Protein AF-A0A6P1MC23-F1 (afdb_monomer_lite)

Structure (mmCIF, N/CA/C/O backbone):
data_AF-A0A6P1MC23-F1
#
_entry.id   AF-A0A6P1MC23-F1
#
loop_
_atom_site.group_PDB
_atom_site.id
_atom_site.type_symbol
_atom_site.label_atom_id
_atom_site.label_alt_id
_atom_site.label_comp_id
_atom_site.label_asym_id
_atom_site.label_entity_id
_atom_site.label_seq_id
_atom_site.pdbx_PDB_ins_code
_atom_site.Cartn_x
_atom_site.Cartn_y
_atom_site.Cartn_z
_atom_site.occupancy
_atom_site.B_iso_or_equiv
_atom_site.auth_seq_id
_atom_site.auth_comp_id
_atom_site.auth_asym_id
_atom_site.auth_atom_id
_atom_site.pdbx_PDB_model_num
ATOM 1 N N . MET A 1 1 ? -20.882 -22.253 4.146 1.00 73.94 1 MET A N 1
ATOM 2 C CA . MET A 1 1 ? -20.196 -21.708 5.339 1.00 73.94 1 MET A CA 1
ATOM 3 C C . MET A 1 1 ? -20.277 -22.700 6.491 1.00 73.94 1 MET A C 1
ATOM 5 O O . MET A 1 1 ? -21.353 -23.257 6.686 1.00 73.94 1 MET A O 1
ATOM 9 N N . PRO A 1 2 ? -19.183 -22.924 7.242 1.00 84.31 2 PRO A N 1
ATOM 10 C CA . PRO A 1 2 ? -19.193 -23.759 8.442 1.00 84.31 2 PRO A CA 1
ATOM 11 C C . PRO A 1 2 ? -20.101 -23.185 9.538 1.00 84.31 2 PRO A C 1
ATOM 13 O O . PRO A 1 2 ? -20.195 -21.967 9.692 1.00 84.31 2 PRO A O 1
ATOM 16 N N . LEU A 1 3 ? -20.709 -24.059 10.347 1.00 84.31 3 LEU A N 1
ATOM 17 C CA . LEU A 1 3 ? -21.576 -23.664 11.467 1.00 84.31 3 LEU A CA 1
ATOM 18 C C . LEU A 1 3 ? -20.856 -22.754 12.474 1.00 84.31 3 LEU A C 1
ATOM 20 O O . LEU A 1 3 ? -21.444 -21.798 12.969 1.00 84.31 3 LEU A O 1
ATOM 24 N N . LEU A 1 4 ? -19.571 -23.021 12.730 1.00 82.50 4 LEU A N 1
ATOM 25 C CA . LEU A 1 4 ? -18.747 -22.220 13.634 1.00 82.50 4 LEU A CA 1
ATOM 26 C C . LEU A 1 4 ? -18.651 -20.755 13.182 1.00 82.50 4 LEU A C 1
ATOM 28 O O . LEU A 1 4 ? -18.769 -19.860 14.009 1.00 82.50 4 LEU A O 1
ATOM 32 N N . SER A 1 5 ? -18.499 -20.495 11.880 1.00 80.94 5 SER A N 1
ATOM 33 C CA . SER A 1 5 ? -18.452 -19.125 11.356 1.00 80.94 5 SER A CA 1
ATOM 34 C C . SER A 1 5 ? -19.785 -18.404 11.557 1.00 80.94 5 SER A C 1
ATOM 36 O O . SER A 1 5 ? -19.796 -17.244 11.950 1.00 80.94 5 SER A O 1
ATOM 38 N N . ILE A 1 6 ? -20.910 -19.099 11.349 1.00 88.38 6 ILE A N 1
ATOM 39 C CA . ILE A 1 6 ? -22.254 -18.538 11.564 1.00 88.38 6 ILE A CA 1
ATOM 40 C C . ILE A 1 6 ? -22.476 -18.225 13.051 1.00 88.38 6 ILE A C 1
ATOM 42 O O . ILE A 1 6 ? -23.011 -17.171 13.377 1.00 88.38 6 ILE A O 1
ATOM 46 N N . LEU A 1 7 ? -22.024 -19.103 13.951 1.00 88.12 7 LEU A N 1
ATOM 47 C CA . LEU A 1 7 ? -22.066 -18.877 15.399 1.00 88.12 7 LEU A CA 1
ATOM 48 C C . LEU A 1 7 ? -21.225 -17.670 15.827 1.00 88.12 7 LEU A C 1
ATOM 50 O O . LEU A 1 7 ? -21.676 -16.888 16.655 1.00 88.12 7 LEU A O 1
ATOM 54 N N . LEU A 1 8 ? -20.029 -17.499 15.258 1.00 83.06 8 LEU A N 1
ATOM 55 C CA . LEU A 1 8 ? -19.171 -16.346 15.546 1.00 83.06 8 LEU A CA 1
ATOM 56 C C . LEU A 1 8 ? -19.780 -15.034 15.035 1.00 83.06 8 LEU A C 1
ATOM 58 O O . LEU A 1 8 ? -19.737 -14.040 15.754 1.00 83.06 8 LEU A O 1
ATOM 62 N N . ILE A 1 9 ? -20.398 -15.038 13.846 1.00 85.94 9 ILE A N 1
ATOM 63 C CA . ILE A 1 9 ? -21.172 -13.893 13.333 1.00 85.94 9 ILE A CA 1
ATOM 64 C C . ILE A 1 9 ? -22.329 -13.571 14.279 1.00 85.94 9 ILE A C 1
ATOM 66 O O . ILE A 1 9 ? -22.497 -12.421 14.668 1.00 85.94 9 ILE A O 1
ATOM 70 N N . ALA A 1 10 ? -23.112 -14.582 14.665 1.00 91.06 10 ALA A N 1
ATOM 71 C CA . ALA A 1 10 ? -24.250 -14.413 15.564 1.00 91.06 10 ALA A CA 1
ATOM 72 C C . ALA A 1 10 ? -23.828 -13.863 16.931 1.00 91.06 10 ALA A C 1
ATOM 74 O O . ALA A 1 10 ? -24.497 -12.986 17.463 1.00 91.06 10 ALA A O 1
ATOM 75 N N . LEU A 1 11 ? -22.703 -14.337 17.473 1.00 88.69 11 LEU A N 1
ATOM 76 C CA . LEU A 1 11 ? -22.150 -13.827 18.722 1.00 88.69 11 LEU A CA 1
ATOM 77 C C . LEU A 1 11 ? -21.695 -12.371 18.579 1.00 88.69 11 LEU A C 1
ATOM 79 O O . LEU A 1 11 ? -22.046 -11.563 19.427 1.00 88.69 11 LEU A O 1
ATOM 83 N N . GLY A 1 12 ? -20.954 -12.040 17.515 1.00 83.75 12 GLY A N 1
ATOM 84 C CA . GLY A 1 12 ? -20.459 -10.684 17.259 1.00 83.75 12 GLY A CA 1
ATOM 85 C C . GLY A 1 12 ? -21.584 -9.664 17.075 1.00 83.75 12 GLY A C 1
ATOM 86 O O . GLY A 1 12 ? -21.580 -8.637 17.744 1.00 83.75 12 GLY A O 1
ATOM 87 N N . LEU A 1 13 ? -22.583 -9.986 16.247 1.00 85.88 13 LEU A N 1
ATOM 88 C CA . LEU A 1 13 ? -23.761 -9.137 16.010 1.00 85.88 13 LEU A CA 1
ATOM 89 C C . LEU A 1 13 ? -24.662 -8.983 17.240 1.00 85.88 13 LEU A C 1
ATOM 91 O O . LEU A 1 13 ? -25.428 -8.033 17.334 1.00 85.88 13 LEU A O 1
ATOM 95 N N . ALA A 1 14 ? -24.640 -9.935 18.172 1.00 91.50 14 ALA A N 1
ATOM 96 C CA . ALA A 1 14 ? -25.453 -9.851 19.379 1.00 91.50 14 ALA A CA 1
ATOM 97 C C . ALA A 1 14 ? -24.855 -8.917 20.446 1.00 91.50 14 ALA A C 1
ATOM 99 O O . ALA A 1 14 ? -25.533 -8.637 21.434 1.00 91.50 14 ALA A O 1
ATOM 100 N N . MET A 1 15 ? -23.609 -8.454 20.286 1.00 87.56 15 MET A N 1
ATOM 101 C CA . MET A 1 15 ? -22.883 -7.715 21.327 1.00 87.56 15 MET A CA 1
ATOM 102 C C . MET A 1 15 ? -23.497 -6.346 21.636 1.00 87.56 15 MET A C 1
ATOM 104 O O . MET A 1 15 ? -23.635 -6.020 22.815 1.00 87.56 15 MET A O 1
ATOM 108 N N . ASP A 1 16 ? -23.937 -5.596 20.624 1.00 81.44 16 ASP A N 1
ATOM 109 C CA . ASP A 1 16 ? -24.552 -4.272 20.816 1.00 81.44 16 ASP A CA 1
ATOM 110 C C . ASP A 1 16 ? -25.925 -4.407 21.483 1.00 81.44 16 ASP A C 1
ATOM 112 O O . ASP A 1 16 ? -26.224 -3.771 22.495 1.00 81.44 16 ASP A O 1
ATOM 116 N N . ALA A 1 17 ? -26.739 -5.349 21.000 1.00 88.81 17 ALA A N 1
ATOM 117 C CA . ALA A 1 17 ? -28.017 -5.683 21.622 1.00 88.81 17 ALA A CA 1
ATOM 118 C C . ALA A 1 17 ? -27.851 -6.204 23.063 1.00 88.81 17 ALA A C 1
ATOM 120 O O . ALA A 1 17 ? -28.711 -5.970 23.919 1.00 88.81 17 ALA A O 1
ATOM 121 N N . PHE A 1 18 ? -26.757 -6.911 23.360 1.00 90.62 18 PHE A N 1
ATOM 122 C CA . PHE A 1 18 ? -26.424 -7.368 24.708 1.00 90.62 18 PHE A CA 1
ATOM 123 C C . PHE A 1 18 ? -26.032 -6.205 25.624 1.00 90.62 18 PHE A C 1
ATOM 125 O O . PHE A 1 18 ? -26.553 -6.118 26.738 1.00 90.62 18 PHE A O 1
ATOM 132 N N . ALA A 1 19 ? -25.176 -5.296 25.155 1.00 83.69 19 ALA A N 1
ATOM 133 C CA . ALA A 1 19 ? -24.764 -4.105 25.890 1.00 83.69 19 ALA A CA 1
ATOM 134 C C . ALA A 1 19 ? -25.963 -3.210 26.249 1.00 83.69 19 ALA A C 1
ATOM 136 O O . ALA A 1 19 ? -26.198 -2.938 27.432 1.00 83.69 19 ALA A O 1
ATOM 137 N N . VAL A 1 20 ? -26.820 -2.910 25.267 1.00 85.56 20 VAL A N 1
ATOM 138 C CA . VAL A 1 20 ? -28.056 -2.137 25.474 1.00 85.56 20 VAL A CA 1
ATOM 139 C C . VAL A 1 20 ? -29.046 -2.862 26.400 1.00 85.56 20 VAL A C 1
ATOM 141 O O . VAL A 1 20 ? -29.797 -2.244 27.163 1.00 85.56 20 VAL A O 1
ATOM 144 N N . SER A 1 21 ? -29.056 -4.197 26.394 1.00 90.50 21 SER A N 1
ATOM 145 C CA . SER A 1 21 ? -29.883 -4.979 27.323 1.00 90.50 21 SER A CA 1
ATOM 146 C C . SER A 1 21 ? -29.385 -4.896 28.767 1.00 90.50 21 SER A C 1
ATOM 148 O O . SER A 1 21 ? -30.200 -4.864 29.691 1.00 90.50 21 SER A O 1
ATOM 150 N N . ILE A 1 22 ? -28.067 -4.830 28.982 1.00 87.94 22 ILE A N 1
ATOM 151 C CA . ILE A 1 22 ? -27.471 -4.626 30.309 1.00 87.94 22 ILE A CA 1
ATOM 152 C C . ILE A 1 22 ? -27.836 -3.245 30.847 1.00 87.94 22 ILE A C 1
ATOM 154 O O . ILE A 1 22 ? -28.326 -3.152 31.974 1.00 87.94 22 ILE A O 1
ATOM 158 N N . THR A 1 23 ? -27.654 -2.186 30.055 1.00 82.81 23 THR A N 1
ATOM 159 C CA . THR A 1 23 ? -28.017 -0.820 30.465 1.00 82.81 23 THR A CA 1
ATOM 160 C C . THR A 1 23 ? -29.511 -0.713 30.755 1.00 82.81 23 THR A C 1
ATOM 162 O O . THR A 1 23 ? -29.893 -0.234 31.824 1.00 82.81 23 THR A O 1
ATOM 165 N N . SER A 1 24 ? -30.357 -1.310 29.911 1.00 86.00 24 SER A N 1
ATOM 166 C CA . SER A 1 24 ? -31.797 -1.437 30.175 1.00 86.00 24 SER A CA 1
ATOM 167 C C . SER A 1 24 ? -32.087 -2.138 31.511 1.00 86.00 24 SER A C 1
ATOM 169 O O . SER A 1 24 ? -32.952 -1.709 32.274 1.00 86.00 24 SER A O 1
ATOM 171 N N . GLY A 1 25 ? -31.345 -3.202 31.834 1.00 87.19 25 GLY A N 1
ATOM 172 C CA . GLY A 1 25 ? -31.450 -3.934 33.098 1.00 87.19 25 GLY A CA 1
ATOM 173 C C . GLY A 1 25 ? -31.086 -3.113 34.341 1.00 87.19 25 GLY A C 1
ATOM 174 O O . GLY A 1 25 ? -31.696 -3.318 35.391 1.00 87.19 25 GLY A O 1
ATOM 175 N N . ILE A 1 26 ? -30.144 -2.170 34.222 1.00 84.81 26 ILE A N 1
ATOM 176 C CA . ILE A 1 26 ? -29.752 -1.238 35.297 1.00 84.81 26 ILE A CA 1
ATOM 177 C C . ILE A 1 26 ? -30.870 -0.214 35.558 1.00 84.81 26 ILE A C 1
ATOM 179 O O . ILE A 1 26 ? -31.155 0.123 36.708 1.00 84.81 26 ILE A O 1
ATOM 183 N N . THR A 1 27 ? -31.542 0.260 34.506 1.00 81.75 27 THR A N 1
ATOM 184 C CA . THR A 1 27 ? -32.584 1.296 34.606 1.00 81.75 27 THR A CA 1
ATOM 185 C C . THR A 1 27 ? -33.920 0.757 35.142 1.00 81.75 27 THR A C 1
ATOM 187 O O . THR A 1 27 ? -34.690 1.489 35.773 1.00 81.75 27 THR A O 1
ATOM 190 N N . ILE A 1 28 ? -34.222 -0.532 34.934 1.00 84.56 28 ILE A N 1
ATOM 191 C CA . ILE A 1 28 ? -35.500 -1.140 35.337 1.00 84.56 28 ILE A CA 1
ATOM 192 C C . ILE A 1 28 ? -35.536 -1.407 36.854 1.00 84.56 28 ILE A C 1
ATOM 194 O O . ILE A 1 28 ? -35.069 -2.432 37.349 1.00 84.56 28 ILE A O 1
ATOM 198 N N . LYS A 1 29 ? -36.217 -0.527 37.601 1.00 78.19 29 LYS A N 1
ATOM 199 C CA . LYS A 1 29 ? -36.358 -0.625 39.072 1.00 78.19 29 LYS A CA 1
ATOM 200 C C . LYS A 1 29 ? -37.029 -1.920 39.566 1.00 78.19 29 LYS A C 1
ATOM 202 O O . LYS A 1 29 ? -36.652 -2.445 40.606 1.00 78.19 29 LYS A O 1
ATOM 207 N N . ASN A 1 30 ? -38.020 -2.447 38.834 1.00 83.00 30 ASN A N 1
ATOM 208 C CA . ASN A 1 30 ? -38.803 -3.637 39.212 1.00 83.00 30 ASN A CA 1
ATOM 209 C C . ASN A 1 30 ? -38.753 -4.719 38.124 1.00 83.00 30 ASN A C 1
ATOM 211 O O . ASN A 1 30 ? -39.737 -4.982 37.420 1.00 83.00 30 ASN A O 1
ATOM 215 N N . LEU A 1 31 ? -37.590 -5.352 37.970 1.00 85.88 31 LEU A N 1
ATOM 216 C CA . LEU A 1 31 ? -37.383 -6.357 36.932 1.00 85.88 31 LEU A CA 1
ATOM 217 C C . LEU A 1 31 ? -38.216 -7.629 37.180 1.00 85.88 31 LEU A C 1
ATOM 219 O O . LEU A 1 31 ? -38.124 -8.263 38.232 1.00 85.88 31 LEU A O 1
ATOM 223 N N . LYS A 1 32 ? -38.994 -8.019 36.164 1.00 90.25 32 LYS A N 1
ATOM 224 C CA . LYS A 1 32 ? -39.777 -9.259 36.076 1.00 90.25 32 LYS A CA 1
ATOM 225 C C . LYS A 1 32 ? -39.371 -9.998 34.801 1.00 90.25 32 LYS A C 1
ATOM 227 O O . LYS A 1 32 ? -38.969 -9.351 33.837 1.00 90.25 32 LYS A O 1
ATOM 232 N N . ALA A 1 33 ? -39.578 -11.314 34.750 1.00 90.00 33 ALA A N 1
ATOM 233 C CA . ALA A 1 33 ? -39.235 -12.130 33.577 1.00 90.00 33 ALA A CA 1
ATOM 234 C C . ALA A 1 33 ? -39.866 -11.633 32.270 1.00 90.00 33 ALA A C 1
ATOM 236 O O . ALA A 1 33 ? -39.224 -11.659 31.229 1.00 90.00 33 ALA A O 1
ATOM 237 N N . ARG A 1 34 ? -41.083 -11.077 32.332 1.00 90.06 34 ARG A N 1
ATOM 238 C CA . ARG A 1 34 ? -41.751 -10.470 31.171 1.00 90.06 34 ARG A CA 1
ATOM 239 C C . ARG A 1 34 ? -40.982 -9.295 30.551 1.00 90.06 34 ARG A C 1
ATOM 241 O O . ARG A 1 34 ? -41.104 -9.076 29.357 1.00 90.06 34 ARG A O 1
ATOM 248 N N . HIS A 1 35 ? -40.223 -8.536 31.346 1.00 90.81 35 HIS A N 1
ATOM 249 C CA . HIS A 1 35 ? -39.453 -7.390 30.857 1.00 90.81 35 HIS A CA 1
ATOM 250 C C . HIS A 1 35 ? -38.215 -7.877 30.096 1.00 90.81 35 HIS A C 1
ATOM 252 O O . HIS A 1 35 ? -37.986 -7.447 28.973 1.00 90.81 35 HIS A O 1
ATOM 258 N N . ALA A 1 36 ? -37.484 -8.844 30.660 1.00 92.12 36 ALA A N 1
ATOM 259 C CA . ALA A 1 36 ? -36.371 -9.495 29.971 1.00 92.12 36 ALA A CA 1
ATOM 260 C C . ALA A 1 36 ? -36.836 -10.232 28.703 1.00 92.12 36 ALA A C 1
ATOM 262 O O . ALA A 1 36 ? -36.173 -10.158 27.675 1.00 92.12 36 ALA A O 1
ATOM 263 N N . LEU A 1 37 ? -38.006 -10.883 28.751 1.00 95.12 37 LEU A N 1
ATOM 264 C CA . LEU A 1 37 ? -38.613 -11.533 27.589 1.00 95.12 37 LEU A CA 1
ATOM 265 C C . LEU A 1 37 ? -38.969 -10.523 26.494 1.00 95.12 37 LEU A C 1
ATOM 267 O O . LEU A 1 37 ? -38.700 -10.790 25.332 1.00 95.12 37 LEU A O 1
ATOM 271 N N . LEU A 1 38 ? -39.548 -9.374 26.855 1.00 93.75 38 LEU A N 1
ATOM 272 C CA . LEU A 1 38 ? -39.903 -8.318 25.905 1.00 93.75 38 LEU A CA 1
ATOM 273 C C . LEU A 1 38 ? -38.659 -7.747 25.212 1.00 93.75 38 LEU A C 1
ATOM 275 O O . LEU A 1 38 ? -38.639 -7.659 23.989 1.00 93.75 38 LEU A O 1
ATOM 279 N N . VAL A 1 39 ? -37.625 -7.401 25.985 1.00 93.38 39 VAL A N 1
ATOM 280 C CA . VAL A 1 39 ? -36.361 -6.861 25.462 1.00 93.38 39 VAL A CA 1
ATOM 281 C C . VAL A 1 39 ? -35.646 -7.895 24.589 1.00 93.38 39 VAL A C 1
ATOM 283 O O . VAL A 1 39 ? -35.302 -7.602 23.448 1.00 93.38 39 VAL A O 1
ATOM 286 N N . GLY A 1 40 ? -35.496 -9.127 25.085 1.00 95.81 40 GLY A N 1
ATOM 287 C CA . GLY A 1 40 ? -34.880 -10.218 24.332 1.00 95.81 40 GLY A CA 1
ATOM 288 C C . GLY A 1 40 ? -35.637 -10.546 23.047 1.00 95.81 40 GLY A C 1
ATOM 289 O O . GLY A 1 40 ? -35.016 -10.724 22.003 1.00 95.81 40 GLY A O 1
ATOM 290 N N . ALA A 1 41 ? -36.973 -10.586 23.088 1.00 96.31 41 ALA A N 1
ATOM 291 C CA . ALA A 1 41 ? -37.794 -10.832 21.905 1.00 96.31 41 ALA A CA 1
ATOM 292 C C . ALA A 1 41 ? -37.672 -9.701 20.884 1.00 96.31 41 ALA A C 1
ATOM 294 O O . ALA A 1 41 ? -37.525 -9.993 19.702 1.00 96.31 41 ALA A O 1
ATOM 295 N N . ALA A 1 42 ? -37.694 -8.438 21.322 1.00 94.62 42 ALA A N 1
ATOM 296 C CA . ALA A 1 42 ? -37.530 -7.293 20.433 1.00 94.62 42 ALA A CA 1
ATOM 297 C C . ALA A 1 42 ? -36.177 -7.347 19.709 1.00 94.62 42 ALA A C 1
ATOM 299 O O . ALA A 1 42 ? -36.155 -7.392 18.480 1.00 94.62 42 ALA A O 1
ATOM 300 N N . PHE A 1 43 ? -35.066 -7.442 20.446 1.00 95.62 43 PHE A N 1
ATOM 301 C CA . PHE A 1 43 ? -33.741 -7.516 19.829 1.00 95.62 43 PHE A CA 1
ATOM 302 C C . PHE A 1 43 ? -33.561 -8.773 18.974 1.00 95.62 43 PHE A C 1
ATOM 304 O O . PHE A 1 43 ? -33.084 -8.674 17.851 1.00 95.62 43 PHE A O 1
ATOM 311 N N . GLY A 1 44 ? -34.007 -9.944 19.437 1.00 97.00 44 GLY A N 1
ATOM 312 C CA . GLY A 1 44 ? -33.925 -11.182 18.657 1.00 97.00 44 GLY A CA 1
ATOM 313 C C . GLY A 1 44 ? -34.700 -11.121 17.334 1.00 97.00 44 GLY A C 1
ATOM 314 O O . GLY A 1 44 ? -34.198 -11.573 16.307 1.00 97.00 44 GLY A O 1
ATOM 315 N N . LEU A 1 45 ? -35.901 -10.529 17.327 1.00 96.88 45 LEU A N 1
ATOM 316 C CA . LEU A 1 45 ? -36.705 -10.353 16.110 1.00 96.88 45 LEU A CA 1
ATOM 317 C C . LEU A 1 45 ? -36.061 -9.376 15.126 1.00 96.88 45 LEU A C 1
ATOM 319 O O . LEU A 1 45 ? -35.997 -9.682 13.936 1.00 96.88 45 LEU A O 1
ATOM 323 N N . PHE A 1 46 ? -35.571 -8.227 15.598 1.00 94.44 46 PHE A N 1
ATOM 324 C CA . PHE A 1 46 ? -34.914 -7.249 14.729 1.00 94.44 46 PHE A CA 1
ATOM 325 C C . PHE A 1 46 ? -33.572 -7.770 14.190 1.00 94.44 46 PHE A C 1
ATOM 327 O O . PHE A 1 46 ? -33.349 -7.696 12.979 1.00 94.44 46 PHE A O 1
ATOM 334 N N . GLN A 1 47 ? -32.749 -8.425 15.020 1.00 95.88 47 GLN A N 1
ATOM 335 C CA . GLN A 1 47 ? -31.483 -9.025 14.574 1.00 95.88 47 GLN A CA 1
ATOM 336 C C . GLN A 1 47 ? -31.691 -10.211 13.623 1.00 95.88 47 GLN A C 1
ATOM 338 O O . GLN A 1 47 ? -30.812 -10.500 12.821 1.00 95.88 47 GLN A O 1
ATOM 343 N N . ALA A 1 48 ? -32.838 -10.898 13.669 1.00 96.44 48 ALA A N 1
ATOM 344 C CA . ALA A 1 48 ? -33.213 -11.908 12.675 1.00 96.44 48 ALA A CA 1
ATOM 345 C C . ALA A 1 48 ? -33.763 -11.278 11.381 1.00 96.44 48 ALA A C 1
ATOM 347 O O . ALA A 1 48 ? -33.443 -11.717 10.274 1.00 96.44 48 ALA A O 1
ATOM 348 N N . GLY A 1 49 ? -34.594 -10.242 11.512 1.00 95.56 49 GLY A N 1
ATOM 349 C CA . GLY A 1 49 ? -35.253 -9.576 10.390 1.00 95.56 49 GLY A CA 1
ATOM 350 C C . GLY A 1 49 ? -34.291 -8.790 9.501 1.00 95.56 49 GLY A C 1
ATOM 351 O O . GLY A 1 49 ? -34.396 -8.855 8.277 1.00 95.56 49 GLY A O 1
ATOM 352 N N . MET A 1 50 ? -33.320 -8.090 10.087 1.00 94.00 50 MET A N 1
ATOM 353 C CA . MET A 1 50 ? -32.389 -7.243 9.336 1.00 94.00 50 MET A CA 1
ATOM 354 C C . MET A 1 50 ? -31.487 -8.025 8.363 1.00 94.00 50 MET A C 1
ATOM 356 O O . MET A 1 50 ? -31.442 -7.645 7.190 1.00 94.00 50 MET A O 1
ATOM 360 N N . PRO A 1 51 ? -30.847 -9.154 8.740 1.00 92.38 51 PRO A N 1
ATOM 361 C CA . PRO A 1 51 ? -30.124 -9.993 7.790 1.00 92.38 51 PRO A CA 1
ATOM 362 C C . PRO A 1 51 ? -31.014 -10.549 6.680 1.00 92.38 51 PRO A C 1
ATOM 364 O O . PRO A 1 51 ? -30.562 -10.676 5.547 1.00 92.38 51 PRO A O 1
ATOM 367 N N . LEU A 1 52 ? -32.280 -10.868 6.973 1.00 94.62 52 LEU A N 1
ATOM 368 C CA . LEU A 1 52 ? -33.223 -11.344 5.960 1.00 94.62 52 LEU A CA 1
ATOM 369 C C . LEU A 1 52 ? -33.527 -10.253 4.921 1.00 94.62 52 LEU A C 1
ATOM 371 O O . LEU A 1 52 ? -33.507 -10.529 3.721 1.00 94.62 52 LEU A O 1
ATOM 375 N N . LEU A 1 53 ? -33.760 -9.015 5.373 1.00 90.94 53 LEU A N 1
ATOM 376 C CA . LEU A 1 53 ? -33.958 -7.853 4.500 1.00 90.94 53 LEU A CA 1
ATOM 377 C C . LEU A 1 53 ? -32.706 -7.553 3.671 1.00 90.94 53 LEU A C 1
ATOM 379 O O . LEU A 1 53 ? -32.795 -7.401 2.452 1.00 90.94 53 LEU A O 1
ATOM 383 N N . GLY A 1 54 ? -31.537 -7.527 4.315 1.00 88.94 54 GLY A N 1
ATOM 384 C CA . GLY A 1 54 ? -30.257 -7.320 3.643 1.00 88.94 54 GLY A CA 1
ATOM 385 C C . GLY A 1 54 ? -29.981 -8.397 2.598 1.00 88.94 54 GLY A C 1
ATOM 386 O O . GLY A 1 54 ? -29.572 -8.090 1.482 1.00 88.94 54 GLY A O 1
ATOM 387 N N . TRP A 1 55 ? -30.286 -9.657 2.911 1.00 90.25 55 TRP A N 1
ATOM 388 C CA . TRP A 1 55 ? -30.131 -10.769 1.977 1.00 90.25 55 TRP A CA 1
ATOM 389 C C . TRP A 1 55 ? -31.066 -10.651 0.769 1.00 90.25 55 TRP A C 1
ATOM 391 O O . TRP A 1 55 ? -30.638 -10.866 -0.363 1.00 90.25 55 TRP A O 1
ATOM 401 N N . ALA A 1 56 ? -32.325 -10.256 0.980 1.00 89.38 56 ALA A N 1
ATOM 402 C CA . ALA A 1 56 ? -33.281 -10.056 -0.108 1.00 89.38 56 ALA A CA 1
ATOM 403 C C . ALA A 1 56 ? -32.829 -8.947 -1.078 1.00 89.38 56 ALA A C 1
ATOM 405 O O . ALA A 1 56 ? -32.870 -9.141 -2.294 1.00 89.38 56 ALA A O 1
ATOM 406 N N . ILE A 1 57 ? -32.340 -7.820 -0.547 1.00 83.75 57 ILE A N 1
ATOM 407 C CA . ILE A 1 57 ? -31.800 -6.709 -1.348 1.00 83.75 57 ILE A CA 1
ATOM 408 C C . ILE A 1 57 ? -30.495 -7.119 -2.042 1.00 83.75 57 ILE A C 1
ATOM 410 O O . ILE A 1 57 ? -30.316 -6.861 -3.232 1.00 83.75 57 ILE A O 1
ATOM 414 N N . GLY A 1 58 ? -29.605 -7.817 -1.333 1.00 79.81 58 GLY A N 1
ATOM 415 C CA . GLY A 1 58 ? -28.351 -8.321 -1.890 1.00 79.81 58 GLY A CA 1
ATOM 416 C C . GLY A 1 58 ? -28.566 -9.292 -3.053 1.00 79.81 58 GLY A C 1
ATOM 417 O O . GLY A 1 58 ? -27.781 -9.299 -3.997 1.00 79.81 58 GLY A O 1
ATOM 418 N N . ARG A 1 59 ? -29.651 -10.077 -3.031 1.00 82.44 59 ARG A N 1
ATOM 419 C CA . ARG A 1 59 ? -30.003 -10.992 -4.124 1.00 82.44 59 ARG A CA 1
ATOM 420 C C . ARG A 1 59 ? -30.482 -10.248 -5.367 1.00 82.44 59 ARG A C 1
ATOM 422 O O . ARG A 1 59 ? -30.209 -10.694 -6.474 1.00 82.44 59 ARG A O 1
ATOM 429 N N . TRP A 1 60 ? -31.164 -9.118 -5.190 1.00 78.06 60 TRP A N 1
ATOM 430 C CA . TRP A 1 60 ? -31.558 -8.243 -6.295 1.00 78.06 60 TRP A CA 1
ATOM 4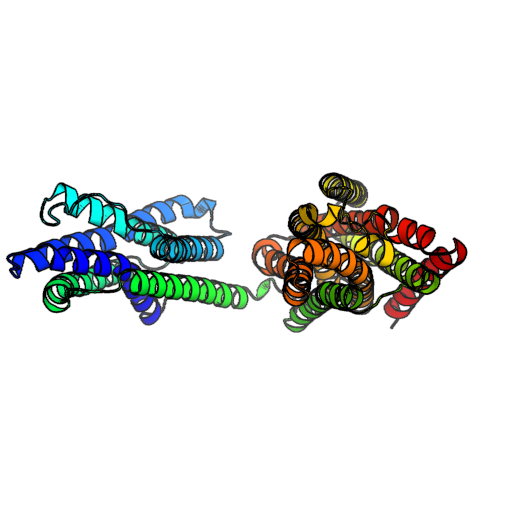31 C C . TRP A 1 60 ? -30.350 -7.536 -6.932 1.00 78.06 60 TRP A C 1
ATOM 433 O O . TRP A 1 60 ? -30.286 -7.405 -8.149 1.00 78.06 60 TRP A O 1
ATOM 443 N N . ALA A 1 61 ? -29.350 -7.157 -6.132 1.00 67.88 61 ALA A N 1
ATOM 444 C CA . ALA A 1 61 ? -28.120 -6.512 -6.606 1.00 67.88 61 ALA A CA 1
ATOM 445 C C . ALA A 1 61 ? -27.067 -7.489 -7.182 1.00 67.88 61 ALA A C 1
ATOM 447 O O . ALA A 1 61 ? -25.983 -7.068 -7.590 1.00 67.88 61 ALA A O 1
ATOM 448 N N . TYR A 1 62 ? -27.367 -8.790 -7.205 1.00 64.19 62 TYR A N 1
ATOM 449 C CA . TYR A 1 62 ? -26.418 -9.859 -7.515 1.00 64.19 62 TYR A CA 1
ATOM 450 C C . TYR A 1 62 ? -25.822 -9.766 -8.927 1.00 64.19 62 TYR A C 1
ATOM 452 O O . TYR A 1 62 ? -24.605 -9.858 -9.084 1.00 64.19 62 TYR A O 1
ATOM 460 N N . ASP A 1 63 ? -26.651 -9.517 -9.944 1.00 60.97 63 ASP A N 1
ATOM 461 C CA . ASP A 1 63 ? -26.190 -9.458 -11.339 1.00 60.97 63 ASP A CA 1
ATOM 462 C C . ASP A 1 63 ? -25.280 -8.246 -11.603 1.00 60.97 63 ASP A C 1
ATOM 464 O O . ASP A 1 63 ? -24.445 -8.276 -12.504 1.00 60.97 63 ASP A O 1
ATOM 468 N N . LEU A 1 64 ? -25.385 -7.201 -10.773 1.00 56.09 64 LEU A N 1
ATOM 469 C CA . LEU A 1 64 ? -24.611 -5.966 -10.897 1.00 56.09 64 LEU A CA 1
ATOM 470 C C . LEU A 1 64 ? -23.239 -6.040 -10.198 1.00 56.09 64 LEU A C 1
ATOM 472 O O . LEU A 1 64 ? -22.339 -5.274 -10.532 1.00 56.09 64 LEU A O 1
ATOM 476 N N . LEU A 1 65 ? -23.083 -6.939 -9.218 1.00 56.44 65 LEU A N 1
ATOM 477 C CA . LEU A 1 65 ? -21.940 -6.979 -8.290 1.00 56.44 65 LEU A CA 1
ATOM 478 C C . LEU A 1 65 ? -21.243 -8.345 -8.233 1.00 56.44 65 LEU A C 1
ATOM 480 O O . LEU A 1 65 ? -20.357 -8.539 -7.401 1.00 56.44 65 LEU A O 1
ATOM 484 N N . SER A 1 66 ? -21.621 -9.285 -9.107 1.00 55.03 66 SER A N 1
ATOM 485 C CA . SER A 1 66 ? -21.128 -10.675 -9.142 1.00 55.03 66 SER A CA 1
ATOM 486 C C . SER A 1 66 ? -19.605 -10.801 -9.214 1.00 55.03 66 SER A C 1
ATOM 488 O O . SER A 1 66 ? -19.044 -11.826 -8.830 1.00 55.03 66 SER A O 1
ATOM 490 N N . THR A 1 67 ? -18.929 -9.744 -9.655 1.00 54.47 67 THR A N 1
ATOM 491 C CA . THR A 1 67 ? -17.485 -9.670 -9.659 1.00 54.47 67 THR A CA 1
ATOM 492 C C . THR A 1 67 ? -16.885 -9.251 -8.326 1.00 54.47 67 THR A C 1
ATOM 494 O O . THR A 1 67 ? -15.754 -9.622 -8.125 1.00 54.47 67 THR A O 1
ATOM 497 N N . VAL A 1 68 ? -17.524 -8.548 -7.384 1.00 55.56 68 VAL A N 1
ATOM 498 C CA . VAL A 1 68 ? -16.862 -7.936 -6.191 1.00 55.56 68 VAL A CA 1
ATOM 499 C C . VAL A 1 68 ? -17.331 -8.534 -4.848 1.00 55.56 68 VAL A C 1
ATOM 501 O O . VAL A 1 68 ? -17.121 -7.962 -3.780 1.00 55.56 68 VAL A O 1
ATOM 504 N N . ASP A 1 69 ? -17.935 -9.719 -4.893 1.00 60.75 69 ASP A N 1
ATOM 505 C CA . ASP A 1 69 ? -18.657 -10.384 -3.797 1.00 60.75 69 ASP A CA 1
ATOM 506 C C . ASP A 1 69 ? -17.905 -10.473 -2.449 1.00 60.75 69 ASP A C 1
ATOM 508 O O . ASP A 1 69 ? -18.448 -10.073 -1.417 1.00 60.75 69 ASP A O 1
ATOM 512 N N . TYR A 1 70 ? -16.656 -10.944 -2.421 1.00 69.75 70 TYR A N 1
ATOM 513 C CA . TYR A 1 70 ? -15.907 -11.111 -1.163 1.00 69.75 70 TYR A CA 1
ATOM 514 C C . TYR A 1 70 ? -15.287 -9.812 -0.629 1.00 69.75 70 TYR A C 1
ATOM 516 O O . TYR A 1 70 ? -15.128 -9.652 0.582 1.00 69.75 70 TYR A O 1
ATOM 524 N N . TRP A 1 71 ? -14.986 -8.858 -1.509 1.00 66.06 71 TRP A N 1
ATOM 525 C CA . TRP A 1 71 ? -14.466 -7.541 -1.133 1.00 66.06 71 TRP A CA 1
ATOM 526 C C . TRP A 1 71 ? -15.534 -6.642 -0.533 1.00 66.06 71 TRP A C 1
ATOM 528 O O . TRP A 1 71 ? -15.260 -5.937 0.435 1.00 66.06 71 TRP A O 1
ATOM 538 N N . ILE A 1 72 ? -16.756 -6.698 -1.065 1.00 68.75 72 ILE A N 1
ATOM 539 C CA . ILE A 1 72 ? -17.894 -5.985 -0.482 1.00 68.75 72 ILE A CA 1
ATOM 540 C C . ILE A 1 72 ? -18.199 -6.554 0.905 1.00 68.75 72 ILE A C 1
ATOM 542 O O . ILE A 1 72 ? -18.358 -5.787 1.851 1.00 68.75 72 ILE A O 1
ATOM 546 N N . ALA A 1 73 ? -18.199 -7.883 1.056 1.00 67.56 73 ALA A N 1
ATOM 547 C CA . ALA A 1 73 ? -18.381 -8.521 2.358 1.00 67.56 73 ALA A CA 1
ATOM 548 C C . ALA A 1 73 ? -17.287 -8.116 3.366 1.00 67.56 73 ALA A C 1
ATOM 550 O O . ALA A 1 73 ? -17.603 -7.757 4.500 1.00 67.56 73 ALA A O 1
ATOM 551 N N . PHE A 1 74 ? -16.011 -8.113 2.954 1.00 78.31 74 PHE A N 1
ATOM 552 C CA . PHE A 1 74 ? -14.906 -7.625 3.786 1.00 78.31 74 PHE A CA 1
ATOM 553 C C . PHE A 1 74 ? -15.071 -6.147 4.156 1.00 78.31 74 PHE A C 1
ATOM 555 O O . PHE A 1 74 ? -14.965 -5.802 5.329 1.00 78.31 74 PHE A O 1
ATOM 562 N N . GLY A 1 75 ? -15.365 -5.285 3.179 1.00 74.00 75 GLY A N 1
ATOM 563 C CA . GLY A 1 75 ? -15.545 -3.850 3.387 1.00 74.00 75 GLY A CA 1
ATOM 564 C C . GLY A 1 75 ? -16.699 -3.534 4.338 1.00 74.00 75 GLY A C 1
ATOM 565 O O . GLY A 1 75 ? -16.545 -2.692 5.217 1.00 74.00 75 GLY A O 1
ATOM 566 N N . LEU A 1 76 ? -17.820 -4.251 4.226 1.00 67.19 76 LEU A N 1
ATOM 567 C CA . LEU A 1 76 ? -18.952 -4.127 5.147 1.00 67.19 76 LEU A CA 1
ATOM 568 C C . LEU A 1 76 ? -18.586 -4.591 6.562 1.00 67.19 76 LEU A C 1
ATOM 570 O O . LEU A 1 76 ? -18.870 -3.878 7.518 1.00 67.19 76 LEU A O 1
ATOM 574 N N . LEU A 1 77 ? -17.916 -5.739 6.709 1.00 71.00 77 LEU A N 1
ATOM 575 C CA . LEU A 1 77 ? -17.454 -6.244 8.010 1.00 71.00 77 LEU A CA 1
ATOM 576 C C . LEU A 1 77 ? -16.439 -5.303 8.673 1.00 71.00 77 LEU A C 1
ATOM 578 O O . LEU A 1 77 ? -16.506 -5.079 9.881 1.00 71.00 77 LEU A O 1
ATOM 582 N N . LEU A 1 78 ? -15.528 -4.731 7.884 1.00 80.06 78 LEU A N 1
ATOM 583 C CA . LEU A 1 78 ? -14.554 -3.743 8.337 1.00 80.06 78 LEU A CA 1
ATOM 584 C C . LEU A 1 78 ? -15.238 -2.436 8.752 1.00 80.06 78 LEU A C 1
ATOM 586 O O . LEU A 1 78 ? -14.914 -1.892 9.804 1.00 80.06 78 LEU A O 1
ATOM 590 N N . PHE A 1 79 ? -16.191 -1.948 7.953 1.00 76.50 79 PHE A N 1
ATOM 591 C CA . PHE A 1 79 ? -16.957 -0.739 8.247 1.00 76.50 79 PHE A CA 1
ATOM 592 C C . PHE A 1 79 ? -17.767 -0.891 9.535 1.00 76.50 79 PHE A C 1
ATOM 594 O O . PHE A 1 79 ? -17.660 -0.055 10.425 1.00 76.50 79 PHE A O 1
ATOM 601 N N . VAL A 1 80 ? -18.526 -1.981 9.659 1.00 72.12 80 VAL A N 1
ATOM 602 C CA . VAL A 1 80 ? -19.342 -2.270 10.843 1.00 72.12 80 VAL A CA 1
ATOM 603 C C . VAL A 1 80 ? -18.457 -2.452 12.076 1.00 72.12 80 VAL A C 1
ATOM 605 O O . VAL A 1 80 ? -18.652 -1.762 13.073 1.00 72.12 80 VAL A O 1
ATOM 608 N N . GLY A 1 81 ? -17.438 -3.316 12.008 1.00 76.38 81 GLY A N 1
ATOM 609 C CA . GLY A 1 81 ? -16.556 -3.558 13.150 1.00 76.38 81 GLY A CA 1
ATOM 610 C C . GLY A 1 81 ? -15.745 -2.321 13.553 1.00 76.38 81 GLY A C 1
ATOM 611 O O . GLY A 1 81 ? -15.529 -2.080 14.739 1.00 76.38 81 GLY A O 1
ATOM 612 N N . GLY A 1 82 ? -15.344 -1.498 12.581 1.00 79.81 82 GLY A N 1
ATOM 613 C CA . GLY A 1 82 ? -14.699 -0.209 12.822 1.00 79.81 82 GLY A CA 1
ATOM 614 C C . GLY A 1 82 ? -15.641 0.807 13.467 1.00 79.81 82 GLY A C 1
ATOM 615 O O . GLY A 1 82 ? -15.246 1.471 14.422 1.00 79.81 82 GLY A O 1
ATOM 616 N N . HIS A 1 83 ? -16.891 0.894 13.000 1.00 76.69 83 HIS A N 1
ATOM 617 C CA . HIS A 1 83 ? -17.914 1.757 13.590 1.00 76.69 83 HIS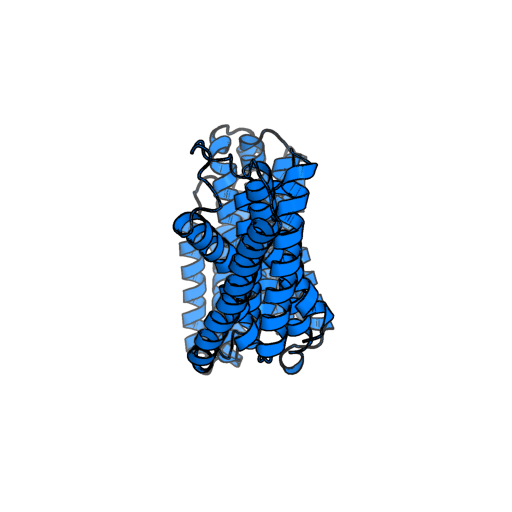 A CA 1
ATOM 618 C C . HIS A 1 83 ? -18.157 1.410 15.065 1.00 76.69 83 HIS A C 1
ATOM 620 O O . HIS A 1 83 ? -18.142 2.315 15.895 1.00 76.69 83 HIS A O 1
ATOM 626 N N . MET A 1 84 ? -18.271 0.120 15.408 1.00 75.75 84 MET A N 1
ATOM 627 C CA . MET A 1 84 ? -18.413 -0.336 16.802 1.00 75.75 84 MET A CA 1
ATOM 628 C C . MET A 1 84 ? -17.240 0.121 17.682 1.00 75.75 84 MET A C 1
ATOM 630 O O . MET A 1 84 ? -17.433 0.606 18.792 1.00 75.75 84 MET A O 1
ATOM 634 N N . ILE A 1 85 ? -16.003 0.022 17.179 1.00 81.19 85 ILE A N 1
ATOM 635 C CA . ILE A 1 85 ? -14.814 0.468 17.924 1.00 81.19 85 ILE A CA 1
ATOM 636 C C . ILE A 1 85 ? -14.808 1.993 18.094 1.00 81.19 85 ILE A C 1
ATOM 638 O O . ILE A 1 85 ? -14.458 2.486 19.164 1.00 81.19 85 ILE A O 1
ATOM 642 N N . ILE A 1 86 ? -15.177 2.750 17.057 1.00 80.44 86 ILE A N 1
ATOM 643 C CA . ILE A 1 86 ? -15.231 4.218 17.111 1.00 80.44 86 ILE A CA 1
ATOM 644 C C . ILE A 1 86 ? -16.294 4.678 18.111 1.00 80.44 86 ILE A C 1
ATOM 646 O O . ILE A 1 86 ? -16.026 5.582 18.900 1.00 80.44 86 ILE A O 1
ATOM 650 N N . GLN A 1 87 ? -17.468 4.048 18.100 1.00 75.38 87 GLN A N 1
ATOM 651 C CA . GLN A 1 87 ? -18.569 4.350 19.011 1.00 75.38 87 GLN A CA 1
ATOM 652 C C . GLN A 1 87 ? -18.172 4.101 20.471 1.00 75.38 87 GLN A C 1
ATOM 654 O O . GLN A 1 87 ? -18.336 4.990 21.304 1.00 75.38 87 GLN A O 1
ATOM 659 N N . ALA A 1 88 ? -17.494 2.984 20.746 1.00 77.31 88 ALA A N 1
ATOM 660 C CA . ALA A 1 88 ? -16.970 2.668 22.072 1.00 77.31 88 ALA A CA 1
ATOM 661 C C . ALA A 1 88 ? -15.955 3.696 22.609 1.00 77.31 88 ALA A C 1
ATOM 663 O O . ALA A 1 88 ? -15.700 3.756 23.812 1.00 77.31 88 ALA A O 1
ATOM 664 N N . LEU A 1 89 ? -15.330 4.488 21.733 1.00 79.81 89 LEU A N 1
ATOM 665 C CA . LEU A 1 89 ? -14.358 5.518 22.103 1.00 79.81 89 LEU A CA 1
ATOM 666 C C . LEU A 1 89 ? -14.988 6.907 22.279 1.00 79.81 89 LEU A C 1
ATOM 668 O O . LEU A 1 89 ? -14.317 7.800 22.803 1.00 79.81 89 LEU A O 1
ATOM 672 N N . GLN A 1 90 ? -16.245 7.109 21.872 1.00 76.81 90 GLN A N 1
ATOM 673 C CA . GLN A 1 90 ? -16.930 8.391 22.039 1.00 76.81 90 GLN A CA 1
ATOM 674 C C . GLN A 1 90 ? -17.380 8.602 23.502 1.00 76.81 90 GLN A C 1
ATOM 676 O O . GLN A 1 90 ? -17.654 7.637 24.227 1.00 76.81 90 GLN A O 1
ATOM 681 N N . PRO A 1 91 ? -17.374 9.855 23.997 1.00 65.19 91 PRO A N 1
ATOM 682 C CA . PRO A 1 91 ? -17.948 10.201 25.295 1.00 65.19 91 PRO A CA 1
ATOM 683 C C . PRO A 1 91 ? -19.477 10.066 25.260 1.00 65.19 91 PRO A C 1
ATOM 685 O O . PRO A 1 91 ? -20.092 10.327 24.232 1.00 65.19 91 PRO A O 1
ATOM 688 N N . ASP A 1 92 ? -20.070 9.639 26.375 1.00 62.69 92 ASP A N 1
ATOM 689 C CA . ASP A 1 92 ? -21.508 9.353 26.458 1.00 62.69 92 ASP A CA 1
ATOM 690 C C . ASP A 1 92 ? -22.321 10.666 26.417 1.00 62.69 92 ASP A C 1
ATOM 692 O O . ASP A 1 92 ? -21.931 11.648 27.053 1.00 62.69 92 ASP A O 1
ATOM 696 N N . ASP A 1 93 ? -23.445 10.687 25.690 1.00 51.38 93 ASP A N 1
ATOM 697 C CA . ASP A 1 93 ? -24.357 11.841 25.636 1.00 51.38 93 ASP A CA 1
ATOM 698 C C . ASP A 1 93 ? -25.122 12.033 26.966 1.00 51.38 93 ASP A C 1
ATOM 700 O O . ASP A 1 93 ? -25.598 11.076 27.578 1.00 51.38 93 ASP A O 1
ATOM 704 N N . GLU A 1 94 ? -25.293 13.293 27.392 1.00 39.41 94 GLU A N 1
ATOM 705 C CA . GLU A 1 94 ? -25.918 13.712 28.667 1.00 39.41 94 GLU A CA 1
ATOM 706 C C . GLU A 1 94 ? -27.463 13.604 28.715 1.00 39.41 94 GLU A C 1
ATOM 708 O O . GLU A 1 94 ? -28.110 14.165 29.607 1.00 39.41 94 GLU A O 1
ATOM 713 N N . ASP A 1 95 ? -28.098 12.894 27.781 1.00 45.69 95 ASP A N 1
ATOM 714 C CA . ASP A 1 95 ? -29.556 12.757 27.772 1.00 45.69 95 ASP A CA 1
ATOM 715 C C . ASP A 1 95 ? -30.020 11.791 28.881 1.00 45.69 95 ASP A C 1
ATOM 717 O O . ASP A 1 95 ? -29.660 10.614 28.924 1.00 45.69 95 ASP A O 1
ATOM 721 N N . GLY A 1 96 ? -30.848 12.301 29.802 1.00 49.00 96 GLY A N 1
ATOM 722 C CA . GLY A 1 96 ? -31.328 11.562 30.972 1.00 49.00 96 GLY A CA 1
ATOM 723 C C . GLY A 1 96 ? -32.024 10.226 30.643 1.00 49.00 96 GLY A C 1
ATOM 724 O O . GLY A 1 96 ? -32.555 10.039 29.545 1.00 49.00 96 GLY A O 1
ATOM 725 N N . PRO A 1 97 ? -32.078 9.284 31.605 1.00 52.03 97 PRO A N 1
ATOM 726 C CA . PRO A 1 97 ? -32.482 7.903 31.352 1.00 52.03 97 PRO A CA 1
ATOM 727 C C . PRO A 1 97 ? -33.940 7.813 30.879 1.00 52.03 97 PRO A C 1
ATOM 729 O O . PRO A 1 97 ? -34.880 7.983 31.660 1.00 52.03 97 PRO A O 1
ATOM 732 N N . LYS A 1 98 ? -34.134 7.518 29.588 1.00 64.31 98 LYS A N 1
ATOM 733 C CA . LYS A 1 98 ? -35.440 7.173 29.008 1.00 64.31 98 LYS A CA 1
ATOM 734 C C . LYS A 1 98 ? -35.822 5.760 29.451 1.00 64.31 98 LYS A C 1
ATOM 736 O O . LYS A 1 98 ? -34.969 4.881 29.516 1.00 64.31 98 LYS A O 1
ATOM 741 N N . ASP A 1 99 ? -37.100 5.531 29.759 1.00 77.19 99 ASP A N 1
ATOM 742 C CA . ASP A 1 99 ? -37.584 4.200 30.146 1.00 77.19 99 ASP A CA 1
ATOM 743 C C . ASP A 1 99 ? -37.406 3.215 28.969 1.00 77.19 99 ASP A C 1
ATOM 745 O O . ASP A 1 99 ? -38.054 3.395 27.928 1.00 77.19 99 ASP A O 1
ATOM 749 N N . PRO A 1 100 ? -36.555 2.178 29.105 1.00 75.44 100 PRO A N 1
ATOM 750 C CA . PRO A 1 100 ? -36.282 1.224 28.031 1.00 75.44 100 PRO A CA 1
ATOM 751 C C . PRO A 1 100 ? -37.488 0.329 27.710 1.00 75.44 100 PRO A C 1
ATOM 753 O O . PRO A 1 100 ? -37.516 -0.308 26.662 1.00 75.44 100 PRO A O 1
ATOM 756 N N . LEU A 1 101 ? -38.501 0.269 28.586 1.00 82.00 101 LEU A N 1
ATOM 757 C CA . LEU A 1 101 ? -39.721 -0.517 28.366 1.00 82.00 101 LEU A CA 1
ATOM 758 C C . LEU A 1 101 ? -40.789 0.238 27.568 1.00 82.00 101 LEU A C 1
ATOM 760 O O . LEU A 1 101 ? -41.784 -0.362 27.154 1.00 82.00 101 LEU A O 1
ATOM 764 N N . HIS A 1 102 ? -40.604 1.539 27.339 1.00 87.06 102 HIS A N 1
ATOM 765 C CA . HIS A 1 102 ? -41.490 2.308 26.481 1.00 87.06 102 HIS A CA 1
ATOM 766 C C . HIS A 1 102 ? -41.324 1.839 25.029 1.00 87.06 102 HIS A C 1
ATOM 768 O O . HIS A 1 102 ? -40.227 1.887 24.476 1.00 87.06 102 HIS A O 1
ATOM 774 N N . LEU A 1 103 ? -42.412 1.370 24.408 1.00 84.50 103 LEU A N 1
ATOM 775 C CA . LEU A 1 103 ? -42.368 0.668 23.120 1.00 84.50 103 LEU A CA 1
ATOM 776 C C . LEU A 1 103 ? -41.636 1.454 22.009 1.00 84.50 103 LEU A C 1
ATOM 778 O O . LEU A 1 103 ? -40.777 0.860 21.367 1.00 84.50 103 LEU A O 1
ATOM 782 N N . PRO A 1 104 ? -41.874 2.765 21.801 1.00 81.88 104 PRO A N 1
ATOM 783 C CA . PRO A 1 104 ? -41.069 3.568 20.879 1.00 81.88 104 PRO A CA 1
ATOM 784 C C . PRO A 1 104 ? -39.565 3.545 21.174 1.00 81.88 104 PRO A C 1
ATOM 786 O O . PRO A 1 104 ? -38.771 3.420 20.248 1.00 81.88 104 PRO A O 1
ATOM 789 N N . THR A 1 105 ? -39.165 3.625 22.447 1.00 80.31 105 THR A N 1
ATOM 790 C CA . THR A 1 105 ? -37.755 3.578 22.865 1.00 80.31 105 THR A CA 1
ATOM 791 C C . THR A 1 105 ? -37.150 2.218 22.537 1.00 80.31 105 THR A C 1
ATOM 793 O O . THR A 1 105 ? -36.116 2.152 21.881 1.00 80.31 105 THR A O 1
ATOM 796 N N . LEU A 1 106 ? -37.833 1.134 22.917 1.00 86.19 106 LEU A N 1
ATOM 797 C CA . LEU A 1 106 ? -37.394 -0.234 22.651 1.00 86.19 106 LEU A CA 1
ATOM 798 C C . LEU A 1 106 ? -37.270 -0.522 21.151 1.00 86.19 106 LEU A C 1
ATOM 800 O O . LEU A 1 106 ? -36.290 -1.120 20.724 1.00 86.19 106 LEU A O 1
ATOM 804 N N . LEU A 1 107 ? -38.240 -0.076 20.347 1.00 83.31 107 LEU A N 1
ATOM 805 C CA . LEU A 1 107 ? -38.194 -0.223 18.891 1.00 83.31 107 LEU A CA 1
ATOM 806 C C . LEU A 1 107 ? -37.069 0.607 18.271 1.00 83.31 107 LEU A C 1
ATOM 808 O O . LEU A 1 107 ? -36.414 0.138 17.349 1.00 83.31 107 LEU A O 1
ATOM 812 N N . THR A 1 108 ? -36.823 1.813 18.783 1.00 78.75 108 THR A N 1
ATOM 813 C CA . THR A 1 108 ? -35.735 2.672 18.294 1.00 78.75 108 THR A CA 1
ATOM 814 C C . THR A 1 108 ? -34.383 2.027 18.573 1.00 78.75 108 THR A C 1
ATOM 816 O O . THR A 1 108 ? -33.566 1.920 17.665 1.00 78.75 108 THR A O 1
ATOM 819 N N . LEU A 1 109 ? -34.179 1.532 19.798 1.00 82.19 109 LEU A N 1
ATOM 820 C CA . LEU A 1 109 ? -32.970 0.807 20.184 1.00 82.19 109 LEU A CA 1
ATOM 821 C C . LEU A 1 109 ? -32.797 -0.462 19.345 1.00 82.19 109 LEU A C 1
ATOM 823 O O . LEU A 1 109 ? -31.729 -0.670 18.789 1.00 82.19 109 LEU A O 1
ATOM 827 N N . ALA A 1 110 ? -33.853 -1.267 19.194 1.00 86.38 110 ALA A N 1
ATOM 828 C CA . ALA A 1 110 ? -33.793 -2.511 18.431 1.00 86.38 110 ALA A CA 1
ATOM 829 C C . ALA A 1 110 ? -33.532 -2.292 16.941 1.00 86.38 110 ALA A C 1
ATOM 831 O O . ALA A 1 110 ? -32.812 -3.072 16.341 1.00 86.38 110 ALA A O 1
ATOM 832 N N . VAL A 1 111 ? -34.059 -1.228 16.333 1.00 82.69 111 VAL A N 1
ATOM 833 C CA . VAL A 1 111 ? -33.701 -0.880 14.952 1.00 82.69 111 VAL A CA 1
ATOM 834 C C . VAL A 1 111 ? -32.251 -0.411 14.879 1.00 82.69 111 VAL A C 1
ATOM 836 O O . VAL A 1 111 ? -31.516 -0.874 14.010 1.00 82.69 111 VAL A O 1
ATOM 839 N N . ALA A 1 112 ? -31.842 0.490 15.777 1.00 73.81 112 ALA A N 1
ATOM 840 C CA . ALA A 1 112 ? -30.511 1.086 15.766 1.00 73.81 112 ALA A CA 1
ATOM 841 C C . ALA A 1 112 ? -29.402 0.033 15.927 1.00 73.81 112 ALA A C 1
ATOM 843 O O . ALA A 1 112 ? -28.447 0.047 15.155 1.00 73.81 112 ALA A O 1
ATOM 844 N N . THR A 1 113 ? -29.560 -0.924 16.847 1.00 81.25 113 THR A N 1
ATOM 845 C CA . THR A 1 113 ? -28.572 -1.992 17.100 1.00 81.25 113 THR A CA 1
ATOM 846 C C . THR A 1 113 ? -28.629 -3.156 16.105 1.00 81.25 113 THR A C 1
ATOM 848 O O . THR A 1 113 ? -27.951 -4.154 16.317 1.00 81.25 113 THR A O 1
ATOM 851 N N . SER A 1 114 ? -29.478 -3.091 15.071 1.00 86.81 114 SER A N 1
ATOM 852 C CA . SER A 1 114 ? -29.592 -4.141 14.042 1.00 86.81 114 SER A CA 1
ATOM 853 C C . SER A 1 114 ? -29.161 -3.686 12.640 1.00 86.81 114 SER A C 1
ATOM 855 O O . SER A 1 114 ? -29.276 -4.455 11.678 1.00 86.81 114 SER A O 1
ATOM 857 N N . ILE A 1 115 ? -28.696 -2.441 12.478 1.00 78.44 115 ILE A N 1
ATOM 858 C CA . ILE A 1 115 ? -28.230 -1.909 11.181 1.00 78.44 115 ILE A CA 1
ATOM 859 C C . ILE A 1 115 ? -26.987 -2.672 10.688 1.00 78.44 115 ILE A C 1
ATOM 861 O O . ILE A 1 115 ? -26.821 -2.922 9.494 1.00 78.44 115 ILE A O 1
ATOM 865 N N . ASP A 1 116 ? -26.140 -3.106 11.611 1.00 76.00 116 ASP A N 1
ATOM 866 C CA . ASP A 1 116 ? -25.005 -3.996 11.383 1.00 76.00 116 ASP A CA 1
ATOM 867 C C . ASP A 1 116 ? -25.432 -5.366 10.816 1.00 76.00 116 ASP A C 1
ATOM 869 O O . ASP A 1 116 ? -24.881 -5.854 9.823 1.00 76.00 116 ASP A O 1
ATOM 873 N N . ALA A 1 117 ? -26.483 -5.964 11.378 1.00 86.75 117 ALA A N 1
ATOM 874 C CA . ALA A 1 117 ? -27.028 -7.245 10.950 1.00 86.75 117 ALA A CA 1
ATOM 875 C C . ALA A 1 117 ? -27.608 -7.173 9.524 1.00 86.75 117 ALA A C 1
ATOM 877 O O . ALA A 1 117 ? -27.530 -8.146 8.766 1.00 86.75 117 ALA A O 1
ATOM 878 N N . PHE A 1 118 ? -28.117 -6.009 9.109 1.00 83.44 118 PHE A N 1
ATOM 879 C CA . PHE A 1 118 ? -28.534 -5.758 7.726 1.00 83.44 118 PHE A CA 1
ATOM 880 C C . PHE A 1 118 ? -27.359 -5.854 6.740 1.00 83.44 118 PHE A C 1
ATOM 882 O O . PHE A 1 118 ? -27.458 -6.551 5.724 1.00 83.44 118 PHE A O 1
ATOM 889 N N . ALA A 1 119 ? -26.225 -5.223 7.058 1.00 76.94 119 ALA A N 1
ATOM 890 C CA . ALA A 1 119 ? -25.011 -5.291 6.241 1.00 76.94 119 ALA A CA 1
ATOM 891 C C . ALA A 1 119 ? -24.478 -6.733 6.110 1.00 76.94 119 ALA A C 1
ATOM 893 O O . ALA A 1 119 ? -24.061 -7.164 5.027 1.00 76.94 119 ALA A O 1
ATOM 894 N N . ILE A 1 120 ? -24.566 -7.527 7.183 1.00 84.12 120 ILE A N 1
ATOM 895 C CA . ILE A 1 120 ? -24.260 -8.964 7.133 1.00 84.12 120 ILE A CA 1
ATOM 896 C C . ILE A 1 120 ? -25.232 -9.721 6.226 1.00 84.12 120 ILE A C 1
ATOM 898 O O . ILE A 1 120 ? -24.798 -10.585 5.469 1.00 84.12 120 ILE A O 1
ATOM 902 N N . GLY A 1 121 ? -26.522 -9.383 6.234 1.00 87.06 121 GLY A N 1
ATOM 903 C CA . GLY A 1 121 ? -27.508 -9.948 5.308 1.00 87.06 121 GLY A CA 1
ATOM 904 C C . GLY A 1 121 ? -27.112 -9.802 3.839 1.00 87.06 121 GLY A C 1
ATOM 905 O O . GLY A 1 121 ? -27.114 -10.787 3.094 1.00 87.06 121 GLY A O 1
ATOM 906 N N . ILE A 1 122 ? -26.705 -8.592 3.438 1.00 82.06 122 ILE A N 1
ATOM 907 C CA . ILE A 1 122 ? -26.201 -8.312 2.081 1.00 82.06 122 ILE A CA 1
ATOM 908 C C . ILE A 1 122 ? -24.993 -9.206 1.779 1.00 82.06 122 ILE A C 1
ATOM 910 O O . ILE A 1 122 ? -24.953 -9.882 0.748 1.00 82.06 122 ILE A O 1
ATOM 914 N N . SER A 1 123 ? -24.053 -9.274 2.723 1.00 75.75 123 SER A N 1
ATOM 915 C CA . SER A 1 123 ? -22.833 -10.076 2.603 1.00 75.75 123 SER A CA 1
ATOM 916 C C . SER A 1 123 ? -23.142 -11.571 2.428 1.00 75.75 123 SER A C 1
ATOM 918 O O . SER A 1 123 ? -22.599 -12.223 1.539 1.00 75.75 123 SER A O 1
ATOM 920 N N . LEU A 1 124 ? -24.068 -12.129 3.215 1.00 83.25 124 LEU A N 1
ATOM 921 C CA . LEU A 1 124 ? -24.480 -13.537 3.129 1.00 83.25 124 LEU A CA 1
ATOM 922 C C . LEU A 1 124 ? -25.140 -13.885 1.788 1.00 83.25 124 LEU A C 1
ATOM 924 O O . LEU A 1 124 ? -24.962 -15.003 1.298 1.00 83.25 124 LEU A O 1
ATOM 928 N N . SER A 1 125 ? -25.877 -12.945 1.184 1.00 83.06 125 SER A N 1
ATOM 929 C CA . SER A 1 125 ? -26.447 -13.126 -0.158 1.00 83.06 125 SER A CA 1
ATOM 930 C C . SER A 1 125 ? -25.353 -13.240 -1.213 1.00 83.06 125 SER A C 1
ATOM 932 O O . SER A 1 125 ? -25.381 -14.151 -2.041 1.00 83.06 125 SER A O 1
ATOM 934 N N . MET A 1 126 ? -24.356 -12.357 -1.149 1.00 72.62 126 MET A N 1
ATOM 935 C CA . MET A 1 126 ? -23.217 -12.357 -2.071 1.00 72.62 126 MET A CA 1
ATOM 936 C C . MET A 1 126 ? -22.402 -13.651 -1.967 1.00 72.62 126 MET A C 1
ATOM 938 O O . MET A 1 126 ? -22.021 -14.238 -2.975 1.00 72.62 126 MET A O 1
ATOM 942 N N . LEU A 1 127 ? -22.246 -14.169 -0.748 1.00 71.31 127 LEU A N 1
ATOM 943 C CA . LEU A 1 127 ? -21.539 -15.419 -0.452 1.00 71.31 127 LEU A CA 1
ATOM 944 C C . LEU A 1 127 ? -22.364 -16.682 -0.746 1.00 71.31 127 LEU A C 1
ATOM 946 O O . LEU A 1 127 ? -21.926 -17.793 -0.440 1.00 71.31 127 LEU A O 1
ATOM 950 N N . ARG A 1 128 ? -23.567 -16.529 -1.319 1.00 76.62 128 ARG A N 1
ATOM 951 C CA . ARG A 1 128 ? -24.498 -17.614 -1.675 1.00 76.62 128 ARG A CA 1
ATOM 952 C C . ARG A 1 128 ? -24.843 -18.529 -0.497 1.00 76.62 128 ARG A C 1
ATOM 954 O O . ARG A 1 128 ? -25.053 -19.732 -0.660 1.00 76.62 128 ARG A O 1
ATOM 961 N N . VAL A 1 129 ? -24.901 -17.970 0.708 1.00 81.88 129 VAL A N 1
ATOM 962 C CA . VAL A 1 129 ? -25.247 -18.724 1.913 1.00 81.88 129 VAL A CA 1
ATOM 963 C C . VAL A 1 129 ? -26.766 -18.831 2.021 1.00 81.88 129 VAL A C 1
ATOM 965 O O . VAL A 1 129 ? -27.491 -17.852 1.839 1.00 81.88 129 VAL A O 1
ATOM 968 N N . ALA A 1 130 ? -27.262 -20.028 2.340 1.00 88.62 130 ALA A N 1
ATOM 969 C CA . ALA A 1 130 ? -28.672 -20.229 2.651 1.00 88.62 130 ALA A CA 1
ATOM 970 C C . ALA A 1 130 ? -29.044 -19.432 3.913 1.00 88.62 130 ALA A C 1
ATOM 972 O O . ALA A 1 130 ? -28.532 -19.713 4.994 1.00 88.62 130 ALA A O 1
ATOM 973 N N . ILE A 1 131 ? -29.931 -18.443 3.768 1.00 92.25 131 ILE A N 1
ATOM 974 C CA . ILE A 1 131 ? -30.199 -17.417 4.792 1.00 92.25 131 ILE A CA 1
ATOM 975 C C . ILE A 1 131 ? -30.930 -17.934 6.037 1.00 92.25 131 ILE A C 1
ATOM 977 O O . ILE A 1 131 ? -30.815 -17.343 7.108 1.00 92.25 131 ILE A O 1
ATOM 981 N N . LEU A 1 132 ? -31.645 -19.056 5.919 1.00 93.62 132 LEU A N 1
ATOM 982 C CA . LEU A 1 132 ? -32.473 -19.587 7.000 1.00 93.62 132 LEU A CA 1
ATOM 983 C C . LEU A 1 132 ? -31.647 -19.903 8.254 1.00 93.62 132 LEU A C 1
ATOM 985 O O . LEU A 1 132 ? -31.999 -19.469 9.348 1.00 93.62 132 LEU A O 1
ATOM 989 N N . THR A 1 133 ? -30.530 -20.620 8.096 1.00 93.44 133 THR A N 1
ATOM 990 C CA . THR A 1 133 ? -29.692 -21.023 9.233 1.00 93.44 133 THR A CA 1
ATOM 991 C C . THR A 1 133 ? -29.059 -19.815 9.936 1.00 93.44 133 THR A C 1
ATOM 993 O O . THR A 1 133 ? -29.221 -19.728 11.151 1.00 93.44 133 THR A O 1
ATOM 996 N N . PRO A 1 134 ? -28.407 -18.854 9.240 1.00 93.50 134 PRO A N 1
ATOM 997 C CA . PRO A 1 134 ? -27.914 -17.624 9.859 1.00 93.50 134 PRO A CA 1
ATOM 998 C C . PRO A 1 134 ? -28.990 -16.798 10.562 1.00 93.50 134 PRO A C 1
ATOM 1000 O O . PRO A 1 134 ? -28.777 -16.408 11.701 1.00 93.50 134 PRO A O 1
ATOM 1003 N N . VAL A 1 135 ? -30.149 -16.568 9.935 1.00 96.38 135 VAL A N 1
ATOM 1004 C CA . VAL A 1 135 ? -31.225 -15.749 10.524 1.00 96.38 135 VAL A CA 1
ATOM 1005 C C . VAL A 1 135 ? -31.741 -16.347 11.830 1.00 96.38 135 VAL A C 1
ATOM 1007 O O . VAL A 1 135 ? -31.886 -15.630 12.819 1.00 96.38 135 VAL A O 1
ATOM 1010 N N . LEU A 1 136 ? -31.973 -17.663 11.860 1.00 96.06 136 LEU A N 1
ATOM 1011 C CA . LEU A 1 136 ? -32.429 -18.347 13.071 1.00 96.06 136 LEU A CA 1
ATOM 1012 C C . LEU A 1 136 ? -31.372 -18.307 14.178 1.00 96.06 136 LEU A C 1
ATOM 1014 O O . LEU A 1 136 ? -31.712 -18.082 15.337 1.00 96.06 136 LEU A O 1
ATOM 1018 N N . LEU A 1 137 ? -30.097 -18.502 13.829 1.00 96.19 137 LEU A N 1
ATOM 1019 C CA . LEU A 1 137 ? -28.996 -18.474 14.792 1.00 96.19 137 LEU A CA 1
ATOM 1020 C C . LEU A 1 137 ? -28.747 -17.077 15.355 1.00 96.19 137 LEU A C 1
ATOM 1022 O O . LEU A 1 137 ? -28.650 -16.945 16.569 1.00 96.19 137 LEU A O 1
ATOM 1026 N N . ILE A 1 138 ? -28.684 -16.052 14.502 1.00 95.31 138 ILE A N 1
ATOM 1027 C CA . ILE A 1 138 ? -28.512 -14.654 14.917 1.00 95.31 138 ILE A CA 1
ATOM 1028 C C . ILE A 1 138 ? -29.668 -14.256 15.838 1.00 95.31 138 ILE A C 1
ATOM 1030 O O . ILE A 1 138 ? -29.428 -13.830 16.963 1.00 95.31 138 ILE A O 1
ATOM 1034 N N . GLY A 1 139 ? -30.916 -14.500 15.427 1.00 96.94 139 GLY A N 1
ATOM 1035 C CA . GLY A 1 139 ? -32.083 -14.183 16.251 1.00 96.94 139 GLY A CA 1
ATOM 1036 C C . GLY A 1 139 ? -32.093 -14.900 17.601 1.00 96.94 139 GLY A C 1
ATOM 1037 O O . GLY A 1 139 ? -32.362 -14.278 18.628 1.00 96.94 139 GLY A O 1
ATOM 1038 N N . LEU A 1 140 ? -31.774 -16.200 17.622 1.00 97.62 140 LEU A N 1
ATOM 1039 C CA . LEU A 1 140 ? -31.754 -16.993 18.853 1.00 97.62 140 LEU A CA 1
ATOM 1040 C C . LEU A 1 140 ? -30.621 -16.572 19.795 1.00 97.62 140 LEU A C 1
ATOM 1042 O O . LEU A 1 140 ? -30.855 -16.425 20.993 1.00 97.62 140 LEU A O 1
ATOM 1046 N N . VAL A 1 141 ? -29.406 -16.380 19.275 1.00 97.31 141 VAL A N 1
ATOM 1047 C CA . VAL A 1 141 ? -28.249 -15.954 20.075 1.00 97.31 141 VAL A CA 1
ATOM 1048 C C . VAL A 1 141 ? -28.501 -14.570 20.662 1.00 97.31 141 VAL A C 1
ATOM 1050 O O . VAL A 1 141 ? -28.343 -14.399 21.870 1.00 97.31 141 VAL A O 1
ATOM 1053 N N . THR A 1 142 ? -28.982 -13.619 19.857 1.00 96.44 142 THR A N 1
ATOM 1054 C CA . THR A 1 142 ? -29.339 -12.281 20.340 1.00 96.44 142 THR A CA 1
ATOM 1055 C C . THR A 1 142 ? -30.450 -12.338 21.377 1.00 96.44 142 THR A C 1
ATOM 1057 O O . THR A 1 142 ? -30.316 -11.734 22.434 1.00 96.44 142 THR A O 1
ATOM 1060 N N . PHE A 1 143 ? -31.508 -13.123 21.152 1.00 97.75 143 PHE A N 1
ATOM 1061 C CA . PHE A 1 143 ? -32.573 -13.303 22.140 1.00 97.75 143 PHE A CA 1
ATOM 1062 C C . PHE A 1 143 ? -32.030 -13.793 23.489 1.00 97.75 143 PHE A C 1
ATOM 1064 O O . PHE A 1 143 ? -32.336 -13.204 24.527 1.00 97.75 143 PHE A O 1
ATOM 1071 N N . VAL A 1 144 ? -31.220 -14.858 23.480 1.00 97.44 144 VAL A N 1
ATOM 1072 C CA . VAL A 1 144 ? -30.668 -15.463 24.701 1.00 97.44 144 VAL A CA 1
ATOM 1073 C C . VAL A 1 144 ? -29.742 -14.485 25.419 1.00 97.44 144 VAL A C 1
ATOM 1075 O O . VAL A 1 144 ? -29.861 -14.317 26.635 1.00 97.44 144 VAL A O 1
ATOM 1078 N N . LEU A 1 145 ? -28.847 -13.823 24.683 1.00 95.50 145 LEU A N 1
ATOM 1079 C CA . LEU A 1 145 ? -27.909 -12.869 25.262 1.00 95.50 145 LEU A CA 1
ATOM 1080 C C . LEU A 1 145 ? -28.630 -11.640 25.797 1.00 95.50 145 LEU A C 1
ATOM 1082 O O . LEU A 1 145 ? -28.442 -11.318 26.962 1.00 95.50 145 LEU A O 1
ATOM 1086 N N . SER A 1 146 ? -29.509 -11.002 25.028 1.00 95.00 146 SER A N 1
ATOM 1087 C CA . SER A 1 146 ? -30.289 -9.850 25.488 1.00 95.00 146 SER A CA 1
ATOM 1088 C C . SER A 1 146 ? -31.157 -10.189 26.702 1.00 95.00 146 SER A C 1
ATOM 1090 O O . SER A 1 146 ? -31.162 -9.444 27.682 1.00 95.00 146 SER A O 1
ATOM 1092 N N . PHE A 1 147 ? -31.825 -11.349 26.708 1.00 95.75 147 PHE A N 1
ATOM 1093 C CA . PHE A 1 147 ? -32.575 -11.821 27.875 1.00 95.75 147 PHE A CA 1
ATOM 1094 C C . PHE A 1 147 ? -31.675 -11.934 29.113 1.00 95.75 147 PHE A C 1
ATOM 1096 O O . PHE A 1 147 ? -32.015 -11.408 30.175 1.00 95.75 147 PHE A O 1
ATOM 1103 N N . ALA A 1 148 ? -30.513 -12.582 28.980 1.00 93.69 148 ALA A N 1
ATOM 1104 C CA . ALA A 1 148 ? -29.539 -12.703 30.060 1.00 93.69 148 ALA A CA 1
ATOM 1105 C C . ALA A 1 148 ? -28.969 -11.338 30.481 1.00 93.69 148 ALA A C 1
ATOM 1107 O O . ALA A 1 148 ? -28.821 -11.085 31.675 1.00 93.69 148 ALA A O 1
ATOM 1108 N N . GLY A 1 149 ? -28.716 -10.444 29.524 1.00 91.62 149 GLY A N 1
ATOM 1109 C CA . GLY A 1 149 ? -28.160 -9.106 29.717 1.00 91.62 149 GLY A CA 1
ATOM 1110 C C . GLY A 1 149 ? -29.031 -8.244 30.618 1.00 91.62 149 GLY A C 1
ATOM 1111 O O . GLY A 1 149 ? -28.518 -7.639 31.555 1.00 91.62 149 GLY A O 1
ATOM 1112 N N . VAL A 1 150 ? -30.355 -8.287 30.443 1.00 92.31 150 VAL A N 1
ATOM 1113 C CA . VAL A 1 150 ? -31.291 -7.568 31.324 1.00 92.31 150 VAL A CA 1
ATOM 1114 C C . VAL A 1 150 ? -31.166 -8.024 32.787 1.00 92.31 150 VAL A C 1
ATOM 1116 O O . VAL A 1 150 ? -31.189 -7.202 33.705 1.00 92.31 150 VAL A O 1
ATOM 1119 N N . TYR A 1 151 ? -31.005 -9.328 33.036 1.00 90.56 151 TYR A N 1
ATOM 1120 C CA . TYR A 1 151 ? -30.763 -9.838 34.391 1.00 90.56 151 TYR A CA 1
ATOM 1121 C C . TYR A 1 151 ? -29.366 -9.490 34.906 1.00 90.56 151 TYR A C 1
ATOM 1123 O O . TYR A 1 151 ? -29.211 -9.166 36.086 1.00 90.56 151 TYR A O 1
ATOM 1131 N N . PHE A 1 152 ? -28.366 -9.532 34.027 1.00 87.88 152 PHE A N 1
ATOM 1132 C CA . PHE A 1 152 ? -26.984 -9.201 34.351 1.00 87.88 152 PHE A CA 1
ATOM 1133 C C . PHE A 1 152 ? -26.839 -7.737 34.779 1.00 87.88 152 PHE A C 1
ATOM 1135 O O . PHE A 1 152 ? -26.205 -7.457 35.796 1.00 87.88 152 PHE A O 1
ATOM 1142 N N . GLY A 1 153 ? -27.501 -6.816 34.073 1.00 84.94 153 GLY A N 1
ATOM 1143 C CA . GLY A 1 153 ? -27.523 -5.389 34.399 1.00 84.94 153 GLY A CA 1
ATOM 1144 C C . GLY A 1 153 ? -28.055 -5.108 35.799 1.00 84.94 153 GLY A C 1
ATOM 1145 O O . GLY A 1 153 ? -27.443 -4.356 36.555 1.00 84.94 153 GLY A O 1
ATOM 1146 N N . ARG A 1 154 ? -29.124 -5.805 36.206 1.00 82.19 154 ARG A N 1
ATOM 1147 C CA . ARG A 1 154 ? -29.666 -5.690 37.567 1.00 82.19 154 ARG A CA 1
ATOM 1148 C C . ARG A 1 154 ? -28.668 -6.119 38.646 1.00 82.19 154 ARG A C 1
ATOM 1150 O O . ARG A 1 154 ? -28.697 -5.560 39.739 1.00 82.19 154 ARG A O 1
ATOM 1157 N N . TYR A 1 155 ? -27.850 -7.139 38.380 1.00 77.38 155 TYR A N 1
ATOM 1158 C CA . TYR A 1 155 ? -26.938 -7.700 39.380 1.00 77.38 155 TYR A CA 1
ATOM 1159 C C . TYR A 1 155 ? -25.619 -6.926 39.477 1.00 77.38 155 TYR A C 1
ATOM 1161 O O . TYR A 1 155 ? -25.107 -6.743 40.578 1.00 77.38 155 TYR A O 1
ATOM 1169 N N . PHE A 1 156 ? -25.065 -6.475 38.347 1.00 69.75 156 PHE A N 1
ATOM 1170 C CA . PHE A 1 156 ? -23.693 -5.965 38.309 1.00 69.75 156 PHE A CA 1
ATOM 1171 C C . PHE A 1 156 ? -23.554 -4.443 38.372 1.00 69.75 156 PHE A C 1
ATOM 1173 O O . PHE A 1 156 ? -22.482 -4.003 38.766 1.00 69.75 156 PHE A O 1
ATOM 1180 N N . GLY A 1 157 ? -24.591 -3.646 38.075 1.00 60.91 157 GLY A N 1
ATOM 1181 C CA . GLY A 1 157 ? -24.682 -2.195 38.355 1.00 60.91 157 GLY A CA 1
ATOM 1182 C C . GLY A 1 157 ? -23.640 -1.252 37.709 1.00 60.91 157 GLY A C 1
ATOM 1183 O O . GLY A 1 157 ? -23.938 -0.081 37.508 1.00 60.91 157 GLY A O 1
ATOM 1184 N N . HIS A 1 158 ? -22.440 -1.730 37.380 1.00 63.28 158 HIS A N 1
ATOM 1185 C CA . HIS A 1 158 ? -21.348 -1.076 36.662 1.00 63.28 158 HIS A CA 1
ATOM 1186 C C . HIS A 1 158 ? -20.765 -2.100 35.687 1.00 63.28 158 HIS A C 1
ATOM 1188 O O . HIS A 1 158 ? -20.001 -2.988 36.070 1.00 63.28 158 HIS A O 1
ATOM 1194 N N . PHE A 1 159 ? -21.144 -1.993 34.419 1.00 67.00 159 PHE A N 1
ATOM 1195 C CA . PHE A 1 159 ? -20.643 -2.849 33.353 1.00 67.00 159 PHE A CA 1
ATOM 1196 C C . PHE A 1 159 ? -19.947 -1.989 32.300 1.00 67.00 159 PHE A C 1
ATOM 1198 O O . PHE A 1 159 ? -20.393 -0.886 32.001 1.00 67.00 159 PHE A O 1
ATOM 1205 N N . ASN A 1 160 ? -18.826 -2.473 31.768 1.00 71.31 160 ASN A N 1
ATOM 1206 C CA . ASN A 1 160 ? -18.021 -1.719 30.813 1.00 71.31 160 ASN A CA 1
ATOM 1207 C C . ASN A 1 160 ? -18.486 -2.028 29.382 1.00 71.31 160 ASN A C 1
ATOM 1209 O O . ASN A 1 160 ? -17.851 -2.816 28.682 1.00 71.31 160 ASN A O 1
ATOM 1213 N N . GLU A 1 161 ? -19.617 -1.434 28.996 1.00 69.88 161 GLU A N 1
ATOM 1214 C CA . GLU A 1 161 ? -20.243 -1.514 27.664 1.00 69.88 161 GLU A CA 1
ATOM 1215 C C . GLU A 1 161 ? -19.222 -1.333 26.532 1.00 69.88 161 GLU A C 1
ATOM 1217 O O . GLU A 1 161 ? -19.091 -2.204 25.671 1.00 69.88 161 GLU A O 1
ATOM 1222 N N . LYS A 1 162 ? -18.361 -0.318 26.657 1.00 78.00 162 LYS A N 1
ATOM 1223 C CA . LYS A 1 162 ? -17.290 0.002 25.700 1.00 78.00 162 LYS A CA 1
ATOM 1224 C C . LYS A 1 162 ? -16.358 -1.183 25.415 1.00 78.00 162 LYS A C 1
ATOM 1226 O O . LYS A 1 162 ? -15.913 -1.375 24.288 1.00 78.00 162 LYS A O 1
ATOM 1231 N N . LYS A 1 163 ? -16.062 -2.038 26.405 1.00 79.19 163 LYS A N 1
ATOM 1232 C CA . LYS A 1 163 ? -15.216 -3.232 26.184 1.00 79.19 163 LYS A CA 1
ATOM 1233 C C . LYS A 1 163 ? -15.911 -4.307 25.348 1.00 79.19 163 LYS A C 1
ATOM 1235 O O . LYS A 1 163 ? -15.232 -5.035 24.622 1.00 79.19 163 LYS A O 1
ATOM 1240 N N . MET A 1 164 ? -17.229 -4.437 25.471 1.00 75.44 164 MET A N 1
ATOM 1241 C CA . MET A 1 164 ? -18.002 -5.430 24.727 1.00 75.44 164 MET A CA 1
ATOM 1242 C C . MET A 1 164 ? -18.157 -5.025 23.263 1.00 75.44 164 MET A C 1
ATOM 1244 O O . MET A 1 164 ? -17.918 -5.863 22.394 1.00 75.44 164 MET A O 1
ATOM 1248 N N . GLU A 1 165 ? -18.422 -3.745 22.999 1.00 74.69 165 GLU A N 1
ATOM 1249 C CA . GLU A 1 165 ? -18.455 -3.177 21.643 1.00 74.69 165 GLU A CA 1
ATOM 1250 C C . GLU A 1 165 ? -17.104 -3.348 20.930 1.00 74.69 165 GLU A C 1
ATOM 1252 O O . GLU A 1 165 ? -17.044 -3.878 19.820 1.00 74.69 165 GLU A O 1
ATOM 1257 N N . VAL A 1 166 ? -15.988 -3.026 21.603 1.00 81.38 166 VAL A N 1
ATOM 1258 C CA . VAL A 1 166 ? -14.636 -3.235 21.045 1.00 81.38 166 VAL A CA 1
ATOM 1259 C C . VAL A 1 166 ? -14.376 -4.710 20.733 1.00 81.38 166 VAL A C 1
ATOM 1261 O O . VAL A 1 166 ? -13.815 -5.034 19.686 1.00 81.38 166 VAL A O 1
ATOM 1264 N N . THR A 1 167 ? -14.783 -5.623 21.620 1.00 80.12 167 THR A N 1
ATOM 1265 C CA . THR A 1 167 ? -14.583 -7.066 21.406 1.00 80.12 167 THR A CA 1
ATOM 1266 C C . THR A 1 167 ? -15.403 -7.567 20.215 1.00 80.12 167 THR A C 1
ATOM 1268 O O . THR A 1 167 ? -14.874 -8.309 19.387 1.00 80.12 167 THR A O 1
ATOM 1271 N N . GLY A 1 168 ? -16.661 -7.130 20.088 1.00 71.94 168 GLY A N 1
ATOM 1272 C CA . GLY A 1 168 ? -17.513 -7.433 18.936 1.00 71.94 168 GLY A CA 1
ATOM 1273 C C . GLY A 1 168 ? -16.919 -6.913 17.626 1.00 71.94 168 GLY A C 1
ATOM 1274 O O . GLY A 1 168 ? -16.772 -7.679 16.670 1.00 71.94 168 GLY A O 1
ATOM 1275 N N . GLY A 1 169 ? -16.458 -5.658 17.618 1.00 79.00 169 GLY A N 1
ATOM 1276 C CA . GLY A 1 169 ? -15.812 -5.048 16.458 1.00 79.00 169 GLY A CA 1
ATOM 1277 C C . GLY A 1 169 ? -14.551 -5.793 16.008 1.00 79.00 169 GLY A C 1
ATOM 1278 O O . GLY A 1 169 ? -14.397 -6.093 14.823 1.00 79.00 169 GLY A O 1
ATOM 1279 N N . LEU A 1 170 ? -13.681 -6.189 16.945 1.00 85.06 170 LEU A N 1
ATOM 1280 C CA . LEU A 1 170 ? -12.477 -6.976 16.639 1.00 85.06 170 LEU A CA 1
ATOM 1281 C C . LEU A 1 170 ? -12.801 -8.351 16.035 1.00 85.06 170 LEU A C 1
ATOM 1283 O O . LEU A 1 170 ? -12.118 -8.786 15.105 1.00 85.06 170 LEU A O 1
ATOM 1287 N N . VAL A 1 171 ? -13.842 -9.031 16.529 1.00 79.06 171 VAL A N 1
ATOM 1288 C CA . VAL A 1 171 ? -14.284 -10.326 15.982 1.00 79.06 171 VAL A CA 1
ATOM 1289 C C . VAL A 1 171 ? -14.773 -10.172 14.540 1.00 79.06 171 VAL A C 1
ATOM 1291 O O . VAL A 1 171 ? -14.391 -10.977 13.687 1.00 79.06 171 VAL A O 1
ATOM 1294 N N . LEU A 1 172 ? -15.563 -9.135 14.240 1.00 71.12 172 LEU A N 1
ATOM 1295 C CA . LEU A 1 172 ? -16.064 -8.876 12.884 1.00 71.12 172 LEU A CA 1
ATOM 1296 C C . LEU A 1 172 ? -14.937 -8.536 11.901 1.00 71.12 172 LEU A C 1
ATOM 1298 O O . LEU A 1 172 ? -14.890 -9.105 10.808 1.00 71.12 172 LEU A O 1
ATOM 1302 N N . ILE A 1 173 ? -13.986 -7.687 12.304 1.00 82.25 173 ILE A N 1
ATOM 1303 C CA . ILE A 1 173 ? -12.806 -7.358 11.487 1.00 82.25 173 ILE A CA 1
ATOM 1304 C C . ILE A 1 173 ? -11.971 -8.618 11.224 1.00 82.25 173 ILE A C 1
ATOM 1306 O O . ILE A 1 173 ? -11.575 -8.880 10.084 1.00 82.25 173 ILE A O 1
ATOM 1310 N N . GLY A 1 174 ? -11.729 -9.428 12.259 1.00 78.38 174 GLY A N 1
ATOM 1311 C CA . GLY A 1 174 ? -10.985 -10.682 12.142 1.00 78.38 174 GLY A CA 1
ATOM 1312 C C . GLY A 1 174 ? -11.656 -11.675 11.191 1.00 78.38 174 GLY A C 1
ATOM 1313 O O . GLY A 1 174 ? -10.987 -12.282 10.354 1.00 78.38 174 GLY A O 1
ATOM 1314 N N . LEU A 1 175 ? -12.984 -11.799 11.260 1.00 70.06 175 LEU A N 1
ATOM 1315 C CA . LEU A 1 175 ? -13.752 -12.657 10.364 1.00 70.06 175 LEU A CA 1
ATOM 1316 C C . LEU A 1 175 ? -13.711 -12.165 8.913 1.00 70.06 175 LEU A C 1
ATOM 1318 O O . LEU A 1 175 ? -13.461 -12.968 8.015 1.00 70.06 175 LEU A O 1
ATOM 1322 N N . GLY A 1 176 ? -13.917 -10.864 8.683 1.00 72.38 176 GLY A N 1
ATOM 1323 C CA . GLY A 1 176 ? -13.825 -10.282 7.344 1.00 72.38 176 GLY A CA 1
ATOM 1324 C C . GLY A 1 176 ? -12.445 -10.513 6.735 1.00 72.38 176 GLY A C 1
ATOM 1325 O O . GLY A 1 176 ? -12.339 -10.959 5.594 1.00 72.38 176 GLY A O 1
ATOM 1326 N N . THR A 1 177 ? -11.392 -10.277 7.518 1.00 78.06 177 THR A N 1
ATOM 1327 C CA . THR A 1 177 ? -10.003 -10.496 7.092 1.00 78.06 177 THR A CA 1
ATOM 1328 C C . THR A 1 177 ? -9.755 -11.962 6.741 1.00 78.06 177 THR A C 1
ATOM 1330 O O . THR A 1 177 ? -9.176 -12.261 5.700 1.00 78.06 177 THR A O 1
ATOM 1333 N N . LYS A 1 178 ? -10.238 -12.896 7.570 1.00 75.06 178 LYS A N 1
ATOM 1334 C CA . LYS A 1 178 ? -10.124 -14.334 7.302 1.00 75.06 178 LYS A CA 1
ATOM 1335 C C . LYS A 1 178 ? -10.816 -14.723 5.992 1.00 75.06 178 LYS A C 1
ATOM 1337 O O . LYS A 1 178 ? -10.215 -15.419 5.180 1.00 75.06 178 LYS A O 1
ATOM 1342 N N . MET A 1 179 ? -12.053 -14.272 5.785 1.00 68.25 179 MET A N 1
ATOM 1343 C CA . MET A 1 179 ? -12.824 -14.577 4.574 1.00 68.25 179 MET A CA 1
ATOM 1344 C C . MET A 1 179 ? -12.155 -14.027 3.316 1.00 68.25 179 MET A C 1
ATOM 1346 O O . MET A 1 179 ? -12.135 -14.699 2.287 1.00 68.25 179 MET A O 1
ATOM 1350 N N . LEU A 1 180 ? -11.577 -12.826 3.409 1.00 71.56 180 LEU A N 1
ATOM 1351 C CA . LEU A 1 180 ? -10.794 -12.240 2.331 1.00 71.56 180 LEU A CA 1
ATOM 1352 C C . LEU A 1 180 ? -9.579 -13.116 1.995 1.00 71.56 180 LEU A C 1
ATOM 1354 O O . LEU A 1 180 ? -9.386 -13.464 0.835 1.00 71.56 180 LEU A O 1
ATOM 1358 N N . ILE A 1 181 ? -8.794 -13.514 3.001 1.00 69.56 181 ILE A N 1
ATOM 1359 C CA . ILE A 1 181 ? -7.603 -14.355 2.812 1.00 69.56 181 ILE A CA 1
ATOM 1360 C C . ILE A 1 181 ? -7.971 -15.706 2.190 1.00 69.56 181 ILE A C 1
ATOM 1362 O O . ILE A 1 181 ? -7.368 -16.094 1.193 1.00 69.56 181 ILE A O 1
ATOM 1366 N N . GLU A 1 182 ? -8.972 -16.406 2.734 1.00 62.94 182 GLU A N 1
ATOM 1367 C CA . GLU A 1 182 ? -9.433 -17.698 2.202 1.00 62.94 182 GLU A CA 1
ATOM 1368 C C . GLU A 1 182 ? -9.827 -17.574 0.725 1.00 62.94 182 GLU A C 1
ATOM 1370 O O . GLU A 1 182 ? -9.423 -18.391 -0.102 1.00 62.94 182 GLU A O 1
ATOM 1375 N N . ARG A 1 183 ? -10.539 -16.502 0.361 1.00 66.69 183 ARG A N 1
ATOM 1376 C CA . ARG A 1 183 ? -11.011 -16.310 -1.011 1.00 66.69 183 ARG A CA 1
ATOM 1377 C C . ARG A 1 183 ? -9.926 -15.858 -1.985 1.00 66.69 183 ARG A C 1
ATOM 1379 O O . ARG A 1 183 ? -9.988 -16.197 -3.166 1.00 66.69 183 ARG A O 1
ATOM 1386 N N . LEU A 1 184 ? -8.934 -15.110 -1.507 1.00 63.41 184 LEU A N 1
ATOM 1387 C CA . LEU A 1 184 ? -7.742 -14.776 -2.286 1.00 63.41 184 LEU A CA 1
ATOM 1388 C C . LEU A 1 184 ? -6.898 -16.021 -2.577 1.00 63.41 184 LEU A C 1
ATOM 1390 O O . LEU A 1 184 ? -6.346 -16.129 -3.667 1.00 63.41 184 LEU A O 1
ATOM 1394 N N . ILE A 1 185 ? -6.839 -16.971 -1.639 1.00 63.00 185 ILE A N 1
ATOM 1395 C CA . ILE A 1 185 ? -6.136 -18.248 -1.821 1.00 63.00 185 ILE A CA 1
ATOM 1396 C C . ILE A 1 185 ? -6.898 -19.169 -2.792 1.00 63.00 185 ILE A C 1
ATOM 1398 O O . ILE A 1 185 ? -6.277 -19.794 -3.645 1.00 63.00 185 ILE A O 1
ATOM 1402 N N . GLU A 1 186 ? -8.232 -19.241 -2.699 1.00 58.12 186 GLU A N 1
ATOM 1403 C CA . GLU A 1 186 ? -9.067 -20.122 -3.538 1.00 58.12 186 GLU A CA 1
ATOM 1404 C C . GLU A 1 186 ? -9.136 -19.716 -5.023 1.00 58.12 186 GLU A C 1
ATOM 1406 O O . GLU A 1 186 ? -9.298 -20.583 -5.879 1.00 58.12 186 GLU A O 1
ATOM 1411 N N . ASN A 1 187 ? -8.997 -18.430 -5.368 1.00 56.41 187 ASN A N 1
ATOM 1412 C CA . ASN A 1 187 ? -9.050 -17.940 -6.760 1.00 56.41 187 ASN A CA 1
ATOM 1413 C C . ASN A 1 187 ? -7.727 -18.158 -7.535 1.00 56.41 187 ASN A C 1
ATOM 1415 O O . ASN A 1 187 ? -7.294 -17.310 -8.315 1.00 56.41 187 ASN A O 1
ATOM 1419 N N . GLN A 1 188 ? -7.078 -19.304 -7.321 1.00 52.78 188 GLN A N 1
ATOM 1420 C CA . GLN A 1 188 ? -5.709 -19.607 -7.748 1.00 52.78 188 GLN A CA 1
ATOM 1421 C C . GLN A 1 188 ? -5.496 -19.803 -9.263 1.00 52.78 188 GLN A C 1
ATOM 1423 O O . GLN A 1 188 ? -4.352 -19.881 -9.694 1.00 52.78 188 GLN A O 1
ATOM 1428 N N . GLU A 1 189 ? -6.547 -19.832 -10.090 1.00 47.19 189 GLU A N 1
ATOM 1429 C CA . GLU A 1 189 ? -6.400 -19.961 -11.555 1.00 47.19 189 GLU A CA 1
ATOM 1430 C C . GLU A 1 189 ? -5.960 -18.662 -12.255 1.00 47.19 189 GLU A C 1
ATOM 1432 O O . GLU A 1 189 ? -5.570 -18.692 -13.420 1.00 47.19 189 GLU A O 1
ATOM 1437 N N . LEU A 1 190 ? -5.989 -17.525 -11.554 1.00 48.84 190 LEU A N 1
ATOM 1438 C CA . LEU A 1 190 ? -5.653 -16.209 -12.113 1.00 48.84 190 LEU A CA 1
ATOM 1439 C C . LEU A 1 190 ? -4.268 -15.7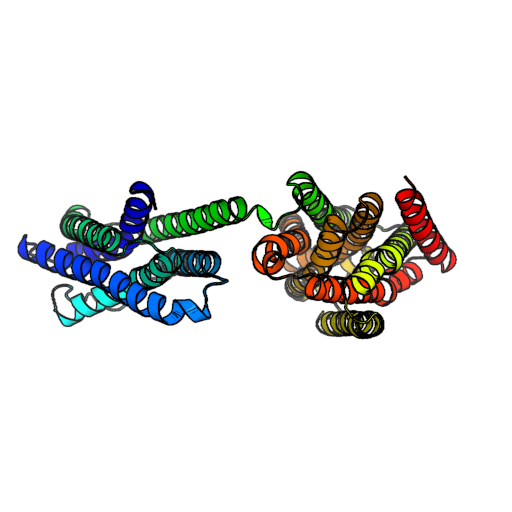05 -11.676 1.00 48.84 190 LEU A C 1
ATOM 1441 O O . LEU A 1 190 ? -3.841 -14.626 -12.076 1.00 48.84 190 LEU A O 1
ATOM 1445 N N . PHE A 1 191 ? -3.550 -16.477 -10.862 1.00 53.09 191 PHE A N 1
ATOM 1446 C CA . PHE A 1 191 ? -2.288 -16.056 -10.272 1.00 53.09 191 PHE A CA 1
ATOM 1447 C C . PHE A 1 191 ? -1.117 -16.820 -10.890 1.00 53.09 191 PHE A C 1
ATOM 1449 O O . PHE A 1 191 ? -1.142 -18.043 -11.020 1.00 53.09 191 PHE A O 1
ATOM 1456 N N . GLN A 1 192 ? -0.068 -16.079 -11.264 1.00 56.97 192 GLN A N 1
ATOM 1457 C CA . GLN A 1 192 ? 1.259 -16.644 -11.520 1.00 56.97 192 GLN A CA 1
ATOM 1458 C C . GLN A 1 192 ? 1.684 -17.565 -10.360 1.00 56.97 192 GLN A C 1
ATOM 1460 O O . GLN A 1 192 ? 1.119 -17.481 -9.266 1.00 56.97 192 GLN A O 1
ATOM 1465 N N . SER A 1 193 ? 2.675 -18.442 -10.575 1.00 63.19 193 SER A N 1
ATOM 1466 C CA . SER A 1 193 ? 3.162 -19.349 -9.524 1.00 63.19 193 SER A CA 1
ATOM 1467 C C . SER A 1 193 ? 3.355 -18.593 -8.203 1.00 63.19 193 SER A C 1
ATOM 1469 O O . SER A 1 193 ? 3.826 -17.453 -8.188 1.00 63.19 193 SER A O 1
ATOM 1471 N N . SER A 1 194 ? 2.972 -19.210 -7.079 1.00 69.81 194 SER A N 1
ATOM 1472 C CA . SER A 1 194 ? 3.029 -18.563 -5.758 1.00 69.81 194 SER A CA 1
ATOM 1473 C C . SER A 1 194 ? 4.401 -17.949 -5.464 1.00 69.81 194 SER A C 1
ATOM 1475 O O . SER A 1 194 ? 4.495 -16.933 -4.784 1.00 69.81 194 SER A O 1
ATOM 1477 N N . GLU A 1 195 ? 5.461 -18.541 -6.015 1.00 80.44 195 GLU A N 1
ATOM 1478 C CA . GLU A 1 195 ? 6.832 -18.042 -5.938 1.00 80.44 195 GLU A CA 1
ATOM 1479 C C . GLU A 1 195 ? 7.013 -16.669 -6.604 1.00 80.44 195 GLU A C 1
ATOM 1481 O O . GLU A 1 195 ? 7.594 -15.784 -5.980 1.00 80.44 195 GLU A O 1
ATOM 1486 N N . THR A 1 196 ? 6.474 -16.444 -7.809 1.00 84.25 196 THR A N 1
ATOM 1487 C CA . THR A 1 196 ? 6.569 -15.150 -8.515 1.00 84.25 196 THR A CA 1
ATOM 1488 C C . THR A 1 196 ? 5.856 -14.043 -7.747 1.00 84.25 196 THR A C 1
ATOM 1490 O O . THR A 1 196 ? 6.352 -12.922 -7.654 1.00 84.25 196 THR A O 1
ATOM 1493 N N . VAL A 1 197 ? 4.709 -14.355 -7.145 1.00 85.44 197 VAL A N 1
ATOM 1494 C CA . VAL A 1 197 ? 3.944 -13.390 -6.346 1.00 85.44 197 VAL A CA 1
ATOM 1495 C C . VAL A 1 197 ? 4.719 -12.990 -5.093 1.00 85.44 197 VAL A C 1
ATOM 1497 O O . VAL A 1 197 ? 4.890 -11.801 -4.827 1.00 85.44 197 VAL A O 1
ATOM 1500 N N . TRP A 1 198 ? 5.232 -13.964 -4.335 1.00 87.94 198 TRP A N 1
ATOM 1501 C CA . TRP A 1 198 ? 6.052 -13.679 -3.154 1.00 87.94 198 TRP A CA 1
ATOM 1502 C C . TRP A 1 198 ? 7.345 -12.948 -3.507 1.00 87.94 198 TRP A C 1
ATOM 1504 O O . TRP A 1 198 ? 7.758 -12.058 -2.766 1.00 87.94 198 TRP A O 1
ATOM 1514 N N . PHE A 1 199 ? 7.953 -13.276 -4.647 1.00 91.19 199 PHE A N 1
ATOM 1515 C CA . PHE A 1 199 ? 9.103 -12.557 -5.179 1.00 91.19 199 PHE A CA 1
ATOM 1516 C C . PHE A 1 199 ? 8.765 -11.091 -5.476 1.00 91.19 199 PHE A C 1
ATOM 1518 O O . PHE A 1 199 ? 9.475 -10.198 -5.015 1.00 91.19 199 PHE A O 1
ATOM 1525 N N . ALA A 1 200 ? 7.647 -10.832 -6.160 1.00 91.56 200 ALA A N 1
ATOM 1526 C CA . ALA A 1 200 ? 7.191 -9.482 -6.471 1.00 91.56 200 ALA A CA 1
ATOM 1527 C C . ALA A 1 200 ? 6.901 -8.661 -5.206 1.00 91.56 200 ALA A C 1
ATOM 1529 O O . ALA A 1 200 ? 7.398 -7.544 -5.073 1.00 91.56 200 ALA A O 1
ATOM 1530 N N . PHE A 1 201 ? 6.193 -9.235 -4.229 1.00 92.56 201 PHE A N 1
ATOM 1531 C CA . PHE A 1 201 ? 5.992 -8.589 -2.929 1.00 92.56 201 PHE A CA 1
ATOM 1532 C C . PHE A 1 201 ? 7.302 -8.341 -2.185 1.00 92.56 201 PHE A C 1
ATOM 1534 O O . PHE A 1 201 ? 7.467 -7.281 -1.587 1.00 92.56 201 PHE A O 1
ATOM 1541 N N . GLY A 1 202 ? 8.230 -9.299 -2.216 1.00 94.50 202 GLY A N 1
ATOM 1542 C CA . GLY A 1 202 ? 9.537 -9.172 -1.581 1.00 94.50 202 GLY A CA 1
ATOM 1543 C C . GLY A 1 202 ? 10.349 -8.015 -2.158 1.00 94.50 202 GLY A C 1
ATOM 1544 O O . GLY A 1 202 ? 10.924 -7.241 -1.396 1.00 94.50 202 GLY A O 1
ATOM 1545 N N . LEU A 1 203 ? 10.347 -7.855 -3.484 1.00 94.06 203 LEU A N 1
ATOM 1546 C CA . LEU A 1 203 ? 11.013 -6.742 -4.159 1.00 94.06 203 LEU A CA 1
ATOM 1547 C C . LEU A 1 203 ? 10.368 -5.390 -3.833 1.00 94.06 203 LEU A C 1
ATOM 1549 O O . LEU A 1 203 ? 11.086 -4.459 -3.474 1.00 94.06 203 LEU A O 1
ATOM 1553 N N . THR A 1 204 ? 9.039 -5.280 -3.900 1.00 94.06 204 THR A N 1
ATOM 1554 C CA . THR A 1 204 ? 8.341 -4.024 -3.575 1.00 94.06 204 THR A CA 1
ATOM 1555 C C . THR A 1 204 ? 8.487 -3.660 -2.095 1.00 94.06 204 THR A C 1
ATOM 1557 O O . THR A 1 204 ? 8.689 -2.500 -1.755 1.00 94.06 204 THR A O 1
ATOM 1560 N N . LEU A 1 205 ? 8.449 -4.644 -1.192 1.00 95.00 205 LEU A N 1
ATOM 1561 C CA . LEU A 1 205 ? 8.702 -4.416 0.229 1.00 95.00 205 LEU A CA 1
ATOM 1562 C C . LEU A 1 205 ? 10.142 -3.952 0.475 1.00 95.00 205 LEU A C 1
ATOM 1564 O O . LEU A 1 205 ? 10.360 -3.040 1.270 1.00 95.00 205 LEU A O 1
ATOM 1568 N N . ALA A 1 206 ? 11.122 -4.566 -0.193 1.00 94.31 206 ALA A N 1
ATOM 1569 C CA . ALA A 1 206 ? 12.521 -4.168 -0.078 1.00 94.31 206 ALA A CA 1
ATOM 1570 C C . ALA A 1 206 ? 12.751 -2.732 -0.574 1.00 94.31 206 ALA A C 1
ATOM 1572 O O . ALA A 1 206 ? 13.503 -1.994 0.065 1.00 94.31 206 ALA A O 1
ATOM 1573 N N . ALA A 1 207 ? 12.079 -2.328 -1.658 1.00 93.69 207 ALA A N 1
ATOM 1574 C CA . ALA A 1 207 ? 12.087 -0.949 -2.136 1.00 93.69 207 ALA A CA 1
ATOM 1575 C C . ALA A 1 207 ? 11.496 0.012 -1.090 1.00 93.69 207 ALA A C 1
ATOM 1577 O O . ALA A 1 207 ? 12.203 0.914 -0.636 1.00 93.69 207 ALA A O 1
ATOM 1578 N N . GLY A 1 208 ? 10.288 -0.252 -0.586 1.00 93.62 208 GLY A N 1
ATOM 1579 C CA . GLY A 1 208 ? 9.635 0.613 0.404 1.00 93.62 208 GLY A CA 1
ATOM 1580 C C . GLY A 1 208 ? 10.371 0.695 1.748 1.00 93.62 208 GLY A C 1
ATOM 1581 O O . GLY A 1 208 ? 10.375 1.727 2.421 1.00 93.62 208 GLY A O 1
ATOM 1582 N N . MET A 1 209 ? 11.081 -0.365 2.152 1.00 93.75 209 MET A N 1
ATOM 1583 C CA . MET A 1 209 ? 11.933 -0.332 3.349 1.00 93.75 209 MET A CA 1
ATOM 1584 C C . MET A 1 209 ? 13.111 0.648 3.222 1.00 93.75 209 MET A C 1
ATOM 1586 O O . MET A 1 209 ? 13.622 1.123 4.243 1.00 93.75 209 MET A O 1
ATOM 1590 N N . ALA A 1 210 ? 13.539 0.986 2.003 1.00 94.69 210 ALA A N 1
ATOM 1591 C CA . ALA A 1 210 ? 14.633 1.925 1.784 1.00 94.69 210 ALA A CA 1
ATOM 1592 C C . ALA A 1 210 ? 14.287 3.360 2.227 1.00 94.69 210 ALA A C 1
ATOM 1594 O O . ALA A 1 210 ? 15.184 4.083 2.670 1.00 94.69 210 ALA A O 1
ATOM 1595 N N . THR A 1 211 ? 13.003 3.734 2.260 1.00 91.94 211 THR A N 1
ATOM 1596 C CA . THR A 1 211 ? 12.524 4.995 2.859 1.00 91.94 211 THR A CA 1
ATOM 1597 C C . THR A 1 211 ? 12.871 5.064 4.348 1.00 91.94 211 THR A C 1
ATOM 1599 O O . THR A 1 211 ? 13.411 6.058 4.840 1.00 91.94 211 THR A O 1
ATOM 1602 N N . GLY A 1 212 ? 12.692 3.957 5.076 1.00 92.38 212 GLY A N 1
ATOM 1603 C CA . GLY A 1 212 ? 13.105 3.853 6.477 1.00 92.38 212 GLY A CA 1
ATOM 1604 C C . GLY A 1 212 ? 14.623 3.984 6.666 1.00 92.38 212 GLY A C 1
ATOM 1605 O O . GLY A 1 212 ? 15.085 4.629 7.611 1.00 92.38 212 GLY A O 1
ATOM 1606 N N . ILE A 1 213 ? 15.418 3.435 5.740 1.00 92.06 213 ILE A N 1
ATOM 1607 C CA . ILE A 1 213 ? 16.882 3.598 5.737 1.00 92.06 213 ILE A CA 1
ATOM 1608 C C . ILE A 1 213 ? 17.251 5.075 5.547 1.00 92.06 213 ILE A C 1
ATOM 1610 O O . ILE A 1 213 ? 18.074 5.601 6.303 1.00 92.06 213 ILE A O 1
ATOM 1614 N N . GLY A 1 214 ? 16.613 5.759 4.594 1.00 88.75 214 GLY A N 1
ATOM 1615 C CA . GLY A 1 214 ? 16.758 7.199 4.376 1.00 88.75 214 GLY A CA 1
ATOM 1616 C C . GLY A 1 214 ? 16.462 8.019 5.630 1.00 88.75 214 GLY A C 1
ATOM 1617 O O . GLY A 1 214 ? 17.274 8.853 6.042 1.00 88.75 214 GLY A O 1
ATOM 1618 N N . SER A 1 215 ? 15.364 7.702 6.318 1.00 91.25 215 SER A N 1
ATOM 1619 C CA . SER A 1 215 ? 15.008 8.342 7.585 1.00 91.25 215 SER A CA 1
ATOM 1620 C C . SER A 1 215 ? 16.087 8.175 8.655 1.00 91.25 215 SER A C 1
ATOM 1622 O O . SER A 1 215 ? 16.417 9.131 9.364 1.00 91.25 215 SER A O 1
ATOM 1624 N N . LEU A 1 216 ? 16.629 6.966 8.825 1.00 91.69 216 LEU A N 1
ATOM 1625 C CA . LEU A 1 216 ? 17.695 6.725 9.799 1.00 91.69 216 LEU A CA 1
ATOM 1626 C C . LEU A 1 216 ? 18.941 7.537 9.436 1.00 91.69 216 LEU A C 1
ATOM 1628 O O . LEU A 1 216 ? 19.506 8.227 10.288 1.00 91.69 216 LEU A O 1
ATOM 1632 N N . LEU A 1 217 ? 19.339 7.531 8.163 1.00 88.12 217 LEU A N 1
ATOM 1633 C CA . LEU A 1 217 ? 20.466 8.334 7.697 1.00 88.12 217 LEU A CA 1
ATOM 1634 C C . LEU A 1 217 ? 20.261 9.814 8.033 1.00 88.12 217 LEU A C 1
ATOM 1636 O O . LEU A 1 217 ? 21.147 10.413 8.643 1.00 88.12 217 LEU A O 1
ATOM 1640 N N . ALA A 1 218 ? 19.093 10.388 7.752 1.00 86.12 218 ALA A N 1
ATOM 1641 C CA . ALA A 1 218 ? 18.809 11.800 8.007 1.00 86.12 218 ALA A CA 1
ATOM 1642 C C . ALA A 1 218 ? 18.928 12.191 9.491 1.00 86.12 218 ALA A C 1
ATOM 1644 O O . ALA A 1 218 ? 19.515 13.220 9.851 1.00 86.12 218 ALA A O 1
ATOM 1645 N N . LEU A 1 219 ? 18.403 11.349 10.384 1.00 86.81 219 LEU A N 1
ATOM 1646 C CA . LEU A 1 219 ? 18.357 11.635 11.818 1.00 86.81 219 LEU A CA 1
ATOM 1647 C C . LEU A 1 219 ? 19.719 11.458 12.505 1.00 86.81 219 LEU A C 1
ATOM 1649 O O . LEU A 1 219 ? 19.998 12.157 13.486 1.00 86.81 219 LEU A O 1
ATOM 1653 N N . PHE A 1 220 ? 20.580 10.574 11.988 1.00 85.94 220 PHE A N 1
ATOM 1654 C CA . PHE A 1 220 ? 21.869 10.241 12.606 1.00 85.94 220 PHE A CA 1
ATOM 1655 C C . PHE A 1 220 ? 23.090 10.855 11.907 1.00 85.94 220 PHE A C 1
ATOM 1657 O O . PHE A 1 220 ? 24.107 11.084 12.564 1.00 85.94 220 PHE A O 1
ATOM 1664 N N . THR A 1 221 ? 23.015 11.193 10.617 1.00 81.69 221 THR A N 1
ATOM 1665 C CA . THR A 1 221 ? 24.125 11.847 9.905 1.00 81.69 221 THR A CA 1
ATOM 1666 C C . THR A 1 221 ? 24.000 13.365 9.933 1.00 81.69 221 THR A C 1
ATOM 1668 O O . THR A 1 221 ? 22.922 13.931 9.786 1.00 81.69 221 THR A O 1
ATOM 1671 N N . ARG A 1 222 ? 25.116 14.061 10.174 1.00 70.06 222 ARG A N 1
ATOM 1672 C CA . ARG A 1 222 ? 25.152 15.535 10.179 1.00 70.06 222 ARG A CA 1
ATOM 1673 C C . ARG A 1 222 ? 25.500 16.143 8.831 1.00 70.06 222 ARG A C 1
ATOM 1675 O O . ARG A 1 222 ? 25.172 17.301 8.634 1.00 70.06 222 ARG A O 1
ATOM 1682 N N . LYS A 1 223 ? 26.208 15.405 7.974 1.00 73.19 223 LYS A N 1
ATOM 1683 C CA . LYS A 1 223 ? 26.655 15.911 6.681 1.00 73.19 223 LYS A CA 1
ATOM 1684 C C . LYS A 1 223 ? 26.457 14.906 5.566 1.00 73.19 223 LYS A C 1
ATOM 1686 O O . LYS A 1 223 ? 26.763 13.727 5.767 1.00 73.19 223 LYS A O 1
ATOM 1691 N N . SER A 1 224 ? 26.039 15.385 4.398 1.00 72.31 224 SER A N 1
ATOM 1692 C CA . SER A 1 224 ? 25.971 14.570 3.187 1.00 72.31 224 SER A CA 1
ATOM 1693 C C . SER A 1 224 ? 27.175 14.810 2.282 1.00 72.31 224 SER A C 1
ATOM 1695 O O . SER A 1 224 ? 27.684 15.919 2.133 1.00 72.31 224 SER A O 1
ATOM 1697 N N . SER A 1 225 ? 27.663 13.746 1.648 1.00 81.25 225 SER A N 1
ATOM 1698 C CA . SER A 1 225 ? 28.694 13.876 0.624 1.00 81.25 225 SER A CA 1
ATOM 1699 C C . SER A 1 225 ? 28.027 14.120 -0.720 1.00 81.25 225 SER A C 1
ATOM 1701 O O . SER A 1 225 ? 27.610 13.177 -1.384 1.00 81.25 225 SER A O 1
ATOM 1703 N N . THR A 1 226 ? 28.009 15.384 -1.125 1.00 82.62 226 THR A N 1
ATOM 1704 C CA . THR A 1 226 ? 27.552 15.900 -2.425 1.00 82.62 226 THR A CA 1
ATOM 1705 C C . THR A 1 226 ? 27.915 14.984 -3.605 1.00 82.62 226 THR A C 1
ATOM 1707 O O . THR A 1 226 ? 27.046 14.485 -4.314 1.00 82.62 226 THR A O 1
ATOM 1710 N N . ARG A 1 227 ? 29.195 14.612 -3.747 1.00 84.69 227 ARG A N 1
ATOM 1711 C CA . ARG A 1 227 ? 29.653 13.704 -4.824 1.00 84.69 227 ARG A CA 1
ATOM 1712 C C . ARG A 1 227 ? 29.003 12.317 -4.795 1.00 84.69 227 ARG A C 1
ATOM 1714 O O . ARG A 1 227 ? 28.667 11.789 -5.848 1.00 84.69 227 ARG A O 1
ATOM 1721 N N . ARG A 1 228 ? 28.871 11.710 -3.610 1.00 83.38 228 ARG A N 1
ATOM 1722 C CA . ARG A 1 228 ? 28.274 10.371 -3.468 1.00 83.38 228 ARG A CA 1
ATOM 1723 C C . ARG A 1 228 ? 26.767 10.420 -3.684 1.00 83.38 228 ARG A C 1
ATOM 1725 O O . ARG A 1 228 ? 26.248 9.545 -4.360 1.00 83.38 228 ARG A O 1
ATOM 1732 N N . ALA A 1 229 ? 26.104 11.455 -3.174 1.00 82.38 229 ALA A N 1
ATOM 1733 C CA . ALA A 1 229 ? 24.691 11.700 -3.428 1.00 82.38 229 ALA A CA 1
ATOM 1734 C C . ALA A 1 229 ? 24.435 11.847 -4.935 1.00 82.38 229 ALA A C 1
ATOM 1736 O O . ALA A 1 229 ? 23.646 11.096 -5.488 1.00 82.38 229 ALA A O 1
ATOM 1737 N N . SER A 1 230 ? 25.190 12.711 -5.620 1.00 88.44 230 SER A N 1
ATOM 1738 C CA . SER A 1 230 ? 25.100 12.911 -7.073 1.00 88.44 230 SER A CA 1
ATOM 1739 C C . SER A 1 230 ? 25.245 11.614 -7.878 1.00 88.44 230 SER A C 1
ATOM 1741 O O . SER A 1 230 ? 24.460 11.361 -8.788 1.00 88.44 230 SER A O 1
ATOM 1743 N N . LEU A 1 231 ? 26.207 10.758 -7.509 1.00 88.38 231 LEU A N 1
ATOM 1744 C CA . LEU A 1 231 ? 26.383 9.456 -8.150 1.00 88.38 231 LEU A CA 1
ATOM 1745 C C . LEU A 1 231 ? 25.196 8.513 -7.892 1.00 88.38 231 LEU A C 1
ATOM 1747 O O . LEU A 1 231 ? 24.767 7.839 -8.820 1.00 88.38 231 LEU A O 1
ATOM 1751 N N . LEU A 1 232 ? 24.676 8.460 -6.660 1.00 87.12 232 LEU A N 1
ATOM 1752 C CA . LEU A 1 232 ? 23.538 7.608 -6.287 1.00 87.12 232 LEU A CA 1
ATOM 1753 C C . LEU A 1 232 ? 22.239 8.042 -6.975 1.00 87.12 232 LEU A C 1
ATOM 1755 O O . LEU A 1 232 ? 21.536 7.191 -7.510 1.00 87.12 232 LEU A O 1
ATOM 1759 N N . PHE A 1 233 ? 21.962 9.349 -7.012 1.00 88.12 233 PHE A N 1
ATOM 1760 C CA . PHE A 1 233 ? 20.819 9.911 -7.732 1.00 88.12 233 PHE A CA 1
ATOM 1761 C C . PHE A 1 233 ? 20.904 9.591 -9.224 1.00 88.12 233 PHE A C 1
ATOM 1763 O O . PHE A 1 233 ? 19.962 9.035 -9.777 1.00 88.12 233 PHE A O 1
ATOM 1770 N N . GLY A 1 234 ? 22.066 9.830 -9.846 1.00 91.50 234 GLY A N 1
ATOM 1771 C CA . GLY A 1 234 ? 22.293 9.436 -11.235 1.00 91.50 234 GLY A CA 1
ATOM 1772 C C . GLY A 1 234 ? 22.105 7.931 -11.444 1.00 91.50 234 GLY A C 1
ATOM 1773 O O . GLY A 1 234 ? 21.438 7.518 -12.384 1.00 91.50 234 GLY A O 1
ATOM 1774 N N . LEU A 1 235 ? 22.638 7.086 -10.557 1.00 92.75 235 LEU A N 1
ATOM 1775 C CA . LEU A 1 235 ? 22.485 5.631 -10.659 1.00 92.75 235 LEU A CA 1
ATOM 1776 C C . LEU A 1 235 ? 21.012 5.205 -10.604 1.00 92.75 235 LEU A C 1
ATOM 1778 O O . LEU A 1 235 ? 20.591 4.406 -11.440 1.00 92.75 235 LEU A O 1
ATOM 1782 N N . SER A 1 236 ? 20.224 5.778 -9.691 1.00 91.56 236 SER A N 1
ATOM 1783 C CA . SER A 1 236 ? 18.772 5.570 -9.623 1.00 91.56 236 SER A CA 1
ATOM 1784 C C . SER A 1 236 ? 18.074 6.022 -10.915 1.00 91.56 236 SER A C 1
ATOM 1786 O O . SER A 1 236 ? 17.343 5.224 -11.504 1.00 91.56 236 SER A O 1
ATOM 1788 N N . THR A 1 237 ? 18.391 7.217 -11.445 1.00 93.62 237 THR A N 1
ATOM 1789 C CA . THR A 1 237 ? 17.895 7.696 -12.753 1.00 93.62 237 THR A CA 1
ATOM 1790 C C . THR A 1 237 ? 18.148 6.660 -13.849 1.00 93.62 237 THR A C 1
ATOM 1792 O O . THR A 1 237 ? 17.239 6.309 -14.598 1.00 93.62 237 THR A O 1
ATOM 1795 N N . GLY A 1 238 ? 19.372 6.132 -13.937 1.00 94.00 238 GLY A N 1
ATOM 1796 C CA . GLY A 1 238 ? 19.744 5.145 -14.949 1.00 94.00 238 GLY A CA 1
ATOM 1797 C C . GLY A 1 238 ? 18.960 3.834 -14.848 1.00 94.00 238 GLY A C 1
ATOM 1798 O O . GLY A 1 238 ? 18.506 3.310 -15.867 1.00 94.00 238 GLY A O 1
ATOM 1799 N N . LEU A 1 239 ? 18.770 3.317 -13.629 1.00 93.00 239 LEU A N 1
ATOM 1800 C CA . LEU A 1 239 ? 17.998 2.095 -13.374 1.00 93.00 239 LEU A CA 1
ATOM 1801 C C . LEU A 1 239 ? 16.511 2.267 -13.734 1.00 93.00 239 LEU A C 1
ATOM 1803 O O . LEU A 1 239 ? 15.931 1.386 -14.376 1.00 93.00 239 LEU A O 1
ATOM 1807 N N . LEU A 1 240 ? 15.902 3.401 -13.368 1.00 91.88 240 LEU A N 1
ATOM 1808 C CA . LEU A 1 240 ? 14.493 3.686 -13.665 1.00 91.88 240 LEU A CA 1
ATOM 1809 C C . LEU A 1 240 ? 14.258 3.910 -15.163 1.00 91.88 240 LEU A C 1
ATOM 1811 O O . LEU A 1 240 ? 13.329 3.328 -15.720 1.00 91.88 240 LEU A O 1
ATOM 1815 N N . LEU A 1 241 ? 15.130 4.665 -15.845 1.00 94.25 241 LEU A N 1
ATOM 1816 C CA . LEU A 1 241 ? 15.043 4.850 -17.299 1.00 94.25 241 LEU A CA 1
ATOM 1817 C C . LEU A 1 241 ? 15.181 3.519 -18.045 1.00 94.25 241 LEU A C 1
ATOM 1819 O O . LEU A 1 241 ? 14.398 3.238 -18.953 1.00 94.25 241 LEU A O 1
ATOM 1823 N N . TRP A 1 242 ? 16.146 2.677 -17.656 1.00 91.56 242 TRP A N 1
ATOM 1824 C CA . TRP A 1 242 ? 16.279 1.346 -18.246 1.00 91.56 242 TRP A CA 1
ATOM 1825 C C . TRP A 1 242 ? 15.011 0.518 -18.037 1.00 91.56 242 TRP A C 1
ATOM 1827 O O . TRP A 1 242 ? 14.489 -0.052 -18.991 1.00 91.56 242 TRP A O 1
ATOM 1837 N N . THR A 1 243 ? 14.483 0.488 -16.814 1.00 89.19 243 THR A N 1
ATOM 1838 C CA . THR A 1 243 ? 13.263 -0.260 -16.483 1.00 89.19 243 THR A CA 1
ATOM 1839 C C . THR A 1 243 ? 12.063 0.221 -17.296 1.00 89.19 243 THR A C 1
ATOM 1841 O O . THR A 1 243 ? 11.345 -0.593 -17.878 1.00 89.19 243 THR A O 1
ATOM 1844 N N . ALA A 1 244 ? 11.858 1.533 -17.403 1.00 92.38 244 ALA A N 1
ATOM 1845 C CA . ALA A 1 244 ? 10.747 2.092 -18.159 1.00 92.38 244 ALA A CA 1
ATOM 1846 C C . ALA A 1 244 ? 10.790 1.665 -19.636 1.00 92.38 244 ALA A C 1
ATOM 1848 O O . ALA A 1 244 ? 9.803 1.149 -20.160 1.00 92.38 244 ALA A O 1
ATOM 1849 N N . PHE A 1 245 ? 11.947 1.811 -20.295 1.00 92.88 245 PHE A N 1
ATOM 1850 C CA . PHE A 1 245 ? 12.078 1.554 -21.734 1.00 92.88 245 PHE A CA 1
ATOM 1851 C C . PHE A 1 245 ? 12.344 0.092 -22.108 1.00 92.88 245 PHE A C 1
ATOM 1853 O O . PHE A 1 245 ? 12.061 -0.306 -23.237 1.00 92.88 245 PHE A O 1
ATOM 1860 N N . ARG A 1 246 ? 12.916 -0.718 -21.211 1.00 89.50 246 ARG A N 1
ATOM 1861 C CA . ARG A 1 246 ? 13.293 -2.118 -21.492 1.00 89.50 246 ARG A CA 1
ATOM 1862 C C . ARG A 1 246 ? 12.444 -3.147 -20.754 1.00 89.50 246 ARG A C 1
ATOM 1864 O O . ARG A 1 246 ? 12.548 -4.322 -21.091 1.00 89.50 246 ARG A O 1
ATOM 1871 N N . ALA A 1 247 ? 11.606 -2.727 -19.807 1.00 85.50 247 ALA A N 1
ATOM 1872 C CA . ALA A 1 247 ? 10.671 -3.598 -19.097 1.00 85.50 247 ALA A CA 1
ATOM 1873 C C . ALA A 1 247 ? 9.221 -3.217 -19.401 1.00 85.50 247 ALA A C 1
ATOM 1875 O O . ALA A 1 247 ? 8.519 -3.938 -20.103 1.00 85.50 247 ALA A O 1
ATOM 1876 N N . LEU A 1 248 ? 8.783 -2.063 -18.897 1.00 89.75 248 LEU A N 1
ATOM 1877 C CA . LEU A 1 248 ? 7.366 -1.723 -18.827 1.00 89.75 248 LEU A CA 1
ATOM 1878 C C . LEU A 1 248 ? 6.780 -1.332 -20.186 1.00 89.75 248 LEU A C 1
ATOM 1880 O O . LEU A 1 248 ? 5.711 -1.816 -20.551 1.00 89.75 248 LEU A O 1
ATOM 1884 N N . LEU A 1 249 ? 7.477 -0.501 -20.964 1.00 92.25 249 LEU A N 1
ATOM 1885 C CA . LEU A 1 249 ? 6.985 -0.098 -22.280 1.00 92.25 249 LEU A CA 1
ATOM 1886 C C . LEU A 1 249 ? 6.874 -1.289 -23.260 1.00 92.25 249 LEU A C 1
ATOM 1888 O O . LEU A 1 249 ? 5.827 -1.409 -23.892 1.00 92.25 249 LEU A O 1
ATOM 1892 N N . PRO A 1 250 ? 7.848 -2.223 -23.343 1.00 90.31 250 PRO A N 1
ATOM 1893 C CA . PRO A 1 250 ? 7.683 -3.443 -24.137 1.00 90.31 250 PRO A CA 1
ATOM 1894 C C . PRO A 1 250 ? 6.498 -4.321 -23.709 1.00 90.31 250 PRO A C 1
ATOM 1896 O O . PRO A 1 250 ? 5.785 -4.821 -24.575 1.00 90.31 250 PRO A O 1
ATOM 1899 N N . ILE A 1 251 ? 6.253 -4.481 -22.398 1.00 87.19 251 ILE A N 1
ATOM 1900 C CA . ILE A 1 251 ? 5.064 -5.199 -21.892 1.00 87.19 251 ILE A CA 1
ATOM 1901 C C . ILE A 1 251 ? 3.791 -4.516 -22.406 1.00 87.19 251 ILE A C 1
ATOM 1903 O O . ILE A 1 251 ? 2.893 -5.173 -22.929 1.00 87.19 251 ILE A O 1
ATOM 1907 N N . ALA A 1 252 ? 3.741 -3.185 -22.343 1.00 91.50 252 ALA A N 1
ATOM 1908 C CA . ALA A 1 252 ? 2.603 -2.425 -22.836 1.00 91.50 252 ALA A CA 1
ATOM 1909 C C . ALA A 1 252 ? 2.378 -2.562 -24.345 1.00 91.50 252 ALA A C 1
ATOM 1911 O O . ALA A 1 252 ? 1.241 -2.722 -24.780 1.00 91.50 252 ALA A O 1
ATOM 1912 N N . GLU A 1 253 ? 3.437 -2.507 -25.151 1.00 91.81 253 GLU A N 1
ATOM 1913 C CA . GLU A 1 253 ? 3.344 -2.662 -26.608 1.00 91.81 253 GLU A CA 1
ATOM 1914 C C . GLU A 1 253 ? 2.917 -4.071 -27.028 1.00 91.81 253 GLU A C 1
ATOM 1916 O O . GLU A 1 253 ? 2.249 -4.222 -28.051 1.00 91.81 253 GLU A O 1
ATOM 1921 N N . GLN A 1 254 ? 3.289 -5.089 -26.248 1.00 90.06 254 GLN A N 1
ATOM 1922 C CA . GLN A 1 254 ? 2.891 -6.473 -26.482 1.00 90.06 254 GLN A CA 1
ATOM 1923 C C . GLN A 1 254 ? 1.424 -6.724 -26.115 1.00 90.06 254 GLN A C 1
ATOM 1925 O O . GLN A 1 254 ? 0.722 -7.435 -26.838 1.00 90.06 254 GLN A O 1
ATOM 1930 N N . ASP A 1 255 ? 0.972 -6.175 -24.988 1.00 86.44 255 ASP A N 1
ATOM 1931 C CA . ASP A 1 255 ? -0.340 -6.489 -24.429 1.00 86.44 255 ASP A CA 1
ATOM 1932 C C . ASP A 1 255 ? -1.460 -5.546 -24.908 1.00 86.44 255 ASP A C 1
ATOM 1934 O O . ASP A 1 255 ? -2.640 -5.918 -24.893 1.00 86.44 255 ASP A O 1
ATOM 1938 N N . LEU A 1 256 ? -1.122 -4.344 -25.393 1.00 86.81 256 LEU A N 1
ATOM 1939 C CA . LEU A 1 256 ? -2.075 -3.441 -26.040 1.00 86.81 256 LEU A CA 1
ATOM 1940 C C . LEU A 1 256 ? -2.244 -3.778 -27.523 1.00 86.81 256 LEU A C 1
ATOM 1942 O O . LEU A 1 256 ? -1.287 -3.964 -28.267 1.00 86.81 256 LEU A O 1
ATOM 1946 N N . ALA A 1 257 ? -3.488 -3.724 -28.003 1.00 82.38 257 ALA A N 1
ATOM 1947 C CA . ALA A 1 257 ? -3.814 -3.993 -29.406 1.00 82.38 257 ALA A CA 1
ATOM 1948 C C . ALA A 1 257 ? -3.170 -3.006 -30.405 1.00 82.38 257 ALA A C 1
ATOM 1950 O O . ALA A 1 257 ? -3.104 -3.286 -31.601 1.00 82.38 257 ALA A O 1
ATOM 1951 N N . ASN A 1 258 ? -2.733 -1.832 -29.937 1.00 85.62 258 ASN A N 1
ATOM 1952 C CA . ASN A 1 258 ? -2.107 -0.804 -30.760 1.00 85.62 258 ASN A CA 1
ATOM 1953 C C . ASN A 1 258 ? -0.892 -0.203 -30.031 1.00 85.62 258 ASN A C 1
ATOM 1955 O O . ASN A 1 258 ? -1.087 0.546 -29.073 1.00 85.62 258 ASN A O 1
ATOM 1959 N N . PRO A 1 259 ? 0.343 -0.421 -30.516 1.00 83.94 259 PRO A N 1
ATOM 1960 C CA . PRO A 1 259 ? 1.547 0.153 -29.911 1.00 83.94 259 PRO A CA 1
ATOM 1961 C C . PRO A 1 259 ? 1.522 1.686 -29.802 1.00 83.94 259 PRO A C 1
ATOM 1963 O O . PRO A 1 259 ? 2.054 2.257 -28.857 1.00 83.94 259 PRO A O 1
ATOM 1966 N N . ARG A 1 260 ? 0.824 2.387 -30.711 1.00 90.31 260 ARG A N 1
ATOM 1967 C CA . ARG A 1 260 ? 0.672 3.853 -30.620 1.00 90.31 260 ARG A CA 1
ATOM 1968 C C . ARG A 1 260 ? -0.135 4.275 -29.393 1.00 90.31 260 ARG A C 1
ATOM 1970 O O . ARG A 1 260 ? 0.095 5.354 -28.856 1.00 90.31 260 ARG A O 1
ATOM 1977 N N . LEU A 1 261 ? -1.077 3.438 -28.954 1.00 89.56 261 LEU A N 1
ATOM 1978 C CA . LEU A 1 261 ? -1.839 3.679 -27.733 1.00 89.56 261 LEU A CA 1
ATOM 1979 C C . LEU A 1 261 ? -0.931 3.568 -26.501 1.00 89.56 261 LEU A C 1
ATOM 1981 O O . LEU A 1 261 ? -1.063 4.392 -25.601 1.00 89.56 261 LEU A O 1
ATOM 1985 N N . ALA A 1 262 ? 0.035 2.640 -26.499 1.00 92.19 262 ALA A N 1
ATOM 1986 C CA . ALA A 1 262 ? 1.044 2.541 -25.442 1.00 92.19 262 ALA A CA 1
ATOM 1987 C C . ALA A 1 262 ? 1.828 3.854 -25.301 1.00 92.19 262 ALA A C 1
ATOM 1989 O O . ALA A 1 262 ? 1.980 4.363 -24.196 1.00 92.19 262 ALA A O 1
ATOM 1990 N N . THR A 1 263 ? 2.239 4.467 -26.418 1.00 93.00 263 THR A N 1
ATOM 1991 C CA . THR A 1 263 ? 2.921 5.774 -26.405 1.00 93.00 263 THR A CA 1
ATOM 1992 C C . THR A 1 263 ? 2.042 6.890 -25.833 1.00 93.00 263 THR A C 1
ATOM 1994 O O . THR A 1 263 ? 2.512 7.703 -25.040 1.00 93.00 263 THR A O 1
ATOM 1997 N N . VAL A 1 264 ? 0.759 6.945 -26.210 1.00 93.94 264 VAL A N 1
ATOM 1998 C CA . VAL A 1 264 ? -0.174 7.956 -25.678 1.00 93.94 264 VAL A CA 1
ATOM 1999 C C . VAL A 1 264 ? -0.369 7.777 -24.171 1.00 93.94 264 VAL A C 1
ATOM 2001 O O . VAL A 1 264 ? -0.296 8.752 -23.427 1.00 93.94 264 VAL A O 1
ATOM 2004 N N . ILE A 1 265 ? -0.568 6.541 -23.711 1.00 93.88 265 ILE A N 1
ATOM 2005 C CA . ILE A 1 265 ? -0.745 6.228 -22.287 1.00 93.88 265 ILE A CA 1
ATOM 2006 C C . ILE A 1 265 ? 0.541 6.495 -21.501 1.00 93.88 265 ILE A C 1
ATOM 2008 O O . ILE A 1 265 ? 0.466 7.005 -20.388 1.00 93.88 265 ILE A O 1
ATOM 2012 N N . PHE A 1 266 ? 1.710 6.229 -22.085 1.00 94.75 266 PHE A N 1
ATOM 2013 C CA . PHE A 1 266 ? 3.005 6.581 -21.509 1.00 94.75 266 PHE A CA 1
ATOM 2014 C C . PHE A 1 266 ? 3.093 8.079 -21.194 1.00 94.75 266 PHE A C 1
ATOM 2016 O O . PHE A 1 266 ? 3.366 8.458 -20.057 1.00 94.75 266 PHE A O 1
ATOM 2023 N N . PHE A 1 267 ? 2.765 8.952 -22.151 1.00 95.06 267 PHE A N 1
ATOM 2024 C CA . PHE A 1 267 ? 2.717 10.393 -21.878 1.00 95.06 267 PHE A CA 1
ATOM 2025 C C . PHE A 1 267 ? 1.577 10.782 -20.924 1.00 95.06 267 PHE A C 1
ATOM 2027 O O . PHE A 1 267 ? 1.708 11.752 -20.181 1.00 95.06 267 PHE A O 1
ATOM 2034 N N . GLY A 1 268 ? 0.487 10.012 -20.890 1.00 91.12 268 GLY A N 1
ATOM 2035 C CA . GLY A 1 268 ? -0.556 10.139 -19.872 1.00 91.12 268 GLY A CA 1
ATOM 2036 C C . GLY A 1 268 ? -0.029 9.887 -18.456 1.00 91.12 268 GLY A C 1
ATOM 2037 O O . GLY A 1 268 ? -0.272 10.698 -17.570 1.00 91.12 268 GLY A O 1
ATOM 2038 N N . GLY A 1 269 ? 0.746 8.818 -18.252 1.00 88.75 269 GLY A N 1
ATOM 2039 C CA . GLY A 1 269 ? 1.415 8.521 -16.982 1.00 88.75 269 GLY A CA 1
ATOM 2040 C C . GLY A 1 269 ? 2.396 9.617 -16.570 1.00 88.75 269 GLY A C 1
ATOM 2041 O O . GLY A 1 269 ? 2.374 10.066 -15.427 1.00 88.75 269 GLY A O 1
ATOM 2042 N N . PHE A 1 270 ? 3.180 10.123 -17.525 1.00 89.38 270 PHE A N 1
ATOM 2043 C CA . PHE A 1 270 ? 4.064 11.273 -17.314 1.00 89.38 270 PHE A CA 1
ATOM 2044 C C . PHE A 1 270 ? 3.286 12.503 -16.814 1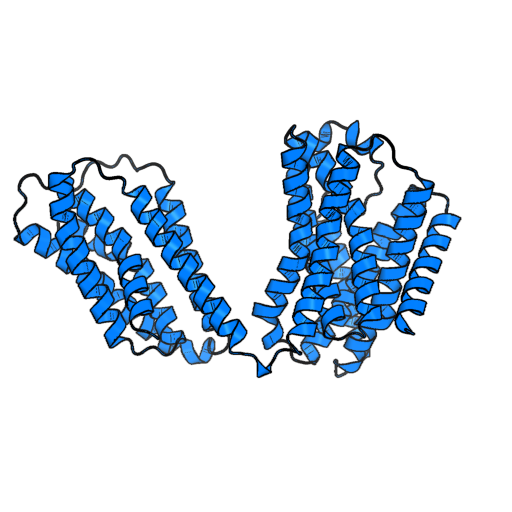.00 89.38 270 PHE A C 1
ATOM 2046 O O . PHE A 1 270 ? 3.670 13.132 -15.832 1.00 89.38 270 PHE A O 1
ATOM 2053 N N . LEU A 1 271 ? 2.156 12.827 -17.456 1.00 88.44 271 LEU A N 1
ATOM 2054 C CA . LEU A 1 271 ? 1.305 13.956 -17.073 1.00 88.44 271 LEU A CA 1
ATOM 2055 C C . LEU A 1 271 ? 0.637 13.754 -15.707 1.00 88.44 271 LEU A C 1
ATOM 2057 O O . LEU A 1 271 ? 0.520 14.711 -14.946 1.00 88.44 271 LEU A O 1
ATOM 2061 N N . ILE A 1 272 ? 0.201 12.530 -15.393 1.00 84.06 272 ILE A N 1
ATOM 2062 C CA . ILE A 1 272 ? -0.343 12.188 -14.072 1.00 84.06 272 ILE A CA 1
ATOM 2063 C C . ILE A 1 272 ? 0.713 12.451 -13.001 1.00 84.06 272 ILE A C 1
ATOM 2065 O O . ILE A 1 272 ? 0.408 13.115 -12.016 1.00 84.06 272 ILE A O 1
ATOM 2069 N N . SER A 1 273 ? 1.948 11.994 -13.218 1.00 83.69 273 SER A N 1
ATOM 2070 C CA . SER A 1 273 ? 3.047 12.222 -12.279 1.00 83.69 273 SER A CA 1
ATOM 2071 C C . SER A 1 273 ? 3.338 13.713 -12.100 1.00 83.69 273 SER A C 1
ATOM 2073 O O . SER A 1 273 ? 3.416 14.178 -10.970 1.00 83.69 273 SER A O 1
ATOM 2075 N N . ALA A 1 274 ? 3.372 14.484 -13.192 1.00 84.88 274 ALA A N 1
ATOM 2076 C CA . ALA A 1 274 ? 3.533 15.939 -13.142 1.00 84.88 274 ALA A CA 1
ATOM 2077 C C . ALA A 1 274 ? 2.394 16.653 -12.392 1.00 84.88 274 ALA A C 1
ATOM 2079 O O . ALA A 1 274 ? 2.602 17.674 -11.737 1.00 84.88 274 ALA A O 1
ATOM 2080 N N . LEU A 1 275 ? 1.165 16.138 -12.491 1.00 83.94 275 LEU A N 1
ATOM 2081 C CA . LEU A 1 275 ? 0.022 16.690 -11.771 1.00 83.94 275 LEU A CA 1
ATOM 2082 C C . LEU A 1 275 ? 0.080 16.354 -10.278 1.00 83.94 275 LEU A C 1
ATOM 2084 O O . LEU A 1 275 ? -0.218 17.227 -9.467 1.00 83.94 275 LEU A O 1
ATOM 2088 N N . ILE A 1 276 ? 0.442 15.114 -9.929 1.00 77.44 276 ILE A N 1
ATOM 2089 C CA . ILE A 1 276 ? 0.629 14.686 -8.536 1.00 77.44 276 ILE A CA 1
ATOM 2090 C C . ILE A 1 276 ? 1.742 15.509 -7.894 1.00 77.44 276 ILE A C 1
ATOM 2092 O O . ILE A 1 276 ? 1.532 16.036 -6.805 1.00 77.44 276 ILE A O 1
ATOM 2096 N N . ASP A 1 277 ? 2.868 15.682 -8.585 1.00 78.94 277 ASP A N 1
ATOM 2097 C CA . ASP A 1 277 ? 3.996 16.486 -8.116 1.00 78.94 277 ASP A CA 1
ATOM 2098 C C . ASP A 1 277 ? 3.575 17.925 -7.775 1.00 78.94 277 ASP A C 1
ATOM 2100 O O . ASP A 1 277 ? 3.824 18.409 -6.676 1.00 78.94 277 ASP A O 1
ATOM 2104 N N . ARG A 1 278 ? 2.765 18.561 -8.632 1.00 79.31 278 ARG A N 1
ATOM 2105 C CA . ARG A 1 278 ? 2.218 19.906 -8.379 1.00 79.31 278 ARG A CA 1
ATOM 2106 C C . ARG A 1 278 ? 1.307 19.998 -7.142 1.00 79.31 278 ARG A C 1
ATOM 2108 O O . ARG A 1 278 ? 1.042 21.098 -6.655 1.00 79.31 278 ARG A O 1
ATOM 2115 N N . LEU A 1 279 ? 0.754 18.881 -6.669 1.00 72.12 279 LEU A N 1
ATOM 2116 C CA . LEU A 1 279 ? -0.043 18.838 -5.437 1.00 72.12 279 LEU A CA 1
ATOM 2117 C C . LEU A 1 279 ? 0.834 18.700 -4.186 1.00 72.12 279 LEU A C 1
ATOM 2119 O O . LEU A 1 279 ? 0.356 18.994 -3.086 1.00 72.12 279 LEU A O 1
ATOM 2123 N N . VAL A 1 280 ? 2.090 18.267 -4.335 1.00 70.19 280 VAL A N 1
ATOM 2124 C CA . VAL A 1 280 ? 3.063 18.200 -3.245 1.00 70.19 280 VAL A CA 1
ATOM 2125 C C . VAL A 1 280 ? 3.573 19.618 -2.971 1.00 70.19 280 VAL A C 1
ATOM 2127 O O . VAL A 1 280 ? 4.067 20.276 -3.882 1.00 70.19 280 VAL A O 1
ATOM 2130 N N . PRO A 1 281 ? 3.459 20.139 -1.736 1.00 67.75 281 PRO A N 1
ATOM 2131 C CA . PRO A 1 281 ? 4.002 21.454 -1.415 1.00 67.75 281 PRO A CA 1
ATOM 2132 C C . PRO A 1 281 ? 5.512 21.505 -1.676 1.00 67.75 281 PRO A C 1
ATOM 2134 O O . PRO A 1 281 ? 6.222 20.614 -1.210 1.00 67.75 281 PRO A O 1
ATOM 2137 N N . ASP A 1 282 ? 6.001 22.580 -2.308 1.00 68.69 282 ASP A N 1
ATOM 2138 C CA . ASP A 1 282 ? 7.432 22.805 -2.599 1.00 68.69 282 ASP A CA 1
ATOM 2139 C C . ASP A 1 282 ? 8.319 22.513 -1.369 1.00 68.69 282 ASP A C 1
ATOM 2141 O O . ASP A 1 282 ? 9.377 21.890 -1.438 1.00 68.69 282 ASP A O 1
ATOM 2145 N N . PHE A 1 283 ? 7.835 22.901 -0.185 1.00 60.66 283 PHE A N 1
ATOM 2146 C CA . PHE A 1 283 ? 8.484 22.647 1.097 1.00 60.66 283 PHE A CA 1
ATOM 2147 C C . PHE A 1 283 ? 8.252 21.207 1.581 1.00 60.66 283 PHE A C 1
ATOM 2149 O O . PHE A 1 283 ? 7.306 20.929 2.325 1.00 60.66 283 PHE A O 1
ATOM 2156 N N . GLY A 1 284 ? 9.174 20.311 1.227 1.00 62.84 284 GLY A N 1
ATOM 2157 C CA . GLY A 1 284 ? 9.126 18.885 1.574 1.00 62.84 284 GLY A CA 1
ATOM 2158 C C . GLY A 1 284 ? 8.864 17.968 0.379 1.00 62.84 284 GLY A C 1
ATOM 2159 O O . GLY A 1 284 ? 8.751 16.759 0.579 1.00 62.84 284 GLY A O 1
ATOM 2160 N N . ASN A 1 285 ? 8.796 18.528 -0.833 1.00 74.25 285 ASN A N 1
ATOM 2161 C CA . ASN A 1 285 ? 8.767 17.756 -2.066 1.00 74.25 285 ASN A CA 1
ATOM 2162 C C . ASN A 1 285 ? 10.110 17.005 -2.242 1.00 74.25 285 ASN A C 1
ATOM 2164 O O . ASN A 1 285 ? 11.164 17.646 -2.231 1.00 74.25 285 ASN A O 1
ATOM 2168 N N . PRO A 1 286 ? 10.116 15.663 -2.385 1.00 69.44 286 PRO A N 1
ATOM 2169 C CA . PRO A 1 286 ? 11.344 14.894 -2.601 1.00 69.44 286 PRO A CA 1
ATOM 2170 C C . PRO A 1 286 ? 12.040 15.193 -3.941 1.00 69.44 286 PRO A C 1
ATOM 2172 O O . PRO A 1 286 ? 13.214 14.849 -4.095 1.00 69.44 286 PRO A O 1
ATOM 2175 N N . HIS A 1 287 ? 11.353 15.839 -4.885 1.00 73.62 287 HIS A N 1
ATOM 2176 C CA . HIS A 1 287 ? 11.899 16.265 -6.173 1.00 73.62 287 HIS A CA 1
ATOM 2177 C C . HIS A 1 287 ? 12.591 17.636 -6.115 1.00 73.62 287 HIS A C 1
ATOM 2179 O O . HIS A 1 287 ? 13.366 17.962 -7.012 1.00 73.62 287 HIS A O 1
ATOM 2185 N N . GLU A 1 288 ? 12.418 18.395 -5.027 1.00 76.56 288 GLU A N 1
ATOM 2186 C CA . GLU A 1 288 ? 13.180 19.619 -4.777 1.00 76.56 288 GLU A CA 1
ATOM 2187 C C . GLU A 1 288 ? 14.515 19.280 -4.085 1.00 76.56 288 GLU A C 1
ATOM 2189 O O . GLU A 1 288 ? 14.539 18.747 -2.967 1.00 76.56 288 GLU A O 1
ATOM 2194 N N . PRO A 1 289 ? 15.670 19.549 -4.720 1.00 70.19 289 PRO A N 1
ATOM 2195 C CA . PRO A 1 289 ? 16.954 19.109 -4.198 1.00 70.19 289 PRO A CA 1
ATOM 2196 C C . PRO A 1 289 ? 17.375 19.920 -2.972 1.00 70.19 289 PRO A C 1
ATOM 2198 O O . PRO A 1 289 ? 17.818 21.060 -3.085 1.00 70.19 289 PRO A O 1
ATOM 2201 N N . MET A 1 290 ? 17.308 19.289 -1.798 1.00 72.38 290 MET A N 1
ATOM 2202 C CA . MET A 1 290 ? 17.688 19.896 -0.519 1.00 72.38 290 MET A CA 1
ATOM 2203 C C . MET A 1 290 ? 18.779 19.109 0.212 1.00 72.38 290 MET A C 1
ATOM 2205 O O . MET A 1 290 ? 18.708 17.886 0.360 1.00 72.38 290 MET A O 1
ATOM 2209 N N . LEU A 1 291 ? 19.792 19.803 0.735 1.00 74.19 291 LEU A N 1
ATOM 2210 C CA . LEU A 1 291 ? 20.813 19.171 1.576 1.00 74.19 291 LEU A CA 1
ATOM 2211 C C . LEU A 1 291 ? 20.254 18.811 2.964 1.00 74.19 291 LEU A C 1
ATOM 2213 O O . LEU A 1 291 ? 19.429 19.524 3.532 1.00 74.19 291 LEU A O 1
ATOM 2217 N N . ILE A 1 292 ? 20.765 17.725 3.564 1.00 75.50 292 ILE A N 1
ATOM 2218 C CA . ILE A 1 292 ? 20.420 17.319 4.944 1.00 75.50 292 ILE A CA 1
ATOM 2219 C C . ILE A 1 292 ? 20.687 18.467 5.930 1.00 75.50 292 ILE A C 1
ATOM 2221 O O . ILE A 1 292 ? 19.960 18.642 6.907 1.00 75.50 292 ILE A O 1
ATOM 2225 N N . GLU A 1 293 ? 21.748 19.229 5.682 1.00 77.50 293 GLU A N 1
ATOM 2226 C CA . GLU A 1 293 ? 22.149 20.401 6.448 1.00 77.50 293 GLU A CA 1
ATOM 2227 C C . GLU A 1 293 ? 21.088 21.513 6.382 1.00 77.50 293 GLU A C 1
ATOM 2229 O O . GLU A 1 293 ? 20.673 22.023 7.420 1.00 77.50 293 GLU A O 1
ATOM 2234 N N . GLU A 1 294 ? 20.576 21.820 5.188 1.00 75.44 294 GLU A N 1
ATOM 2235 C CA . GLU A 1 294 ? 19.543 22.846 4.968 1.00 75.44 294 GLU A CA 1
ATOM 2236 C C . GLU A 1 294 ? 18.208 22.454 5.610 1.00 75.44 294 GLU A C 1
ATOM 2238 O O . GLU A 1 294 ? 17.523 23.284 6.209 1.00 75.44 294 GLU A O 1
ATOM 2243 N N . LEU A 1 295 ? 17.866 21.164 5.548 1.00 72.94 295 LEU A N 1
ATOM 2244 C CA . LEU A 1 295 ? 16.667 20.615 6.176 1.00 72.94 295 LEU A CA 1
ATOM 2245 C C . LEU A 1 295 ? 16.709 20.689 7.709 1.00 72.94 295 LEU A C 1
ATOM 2247 O O . LEU A 1 295 ? 15.658 20.806 8.336 1.00 72.94 295 LEU A O 1
ATOM 2251 N N . LYS A 1 296 ? 17.897 20.622 8.328 1.00 74.62 296 LYS A N 1
ATOM 2252 C CA . LYS A 1 296 ? 18.066 20.679 9.793 1.00 74.62 296 LYS A CA 1
ATOM 2253 C C . LYS A 1 296 ? 17.988 22.087 10.366 1.00 74.62 296 LYS A C 1
ATOM 2255 O O . LYS A 1 296 ? 17.508 22.243 11.486 1.00 74.62 296 LYS A O 1
ATOM 2260 N N . ASP A 1 297 ? 18.438 23.085 9.617 1.00 73.00 297 ASP A N 1
ATOM 2261 C CA . ASP A 1 297 ? 18.596 24.446 10.135 1.00 73.00 297 ASP A CA 1
ATOM 2262 C C . ASP A 1 297 ? 17.369 25.345 9.888 1.00 73.00 297 ASP A C 1
ATOM 2264 O O . ASP A 1 297 ? 17.334 26.482 10.361 1.00 73.00 297 ASP A O 1
ATOM 2268 N N . ASN A 1 298 ? 16.330 24.846 9.205 1.00 69.06 298 ASN A N 1
ATOM 2269 C CA . ASN A 1 298 ? 15.132 25.624 8.888 1.00 69.06 298 ASN A CA 1
ATOM 2270 C C . ASN A 1 298 ? 13.933 25.290 9.821 1.00 69.06 298 ASN A C 1
ATOM 2272 O O . ASN A 1 298 ? 13.373 24.189 9.770 1.00 69.06 298 ASN A O 1
ATOM 2276 N N . PRO A 1 299 ? 13.500 26.235 10.680 1.00 63.16 299 PRO A N 1
ATOM 2277 C CA . PRO A 1 299 ? 12.418 26.024 11.642 1.00 63.16 299 PRO A CA 1
ATOM 2278 C C . PRO A 1 299 ? 11.007 25.985 11.025 1.00 63.16 299 PRO A C 1
ATOM 2280 O O . PRO A 1 299 ? 10.081 25.509 11.692 1.00 63.16 299 PRO A O 1
ATOM 2283 N N . ASP A 1 300 ? 10.820 26.425 9.774 1.00 69.38 300 ASP A N 1
ATOM 2284 C CA . ASP A 1 300 ? 9.503 26.450 9.112 1.00 69.38 300 ASP A CA 1
ATOM 2285 C C . ASP A 1 300 ? 8.958 25.041 8.812 1.00 69.38 300 ASP A C 1
ATOM 2287 O O . ASP A 1 300 ? 7.749 24.838 8.664 1.00 69.38 300 ASP A O 1
ATOM 2291 N N . PHE A 1 301 ? 9.820 24.021 8.869 1.00 70.44 301 PHE A N 1
ATOM 2292 C CA . PHE A 1 301 ? 9.464 22.621 8.632 1.00 70.44 301 PHE A CA 1
ATOM 2293 C C . PHE A 1 301 ? 8.536 21.991 9.684 1.00 70.44 301 PHE A C 1
ATOM 2295 O O . PHE A 1 301 ? 8.013 20.893 9.488 1.00 70.44 301 PHE A O 1
ATOM 2302 N N . ARG A 1 302 ? 8.253 22.689 10.792 1.00 70.19 302 ARG A N 1
ATOM 2303 C CA . ARG A 1 302 ? 7.292 22.217 11.805 1.00 70.19 302 ARG A CA 1
ATOM 2304 C C . ARG A 1 302 ? 5.889 21.988 11.249 1.00 70.19 302 ARG A C 1
ATOM 2306 O O . ARG A 1 302 ? 5.178 21.120 11.745 1.00 70.19 302 ARG A O 1
ATOM 2313 N N . ARG A 1 303 ? 5.475 22.785 10.261 1.00 76.88 303 ARG A N 1
ATOM 2314 C CA . ARG A 1 303 ? 4.118 22.729 9.692 1.00 76.88 303 ARG A CA 1
ATOM 2315 C C . ARG A 1 303 ? 4.010 21.817 8.472 1.00 76.88 303 ARG A C 1
ATOM 2317 O O . ARG A 1 303 ? 2.897 21.490 8.077 1.00 76.88 303 ARG A O 1
ATOM 2324 N N . THR A 1 304 ? 5.134 21.386 7.907 1.00 76.88 304 THR A N 1
ATOM 2325 C CA . THR A 1 304 ? 5.162 20.620 6.654 1.00 76.88 304 THR A CA 1
ATOM 2326 C C . THR A 1 304 ? 5.349 19.120 6.866 1.00 76.88 304 THR A C 1
ATOM 2328 O O . THR A 1 304 ? 5.067 18.358 5.953 1.00 76.88 304 THR A O 1
ATOM 2331 N N . GLY A 1 305 ? 5.722 18.670 8.073 1.00 80.75 305 GLY A N 1
ATOM 2332 C CA . GLY A 1 305 ? 5.959 17.251 8.368 1.00 80.75 305 GLY A CA 1
ATOM 2333 C C . GLY A 1 305 ? 4.813 16.313 7.971 1.00 80.75 305 GLY A C 1
ATOM 2334 O O . GLY A 1 305 ? 5.020 15.397 7.180 1.00 80.75 305 GLY A O 1
ATOM 2335 N N . MET A 1 306 ? 3.601 16.530 8.495 1.00 84.12 306 MET A N 1
ATOM 2336 C CA . MET A 1 306 ? 2.453 15.659 8.188 1.00 84.12 306 MET A CA 1
ATOM 2337 C C . MET A 1 306 ? 1.949 15.800 6.741 1.00 84.12 306 MET A C 1
ATOM 2339 O O . MET A 1 306 ? 1.749 14.767 6.103 1.00 84.12 306 MET A O 1
ATOM 2343 N N . PRO A 1 307 ? 1.787 17.019 6.184 1.00 81.69 307 PRO A N 1
ATOM 2344 C CA . PRO A 1 307 ? 1.432 17.179 4.774 1.00 81.69 307 PRO A CA 1
ATOM 2345 C C . PRO A 1 307 ? 2.420 16.506 3.813 1.00 81.69 307 PRO A C 1
ATOM 2347 O O . PRO A 1 307 ? 1.981 15.791 2.919 1.00 81.69 307 PRO A O 1
ATOM 2350 N N . ALA A 1 308 ? 3.732 16.661 4.029 1.00 77.69 308 ALA A N 1
ATOM 2351 C CA . ALA A 1 308 ? 4.756 16.035 3.192 1.00 77.69 308 ALA A CA 1
ATOM 2352 C C . ALA A 1 308 ? 4.717 14.504 3.292 1.00 77.69 308 ALA A C 1
ATOM 2354 O O . ALA A 1 308 ? 4.790 13.824 2.276 1.00 77.69 308 ALA A O 1
ATOM 2355 N N . ALA A 1 309 ? 4.525 13.948 4.495 1.00 84.88 309 ALA A N 1
ATOM 2356 C CA . ALA A 1 309 ? 4.409 12.501 4.671 1.00 84.88 309 ALA A CA 1
ATOM 2357 C C . ALA A 1 309 ? 3.187 11.906 3.954 1.00 84.88 309 ALA A C 1
ATOM 2359 O O . ALA A 1 309 ? 3.294 10.853 3.333 1.00 84.88 309 ALA A O 1
ATOM 2360 N N . LEU A 1 310 ? 2.036 12.581 4.002 1.00 84.75 310 LEU A N 1
ATOM 2361 C CA . LEU A 1 310 ? 0.839 12.137 3.281 1.00 84.75 310 LEU A CA 1
ATOM 2362 C C . LEU A 1 310 ? 1.009 12.251 1.764 1.00 84.75 310 LEU A C 1
ATOM 2364 O O . LEU A 1 310 ? 0.608 11.343 1.040 1.00 84.75 310 LEU A O 1
ATOM 2368 N N . ALA A 1 311 ? 1.609 13.345 1.296 1.00 79.38 311 ALA A N 1
ATOM 2369 C CA . ALA A 1 311 ? 1.878 13.562 -0.119 1.00 79.38 311 ALA A CA 1
ATOM 2370 C C . ALA A 1 311 ? 2.851 12.509 -0.676 1.00 79.38 311 ALA A C 1
ATOM 2372 O O . ALA A 1 311 ? 2.553 11.894 -1.696 1.00 79.38 311 ALA A O 1
ATOM 2373 N N . ILE A 1 312 ? 3.945 12.226 0.042 1.00 83.56 312 ILE A N 1
ATOM 2374 C CA . ILE A 1 312 ? 4.910 11.182 -0.329 1.00 83.56 312 ILE A CA 1
ATOM 2375 C C . ILE A 1 312 ? 4.251 9.803 -0.301 1.00 83.56 312 ILE A C 1
ATOM 2377 O O . ILE A 1 312 ? 4.356 9.072 -1.271 1.00 83.56 312 ILE A O 1
ATOM 2381 N N . ALA A 1 313 ? 3.465 9.462 0.726 1.00 86.56 313 ALA A N 1
ATOM 2382 C CA . ALA A 1 313 ? 2.745 8.183 0.742 1.00 86.56 313 ALA A CA 1
ATOM 2383 C C . ALA A 1 313 ? 1.797 8.010 -0.466 1.00 86.56 313 ALA A C 1
ATOM 2385 O O . ALA A 1 313 ? 1.648 6.905 -0.986 1.00 86.56 313 ALA A O 1
ATOM 2386 N N . ALA A 1 314 ? 1.154 9.088 -0.924 1.00 80.62 314 ALA A N 1
ATOM 2387 C CA . ALA A 1 314 ? 0.330 9.056 -2.131 1.00 80.62 314 ALA A CA 1
ATOM 2388 C C . ALA A 1 314 ? 1.170 8.916 -3.416 1.00 80.62 314 ALA A C 1
ATOM 2390 O O . ALA A 1 314 ? 0.707 8.286 -4.366 1.00 80.62 314 ALA A O 1
ATOM 2391 N N . HIS A 1 315 ? 2.387 9.468 -3.431 1.00 81.81 315 HIS A N 1
ATOM 2392 C CA . HIS A 1 315 ? 3.344 9.374 -4.536 1.00 81.81 315 HIS A CA 1
ATOM 2393 C C . HIS A 1 315 ? 3.958 7.972 -4.662 1.00 81.81 315 HIS A C 1
ATOM 2395 O O . HIS A 1 315 ? 3.971 7.406 -5.754 1.00 81.81 315 HIS A O 1
ATOM 2401 N N . SER A 1 316 ? 4.390 7.365 -3.553 1.00 86.12 316 SER A N 1
ATOM 2402 C CA . SER A 1 316 ? 5.043 6.050 -3.568 1.00 86.12 316 SER A CA 1
ATOM 2403 C C . SER A 1 316 ? 4.062 4.915 -3.926 1.00 86.12 316 SER A C 1
ATOM 2405 O O . SER A 1 316 ? 4.464 3.817 -4.311 1.00 86.12 316 SER A O 1
ATOM 2407 N N . PHE A 1 317 ? 2.744 5.154 -3.851 1.00 84.19 317 PHE A N 1
ATOM 2408 C CA . PHE A 1 317 ? 1.731 4.153 -4.208 1.00 84.19 317 PHE A CA 1
ATOM 2409 C C . PHE A 1 317 ? 1.782 3.750 -5.702 1.00 84.19 317 PHE A C 1
ATOM 2411 O O . PHE A 1 317 ? 1.934 2.554 -5.981 1.00 84.19 317 PHE A O 1
ATOM 2418 N N . PRO A 1 318 ? 1.686 4.679 -6.682 1.00 79.31 318 PRO A N 1
ATOM 2419 C CA . PRO A 1 318 ? 1.912 4.364 -8.096 1.00 79.31 318 PRO A CA 1
ATOM 2420 C C . PRO A 1 318 ? 3.272 3.721 -8.404 1.00 79.31 318 PRO A C 1
ATOM 2422 O O . PRO A 1 318 ? 3.359 2.867 -9.289 1.00 79.31 318 PRO A O 1
ATOM 2425 N N . GLU A 1 319 ? 4.327 4.100 -7.686 1.00 84.62 319 GLU A N 1
ATOM 2426 C CA . GLU A 1 319 ? 5.680 3.584 -7.916 1.00 84.62 319 GLU A CA 1
ATOM 2427 C C . GLU A 1 319 ? 5.825 2.121 -7.496 1.00 84.62 319 GLU A C 1
ATOM 2429 O O . GLU A 1 319 ? 6.296 1.282 -8.274 1.00 84.62 319 GLU A O 1
ATOM 2434 N N . GLY A 1 320 ? 5.343 1.790 -6.293 1.00 88.06 320 GLY A N 1
ATOM 2435 C CA . GLY A 1 320 ? 5.321 0.418 -5.795 1.00 88.06 320 GLY A CA 1
ATOM 2436 C C . GLY A 1 320 ? 4.507 -0.504 -6.698 1.00 88.06 320 GLY A C 1
ATOM 2437 O O . GLY A 1 320 ? 4.902 -1.648 -6.943 1.00 88.06 320 GLY A O 1
ATOM 2438 N N . LEU A 1 321 ? 3.416 0.016 -7.272 1.00 85.31 321 LEU A N 1
ATOM 2439 C CA . LEU A 1 321 ? 2.630 -0.679 -8.286 1.00 85.31 321 LEU A CA 1
ATOM 2440 C C . LEU A 1 321 ? 3.439 -0.958 -9.563 1.00 85.31 321 LEU A C 1
ATOM 2442 O O . LEU A 1 321 ? 3.417 -2.084 -10.063 1.00 85.31 321 LEU A O 1
ATOM 2446 N N . ALA A 1 322 ? 4.159 0.032 -10.093 1.00 83.25 322 ALA A N 1
ATOM 2447 C CA . ALA A 1 322 ? 4.954 -0.133 -11.309 1.00 83.25 322 ALA A CA 1
ATOM 2448 C C . ALA A 1 322 ? 6.037 -1.216 -11.142 1.00 83.25 322 ALA A C 1
ATOM 2450 O O . ALA A 1 322 ? 6.185 -2.085 -12.007 1.00 83.25 322 ALA A O 1
ATOM 2451 N N . VAL A 1 323 ? 6.738 -1.224 -10.002 1.00 88.88 323 VAL A N 1
ATOM 2452 C CA . VAL A 1 323 ? 7.737 -2.258 -9.677 1.00 88.88 323 VAL A CA 1
ATOM 2453 C C . VAL A 1 323 ? 7.089 -3.625 -9.475 1.00 88.88 323 VAL A C 1
ATOM 2455 O O . VAL A 1 323 ? 7.619 -4.624 -9.959 1.00 88.88 323 VAL A O 1
ATOM 2458 N N . PHE A 1 324 ? 5.925 -3.691 -8.828 1.00 89.94 324 PHE A N 1
ATOM 2459 C CA . PHE A 1 324 ? 5.205 -4.949 -8.642 1.00 89.94 324 PHE A CA 1
ATOM 2460 C C . PHE A 1 324 ? 4.767 -5.570 -9.976 1.00 89.94 324 PHE A C 1
ATOM 2462 O O . PHE A 1 324 ? 4.974 -6.760 -10.207 1.00 89.94 324 PHE A O 1
ATOM 2469 N N . ILE A 1 325 ? 4.228 -4.765 -10.900 1.00 84.31 325 ILE A N 1
ATOM 2470 C CA . ILE A 1 325 ? 3.855 -5.226 -12.246 1.00 84.31 325 ILE A CA 1
ATOM 2471 C C . ILE A 1 325 ? 5.086 -5.709 -13.015 1.00 84.31 325 ILE A C 1
ATOM 2473 O O . ILE A 1 325 ? 5.025 -6.772 -13.641 1.00 84.31 325 ILE A O 1
ATOM 2477 N N . ALA A 1 326 ? 6.198 -4.967 -12.941 1.00 84.88 326 ALA A N 1
ATOM 2478 C CA . ALA A 1 326 ? 7.463 -5.392 -13.528 1.00 84.88 326 ALA A CA 1
ATOM 2479 C C . ALA A 1 326 ? 7.922 -6.733 -12.936 1.00 84.88 326 ALA A C 1
ATOM 2481 O O . ALA A 1 326 ? 8.316 -7.619 -13.682 1.00 84.88 326 ALA A O 1
ATOM 2482 N N . ALA A 1 327 ? 7.810 -6.933 -11.624 1.00 89.62 327 ALA A N 1
ATOM 2483 C CA . ALA A 1 327 ? 8.198 -8.183 -10.977 1.00 89.62 327 ALA A CA 1
ATOM 2484 C C . ALA A 1 327 ? 7.303 -9.381 -11.313 1.00 89.62 327 ALA A C 1
ATOM 2486 O O . ALA A 1 327 ? 7.778 -10.514 -11.281 1.00 89.62 327 ALA A O 1
ATOM 2487 N N . LEU A 1 328 ? 6.042 -9.145 -11.674 1.00 86.00 328 LEU A N 1
ATOM 2488 C CA . LEU A 1 328 ? 5.133 -10.203 -12.109 1.00 86.00 328 LEU A CA 1
ATOM 2489 C C . LEU A 1 328 ? 5.317 -10.615 -13.581 1.00 86.00 328 LEU A C 1
ATOM 2491 O O . LEU A 1 328 ? 5.024 -11.761 -13.915 1.00 86.00 328 LEU A O 1
ATOM 2495 N N . HIS A 1 329 ? 5.751 -9.710 -14.468 1.00 84.56 329 HIS A N 1
ATOM 2496 C CA . HIS A 1 329 ? 5.691 -9.948 -15.925 1.00 84.56 329 HIS A CA 1
ATOM 2497 C C . HIS A 1 329 ? 7.009 -9.726 -16.669 1.00 84.56 329 HIS A C 1
ATOM 2499 O O . HIS A 1 329 ? 7.176 -10.245 -17.772 1.00 84.56 329 HIS A O 1
ATOM 2505 N N . ALA A 1 330 ? 7.947 -8.964 -16.105 1.00 84.00 330 ALA A N 1
ATOM 2506 C CA . ALA A 1 330 ? 9.263 -8.779 -16.699 1.00 84.00 330 ALA A CA 1
ATOM 2507 C C . ALA A 1 330 ? 10.206 -9.926 -16.293 1.00 84.00 330 ALA A C 1
ATOM 2509 O O . ALA A 1 330 ? 10.012 -10.563 -15.255 1.00 84.00 330 ALA A O 1
ATOM 2510 N N . PRO A 1 331 ? 11.279 -10.171 -17.066 1.00 86.00 331 PRO A N 1
ATOM 2511 C CA . PRO A 1 331 ? 12.347 -11.066 -16.639 1.00 86.00 331 PRO A CA 1
ATOM 2512 C C . PRO A 1 331 ? 12.881 -10.670 -15.255 1.00 86.00 331 PRO A C 1
ATOM 2514 O O . PRO A 1 331 ? 13.119 -9.487 -14.996 1.00 86.00 331 PRO A O 1
ATOM 2517 N N . ALA A 1 332 ? 13.114 -11.656 -14.383 1.00 87.75 332 ALA A N 1
ATOM 2518 C CA . ALA A 1 332 ? 13.501 -11.425 -12.989 1.00 87.75 332 ALA A CA 1
ATOM 2519 C C . ALA A 1 332 ? 14.668 -10.429 -12.805 1.00 87.75 332 ALA A C 1
ATOM 2521 O O . ALA A 1 332 ? 14.554 -9.556 -11.943 1.00 87.75 332 ALA A O 1
ATOM 2522 N N . PRO A 1 333 ? 15.747 -10.444 -13.614 1.00 84.94 333 PRO A N 1
ATOM 2523 C CA . PRO A 1 333 ? 16.824 -9.469 -13.445 1.00 84.94 333 PRO A CA 1
ATOM 2524 C C . PRO A 1 333 ? 16.402 -8.022 -13.732 1.00 84.94 333 PRO A C 1
ATOM 2526 O O . PRO A 1 333 ? 16.901 -7.087 -13.106 1.00 84.94 333 PRO A O 1
ATOM 2529 N N . VAL A 1 334 ? 15.454 -7.827 -14.652 1.00 82.81 334 VAL A N 1
ATOM 2530 C CA . VAL A 1 334 ? 14.895 -6.510 -14.974 1.00 82.81 334 VAL A CA 1
ATOM 2531 C C . VAL A 1 334 ? 14.012 -6.015 -13.827 1.00 82.81 334 VAL A C 1
ATOM 2533 O O . VAL A 1 334 ? 14.093 -4.848 -13.454 1.00 82.81 334 VAL A O 1
ATOM 2536 N N . ALA A 1 335 ? 13.235 -6.906 -13.209 1.00 88.06 335 ALA A N 1
ATOM 2537 C CA . ALA A 1 335 ? 12.465 -6.591 -12.008 1.00 88.06 335 ALA A CA 1
ATOM 2538 C C . ALA A 1 335 ? 13.355 -6.244 -10.803 1.00 88.06 335 ALA A C 1
ATOM 2540 O O . ALA A 1 335 ? 13.066 -5.303 -10.066 1.00 88.06 335 ALA A O 1
ATOM 2541 N N . VAL A 1 336 ? 14.474 -6.954 -10.623 1.00 90.88 336 VAL A N 1
ATOM 2542 C CA . VAL A 1 336 ? 15.471 -6.628 -9.590 1.00 90.88 336 VAL A CA 1
ATOM 2543 C C . VAL A 1 336 ? 16.084 -5.252 -9.845 1.00 90.88 336 VAL A C 1
ATOM 2545 O O . VAL A 1 336 ? 16.227 -4.470 -8.907 1.00 90.88 336 VAL A O 1
ATOM 2548 N N . ALA A 1 337 ? 16.408 -4.922 -11.099 1.00 86.50 337 ALA A N 1
ATOM 2549 C CA . ALA A 1 337 ? 16.908 -3.597 -11.460 1.00 86.50 337 ALA A CA 1
ATOM 2550 C C . ALA A 1 337 ? 15.872 -2.491 -11.184 1.00 86.50 337 ALA A C 1
ATOM 2552 O O . ALA A 1 337 ? 16.240 -1.437 -10.665 1.00 86.50 337 ALA A O 1
ATOM 2553 N N . ALA A 1 338 ? 14.591 -2.752 -11.463 1.00 86.62 338 ALA A N 1
ATOM 2554 C CA . ALA A 1 338 ? 13.480 -1.854 -11.148 1.00 86.62 338 ALA A CA 1
ATOM 2555 C C . ALA A 1 338 ? 13.391 -1.569 -9.644 1.00 86.62 338 ALA A C 1
ATOM 2557 O O . ALA A 1 338 ? 13.416 -0.413 -9.224 1.00 86.62 338 ALA A O 1
ATOM 2558 N N . ALA A 1 339 ? 13.353 -2.630 -8.834 1.00 92.19 339 ALA A N 1
ATOM 2559 C CA . ALA A 1 339 ? 13.271 -2.535 -7.382 1.00 92.19 339 ALA A CA 1
ATOM 2560 C C . ALA A 1 339 ? 14.507 -1.858 -6.777 1.00 92.19 339 ALA A C 1
ATOM 2562 O O . ALA A 1 339 ? 14.375 -1.048 -5.868 1.00 92.19 339 ALA A O 1
ATOM 2563 N N . ALA A 1 340 ? 15.704 -2.133 -7.302 1.00 90.56 340 ALA A N 1
ATOM 2564 C CA . ALA A 1 340 ? 16.927 -1.455 -6.878 1.00 90.56 340 ALA A CA 1
ATOM 2565 C C . ALA A 1 340 ? 16.916 0.040 -7.241 1.00 90.56 340 ALA A C 1
ATOM 2567 O O . ALA A 1 340 ? 17.352 0.867 -6.442 1.00 90.56 340 ALA A O 1
ATOM 2568 N N . GLY A 1 341 ? 16.406 0.393 -8.426 1.00 87.00 341 GLY A N 1
ATOM 2569 C CA . GLY A 1 341 ? 16.238 1.781 -8.855 1.00 87.00 341 GLY A CA 1
ATOM 2570 C C . GLY A 1 341 ? 15.305 2.553 -7.931 1.00 87.00 341 GLY A C 1
ATOM 2571 O O . GLY A 1 341 ? 15.686 3.625 -7.456 1.00 87.00 341 GLY A O 1
ATOM 2572 N N . LEU A 1 342 ? 14.145 1.961 -7.624 1.00 90.56 342 LEU A N 1
ATOM 2573 C CA . LEU A 1 342 ? 13.157 2.523 -6.704 1.00 90.56 342 LEU A CA 1
ATOM 2574 C C . LEU A 1 342 ? 13.701 2.606 -5.269 1.00 90.56 342 LEU A C 1
ATOM 2576 O O . LEU A 1 342 ? 13.672 3.668 -4.664 1.00 90.56 342 LEU A O 1
ATOM 2580 N N . ALA A 1 343 ? 14.343 1.551 -4.760 1.00 92.81 343 ALA A N 1
ATOM 2581 C CA . ALA A 1 343 ? 14.970 1.568 -3.436 1.00 92.81 343 ALA A CA 1
ATOM 2582 C C . ALA A 1 343 ? 15.976 2.724 -3.276 1.00 92.81 343 ALA A C 1
ATOM 2584 O O . ALA A 1 343 ? 16.066 3.349 -2.221 1.00 92.81 343 ALA A O 1
ATOM 2585 N N . LEU A 1 344 ? 16.747 3.029 -4.324 1.00 89.12 344 LEU A N 1
ATOM 2586 C CA . LEU A 1 344 ? 17.685 4.151 -4.307 1.00 89.12 344 LEU A CA 1
ATOM 2587 C C . LEU A 1 344 ? 17.000 5.519 -4.389 1.00 89.12 344 LEU A C 1
ATOM 2589 O O . LEU A 1 344 ? 17.553 6.474 -3.846 1.00 89.12 344 LEU A O 1
ATOM 2593 N N . HIS A 1 345 ? 15.834 5.614 -5.030 1.00 87.88 345 HIS A N 1
ATOM 2594 C CA . HIS A 1 345 ? 14.995 6.817 -5.051 1.00 87.88 345 HIS A CA 1
ATOM 2595 C C . HIS A 1 345 ? 14.369 7.095 -3.673 1.00 87.88 345 HIS A C 1
ATOM 2597 O O . HIS A 1 345 ? 14.376 8.230 -3.196 1.00 87.88 345 HIS A O 1
ATOM 2603 N N . ASN A 1 346 ? 13.971 6.032 -2.979 1.00 90.69 346 ASN A N 1
ATOM 2604 C CA . ASN A 1 346 ? 13.301 6.082 -1.682 1.00 90.69 346 ASN A CA 1
ATOM 2605 C C . ASN A 1 346 ? 14.200 6.541 -0.527 1.00 90.69 346 ASN A C 1
ATOM 2607 O O . ASN A 1 346 ? 13.719 7.063 0.478 1.00 90.69 346 ASN A O 1
ATOM 2611 N N . ILE A 1 347 ? 15.524 6.373 -0.632 1.00 87.94 347 ILE A N 1
ATOM 2612 C CA . ILE A 1 347 ? 16.462 6.874 0.388 1.00 87.94 347 ILE A CA 1
ATOM 2613 C C . ILE A 1 347 ? 16.343 8.411 0.528 1.00 87.94 347 ILE A C 1
ATOM 2615 O O . ILE A 1 347 ? 16.139 8.888 1.648 1.00 87.94 347 ILE A O 1
ATOM 2619 N N . PRO A 1 348 ? 16.462 9.199 -0.558 1.00 82.25 348 PRO A N 1
ATOM 2620 C CA . PRO A 1 348 ? 16.123 10.620 -0.583 1.00 82.25 348 PRO A CA 1
ATOM 2621 C C . PRO A 1 348 ? 14.738 10.945 -0.023 1.00 82.25 348 PRO A C 1
ATOM 2623 O O . PRO A 1 348 ? 14.640 11.818 0.837 1.00 82.25 348 PRO A O 1
ATOM 2626 N N . GLU A 1 349 ? 13.692 10.221 -0.428 1.00 86.50 349 GLU A N 1
ATOM 2627 C CA . GLU A 1 349 ? 12.336 10.457 0.086 1.00 86.50 349 GLU A CA 1
ATOM 2628 C C . GLU A 1 349 ? 12.261 10.313 1.608 1.00 86.50 349 GLU A C 1
ATOM 2630 O O . GLU A 1 349 ? 11.679 11.151 2.303 1.00 86.50 349 GLU A O 1
ATOM 2635 N N . GLY A 1 350 ? 12.911 9.277 2.146 1.00 88.56 350 GLY A N 1
ATOM 2636 C CA . GLY A 1 350 ? 13.024 9.038 3.579 1.00 88.56 350 GLY A CA 1
ATOM 2637 C C . GLY A 1 350 ? 13.720 10.177 4.319 1.00 88.56 350 GLY A C 1
ATOM 2638 O O . GLY A 1 350 ? 13.334 10.543 5.431 1.00 88.56 350 GLY A O 1
ATOM 2639 N N . ILE A 1 351 ? 14.732 10.786 3.698 1.00 86.31 351 ILE A N 1
ATOM 2640 C CA . ILE A 1 351 ? 15.411 11.965 4.245 1.00 86.31 351 ILE A CA 1
ATOM 2641 C C . ILE A 1 351 ? 14.460 13.170 4.270 1.00 86.31 351 ILE A C 1
ATOM 2643 O O . ILE A 1 351 ? 14.331 13.825 5.313 1.00 86.31 351 ILE A O 1
ATOM 2647 N N . SER A 1 352 ? 13.776 13.425 3.152 1.00 80.75 352 SER A N 1
ATOM 2648 C CA . SER A 1 352 ? 12.859 14.553 2.960 1.00 80.75 352 SER A CA 1
ATOM 2649 C C . SER A 1 352 ? 11.597 14.462 3.822 1.00 80.75 352 SER A C 1
ATOM 2651 O O . SER A 1 352 ? 11.048 15.491 4.203 1.00 80.75 352 SER A O 1
ATOM 2653 N N . THR A 1 353 ? 11.172 13.262 4.231 1.00 87.31 353 THR A N 1
ATOM 2654 C CA . THR A 1 353 ? 10.074 13.078 5.201 1.00 87.31 353 THR A CA 1
ATOM 2655 C C . THR A 1 353 ? 10.525 13.157 6.652 1.00 87.31 353 THR A C 1
ATOM 2657 O O . THR A 1 353 ? 9.856 13.775 7.486 1.00 87.31 353 THR A O 1
ATOM 2660 N N . ALA A 1 354 ? 11.646 12.522 6.995 1.00 89.56 354 ALA A N 1
ATOM 2661 C CA . ALA A 1 354 ? 12.042 12.357 8.388 1.00 89.56 354 ALA A CA 1
ATOM 2662 C C . ALA A 1 354 ? 12.436 13.672 9.068 1.00 89.56 354 ALA A C 1
ATOM 2664 O O . ALA A 1 354 ? 12.126 13.864 10.245 1.00 89.56 354 ALA A O 1
ATOM 2665 N N . LEU A 1 355 ? 13.110 14.588 8.365 1.00 86.12 355 LEU A N 1
ATOM 2666 C CA . LEU A 1 355 ? 13.573 15.845 8.967 1.00 86.12 355 LEU A CA 1
ATOM 2667 C C . LEU A 1 355 ? 12.423 16.822 9.266 1.00 86.12 355 LEU A C 1
ATOM 2669 O O . LEU A 1 355 ? 12.321 17.254 10.420 1.00 86.12 355 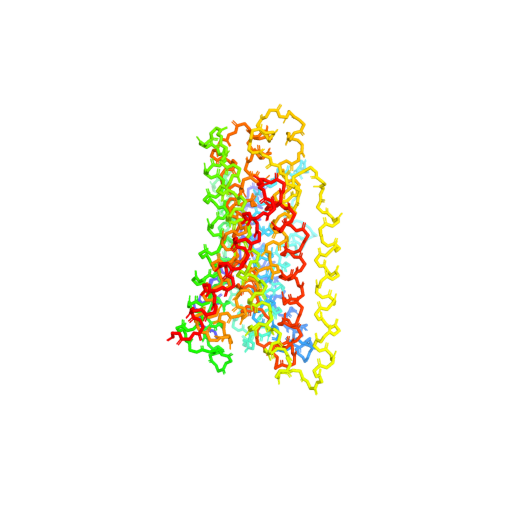LEU A O 1
ATOM 2673 N N . PRO A 1 356 ? 11.488 17.094 8.337 1.00 84.00 356 PRO A N 1
ATOM 2674 C CA . PRO A 1 356 ? 10.299 17.876 8.656 1.00 84.00 356 PRO A CA 1
ATOM 2675 C C . PRO A 1 356 ? 9.429 17.234 9.734 1.00 84.00 356 PRO A C 1
ATOM 2677 O O . PRO A 1 356 ? 8.962 17.913 10.651 1.00 84.00 356 PRO A O 1
ATOM 2680 N N . MET A 1 357 ? 9.276 15.908 9.706 1.00 88.12 357 MET A N 1
ATOM 2681 C CA . MET A 1 357 ? 8.531 15.197 10.744 1.00 88.12 357 MET A CA 1
ATOM 2682 C C . MET A 1 357 ? 9.217 15.274 12.113 1.00 88.12 357 MET A C 1
ATOM 2684 O O . MET A 1 357 ? 8.552 15.390 13.147 1.00 88.12 357 MET A O 1
ATOM 2688 N N . PHE A 1 358 ? 10.548 15.249 12.156 1.00 88.62 358 PHE A N 1
ATOM 2689 C CA . PHE A 1 358 ? 11.300 15.458 13.388 1.00 88.62 358 PHE A CA 1
ATOM 2690 C C . PHE A 1 358 ? 11.089 16.869 13.936 1.00 88.62 358 PHE A C 1
ATOM 2692 O O . PHE A 1 358 ? 10.859 17.016 15.136 1.00 88.62 358 PHE A O 1
ATOM 2699 N N . HIS A 1 359 ? 11.087 17.894 13.083 1.00 83.75 359 HIS A N 1
ATOM 2700 C CA . HIS A 1 359 ? 10.789 19.261 13.507 1.00 83.75 359 HIS A CA 1
ATOM 2701 C C . HIS A 1 359 ? 9.352 19.418 14.007 1.00 83.75 359 HIS A C 1
ATOM 2703 O O . HIS A 1 359 ? 9.142 20.058 15.039 1.00 83.75 359 HIS A O 1
ATOM 2709 N N . ALA A 1 360 ? 8.384 18.786 13.343 1.00 84.12 360 ALA A N 1
ATOM 2710 C CA . ALA A 1 360 ? 6.980 18.802 13.744 1.00 84.12 360 ALA A CA 1
ATOM 2711 C C . ALA A 1 360 ? 6.725 18.076 15.079 1.00 84.12 360 ALA A C 1
ATOM 2713 O O . ALA A 1 360 ? 5.958 18.553 15.912 1.00 84.12 360 ALA A O 1
ATOM 2714 N N . THR A 1 361 ? 7.367 16.925 15.302 1.00 87.62 361 THR A N 1
ATOM 2715 C CA . THR A 1 361 ? 7.065 16.041 16.446 1.00 87.62 361 THR A CA 1
ATOM 2716 C C . THR A 1 361 ? 8.042 16.155 17.616 1.00 87.62 361 THR A C 1
ATOM 2718 O O . THR A 1 361 ? 7.737 15.684 18.713 1.00 87.62 361 THR A O 1
ATOM 2721 N N . GLY A 1 362 ? 9.239 16.701 17.391 1.00 85.75 362 GLY A N 1
ATOM 2722 C CA . GLY A 1 362 ? 10.340 16.740 18.357 1.00 85.75 362 GLY A CA 1
ATOM 2723 C C . GLY A 1 362 ? 10.942 15.372 18.710 1.00 85.75 362 GLY A C 1
ATOM 2724 O O . GLY A 1 362 ? 11.806 15.294 19.582 1.00 85.75 362 GLY A O 1
ATOM 2725 N N . SER A 1 363 ? 10.509 14.277 18.072 1.00 90.50 363 SER A N 1
ATOM 2726 C CA . SER A 1 363 ? 10.915 12.912 18.426 1.00 90.50 363 SER A CA 1
ATOM 2727 C C . SER A 1 363 ? 11.483 12.164 17.228 1.00 90.50 363 SER A C 1
ATOM 2729 O O . SER A 1 363 ? 10.795 11.936 16.236 1.00 90.50 363 SER A O 1
ATOM 2731 N N . ARG A 1 364 ? 12.738 11.711 17.348 1.00 90.81 364 ARG A N 1
ATOM 2732 C CA . ARG A 1 364 ? 13.419 10.921 16.305 1.00 90.81 364 ARG A CA 1
ATOM 2733 C C . ARG A 1 364 ? 12.704 9.605 16.015 1.00 90.81 364 ARG A C 1
ATOM 2735 O O . ARG A 1 364 ? 12.614 9.204 14.864 1.00 90.81 364 ARG A O 1
ATOM 2742 N N . SER A 1 365 ? 12.183 8.955 17.057 1.00 90.38 365 SER A N 1
ATOM 2743 C CA . SER A 1 365 ? 11.447 7.698 16.905 1.00 90.38 365 SER A CA 1
ATOM 2744 C C . SER A 1 365 ? 10.156 7.924 16.121 1.00 90.38 365 SER A C 1
ATOM 2746 O O . SER A 1 365 ? 9.932 7.252 15.122 1.00 90.38 365 SER A O 1
ATOM 2748 N N . LYS A 1 366 ? 9.363 8.944 16.487 1.00 90.94 366 LYS A N 1
ATOM 2749 C CA . LYS A 1 366 ? 8.139 9.283 15.745 1.00 90.94 366 LYS A CA 1
ATOM 2750 C C . LYS A 1 366 ? 8.450 9.631 14.291 1.00 90.94 366 LYS A C 1
ATOM 2752 O O . LYS A 1 366 ? 7.816 9.078 13.407 1.00 90.94 366 LYS A O 1
ATOM 2757 N N . ALA A 1 367 ? 9.454 10.472 14.046 1.00 90.69 367 ALA A N 1
ATOM 2758 C CA . ALA A 1 367 ? 9.883 10.813 12.692 1.00 90.69 367 ALA A CA 1
ATOM 2759 C C . ALA A 1 367 ? 10.243 9.579 11.853 1.00 90.69 367 ALA A C 1
ATOM 2761 O O . ALA A 1 367 ? 9.777 9.456 10.724 1.00 90.69 367 ALA A O 1
ATOM 2762 N N . CYS A 1 368 ? 10.994 8.642 12.437 1.00 92.56 368 CYS A N 1
ATOM 2763 C CA . CYS A 1 368 ? 11.353 7.397 11.772 1.00 92.56 368 CYS A CA 1
ATOM 2764 C C . CYS A 1 368 ? 10.146 6.504 11.500 1.00 92.56 368 CYS A C 1
ATOM 2766 O O . CYS A 1 368 ? 10.036 5.970 10.405 1.00 92.56 368 CYS A O 1
ATOM 2768 N N . VAL A 1 369 ? 9.226 6.357 12.458 1.00 92.44 369 VAL A N 1
ATOM 2769 C CA . VAL A 1 369 ? 8.013 5.558 12.247 1.00 92.44 369 VAL A CA 1
ATOM 2770 C C . VAL A 1 369 ? 7.159 6.164 11.138 1.00 92.44 369 VAL A C 1
ATOM 2772 O O . VAL A 1 369 ? 6.783 5.448 10.220 1.00 92.44 369 VAL A O 1
ATOM 2775 N N . PHE A 1 370 ? 6.887 7.469 11.179 1.00 90.94 370 PHE A N 1
ATOM 2776 C CA . PHE A 1 370 ? 6.063 8.124 10.163 1.00 90.94 370 PHE A CA 1
ATOM 2777 C C . PHE A 1 370 ? 6.698 8.084 8.770 1.00 90.94 370 PHE A C 1
ATOM 2779 O O . PHE A 1 370 ? 5.987 7.796 7.819 1.00 90.94 370 PHE A O 1
ATOM 2786 N N . SER A 1 371 ? 8.009 8.307 8.644 1.00 90.94 371 SER A N 1
ATOM 2787 C CA . SER A 1 371 ? 8.708 8.192 7.355 1.00 90.94 371 SER A CA 1
ATOM 2788 C C . SER A 1 371 ? 8.736 6.745 6.841 1.00 90.94 371 SER A C 1
ATOM 2790 O O . SER A 1 371 ? 8.429 6.492 5.684 1.00 90.94 371 SER A O 1
ATOM 2792 N N . SER A 1 372 ? 8.982 5.750 7.698 1.00 91.81 372 SER A N 1
ATOM 2793 C CA . SER A 1 372 ? 8.880 4.343 7.283 1.00 91.81 372 SER A CA 1
ATOM 2794 C C . SER A 1 372 ? 7.455 3.950 6.871 1.00 91.81 372 SER A C 1
ATOM 2796 O O . SER A 1 372 ? 7.284 3.124 5.979 1.00 91.81 372 SER A O 1
ATOM 2798 N N . LEU A 1 373 ? 6.425 4.530 7.500 1.00 91.56 373 LEU A N 1
ATOM 2799 C CA . LEU A 1 373 ? 5.028 4.303 7.124 1.00 91.56 373 LEU A CA 1
ATOM 2800 C C . LEU A 1 373 ? 4.709 4.834 5.720 1.00 91.56 373 LEU A C 1
ATOM 2802 O O . LEU A 1 373 ? 3.865 4.234 5.060 1.00 91.56 373 LEU A O 1
ATOM 2806 N N . THR A 1 374 ? 5.371 5.898 5.243 1.00 91.31 374 THR A N 1
ATOM 2807 C CA . THR A 1 374 ? 5.166 6.370 3.862 1.00 91.31 374 THR A CA 1
ATOM 2808 C C . THR A 1 374 ? 5.713 5.365 2.854 1.00 91.31 374 THR A C 1
ATOM 2810 O O . THR A 1 374 ? 5.005 5.026 1.916 1.00 91.31 374 THR A O 1
ATOM 2813 N N . GLY A 1 375 ? 6.894 4.784 3.101 1.00 91.56 375 GLY A N 1
ATOM 2814 C CA . GLY A 1 375 ? 7.460 3.728 2.246 1.00 91.56 375 GLY A CA 1
ATOM 2815 C C . GLY A 1 375 ? 6.637 2.432 2.226 1.00 91.56 375 GLY A C 1
ATOM 2816 O O . GLY A 1 375 ? 6.646 1.693 1.247 1.00 91.56 375 GLY A O 1
ATOM 2817 N N . LEU A 1 376 ? 5.842 2.154 3.269 1.00 92.81 376 LEU A N 1
ATOM 2818 C CA . LEU A 1 376 ? 4.899 1.027 3.254 1.00 92.81 376 LEU A CA 1
ATOM 2819 C C . LEU A 1 376 ? 3.720 1.230 2.286 1.00 92.81 376 LEU A C 1
ATOM 2821 O O . LEU A 1 376 ? 3.025 0.255 1.990 1.00 92.81 376 LEU A O 1
ATOM 2825 N N . ALA A 1 377 ? 3.509 2.439 1.754 1.00 91.44 377 ALA A N 1
ATOM 2826 C CA . ALA A 1 377 ? 2.523 2.676 0.703 1.00 91.44 377 ALA A CA 1
ATOM 2827 C C . ALA A 1 377 ? 2.820 1.870 -0.573 1.00 91.44 377 ALA A C 1
ATOM 2829 O O . ALA A 1 377 ? 1.883 1.447 -1.247 1.00 91.44 377 ALA A O 1
ATOM 2830 N N . GLU A 1 378 ? 4.089 1.571 -0.864 1.00 92.06 378 GLU A N 1
ATOM 2831 C CA . GLU A 1 378 ? 4.492 0.757 -2.017 1.00 92.06 378 GLU A CA 1
ATOM 2832 C C . GLU A 1 378 ? 3.998 -0.699 -1.937 1.00 92.06 378 GLU A C 1
ATOM 2834 O O . GLU A 1 378 ? 3.240 -1.120 -2.818 1.00 92.06 378 GLU A O 1
ATOM 2839 N N . PRO A 1 379 ? 4.358 -1.502 -0.907 1.00 91.62 379 PRO A N 1
ATOM 2840 C CA . PRO A 1 379 ? 3.850 -2.864 -0.784 1.00 91.62 379 PRO A CA 1
ATOM 2841 C C . PRO A 1 379 ? 2.339 -2.891 -0.529 1.00 91.62 379 PRO A C 1
ATOM 2843 O O . PRO A 1 379 ? 1.684 -3.860 -0.910 1.00 91.62 379 PRO A O 1
ATOM 2846 N N . LEU A 1 380 ? 1.759 -1.840 0.064 1.00 87.19 380 LEU A N 1
ATOM 2847 C CA . LEU A 1 380 ? 0.304 -1.691 0.151 1.00 87.19 380 LEU A CA 1
ATOM 2848 C C . LEU A 1 380 ? -0.331 -1.492 -1.229 1.00 87.19 380 LEU A C 1
ATOM 2850 O O . LEU A 1 380 ? -1.367 -2.095 -1.495 1.00 87.19 380 LEU A O 1
ATOM 2854 N N . GLY A 1 381 ? 0.285 -0.708 -2.115 1.00 82.31 381 GLY A N 1
ATOM 2855 C CA . GLY A 1 381 ? -0.157 -0.544 -3.500 1.00 82.31 381 GLY A CA 1
ATOM 2856 C C . GLY A 1 381 ? -0.068 -1.837 -4.298 1.00 82.31 381 GLY A C 1
ATOM 2857 O O . GLY A 1 381 ? -1.039 -2.222 -4.955 1.00 82.31 381 GLY A O 1
ATOM 2858 N N . ALA A 1 382 ? 1.037 -2.572 -4.151 1.00 86.94 382 ALA A N 1
ATOM 2859 C CA . ALA A 1 382 ? 1.181 -3.921 -4.691 1.00 86.94 382 ALA A CA 1
ATOM 2860 C C . ALA A 1 382 ? 0.087 -4.865 -4.173 1.00 86.94 382 ALA A C 1
ATOM 2862 O O . ALA A 1 382 ? -0.550 -5.566 -4.957 1.00 86.94 382 ALA A O 1
ATOM 2863 N N . LEU A 1 383 ? -0.181 -4.846 -2.863 1.00 84.25 383 LEU A N 1
ATOM 2864 C CA . LEU A 1 383 ? -1.191 -5.698 -2.236 1.00 84.25 383 LEU A CA 1
ATOM 2865 C C . LEU A 1 383 ? -2.587 -5.355 -2.731 1.00 84.25 383 LEU A C 1
ATOM 2867 O O . LEU A 1 383 ? -3.351 -6.248 -3.094 1.00 84.25 383 LEU A O 1
ATOM 2871 N N . LEU A 1 384 ? -2.911 -4.067 -2.773 1.00 77.56 384 LEU A N 1
ATOM 2872 C CA . LEU A 1 384 ? -4.188 -3.577 -3.253 1.00 77.56 384 LEU A CA 1
ATOM 2873 C C . LEU A 1 384 ? -4.397 -4.024 -4.695 1.00 77.56 384 LEU A C 1
ATOM 2875 O O . LEU A 1 384 ? -5.401 -4.665 -4.987 1.00 77.56 384 LEU A O 1
ATOM 2879 N N . VAL A 1 385 ? -3.436 -3.789 -5.588 1.00 75.44 385 VAL A N 1
ATOM 2880 C CA . VAL A 1 385 ? -3.602 -4.197 -6.984 1.00 75.44 385 VAL A CA 1
ATOM 2881 C C . VAL A 1 385 ? -3.648 -5.707 -7.125 1.00 75.44 385 VAL A C 1
ATOM 2883 O O . VAL A 1 385 ? -4.586 -6.193 -7.744 1.00 75.44 385 VAL A O 1
ATOM 2886 N N . TYR A 1 386 ? -2.750 -6.463 -6.499 1.00 77.75 386 TYR A N 1
ATOM 2887 C CA . TYR A 1 386 ? -2.772 -7.927 -6.552 1.00 77.75 386 TYR A CA 1
ATOM 2888 C C . TYR A 1 386 ? -4.123 -8.520 -6.128 1.00 77.75 386 TYR A C 1
ATOM 2890 O O . TYR A 1 386 ? -4.642 -9.438 -6.758 1.00 77.75 386 TYR A O 1
ATOM 2898 N N . THR A 1 387 ? -4.716 -7.987 -5.061 1.00 70.25 387 THR A N 1
ATOM 2899 C CA . THR A 1 387 ? -5.877 -8.608 -4.419 1.00 70.25 387 THR A CA 1
ATOM 2900 C C . THR A 1 387 ? -7.219 -8.049 -4.931 1.00 70.25 387 THR A C 1
ATOM 2902 O O . THR A 1 387 ? -8.184 -8.807 -5.094 1.00 70.25 387 THR A O 1
ATOM 2905 N N . LEU A 1 388 ? -7.305 -6.741 -5.205 1.00 63.50 388 LEU A N 1
ATOM 2906 C CA . LEU A 1 388 ? -8.525 -6.064 -5.670 1.00 63.50 388 LEU A CA 1
ATOM 2907 C C . LEU A 1 388 ? -8.623 -6.001 -7.188 1.00 63.50 388 LEU A C 1
ATOM 2909 O O . LEU A 1 388 ? -9.710 -6.207 -7.731 1.00 63.50 388 LEU A O 1
ATOM 2913 N N . VAL A 1 389 ? -7.511 -5.693 -7.854 1.00 63.53 389 VAL A N 1
ATOM 2914 C CA . VAL A 1 389 ? -7.514 -5.221 -9.243 1.00 63.53 389 VAL A CA 1
ATOM 2915 C C . VAL A 1 389 ? -7.020 -6.295 -10.210 1.00 63.53 389 VAL A C 1
ATOM 2917 O O . VAL A 1 389 ? -7.599 -6.433 -11.276 1.00 63.53 389 VAL A O 1
ATOM 2920 N N . TYR A 1 390 ? -6.030 -7.112 -9.839 1.00 69.62 390 TYR A N 1
ATOM 2921 C CA . TYR A 1 390 ? -5.309 -8.021 -10.739 1.00 69.62 390 TYR A CA 1
ATOM 2922 C C . TYR A 1 390 ? -6.220 -9.031 -11.433 1.00 69.62 390 TYR A C 1
ATOM 2924 O O . TYR A 1 390 ? -6.078 -9.279 -12.621 1.00 69.62 390 TYR A O 1
ATOM 2932 N N . ARG A 1 391 ? -7.250 -9.517 -10.734 1.00 64.44 391 ARG A N 1
ATOM 2933 C CA . ARG A 1 391 ? -8.287 -10.392 -11.311 1.00 64.44 391 ARG A CA 1
ATOM 2934 C C . ARG A 1 391 ? -9.143 -9.759 -12.409 1.00 64.44 391 ARG A C 1
ATOM 2936 O O . ARG A 1 391 ? -9.830 -10.469 -13.133 1.00 64.44 391 ARG A O 1
ATOM 2943 N N . PHE A 1 392 ? -9.140 -8.435 -12.483 1.00 62.28 392 PHE A N 1
ATOM 2944 C CA . PHE A 1 392 ? -9.800 -7.640 -13.512 1.00 62.28 392 PHE A CA 1
ATOM 2945 C C . PHE A 1 392 ? -8.823 -7.117 -14.556 1.00 62.28 392 PHE A C 1
ATOM 2947 O O . PHE A 1 392 ? -9.261 -6.523 -15.539 1.00 62.28 392 PHE A O 1
ATOM 2954 N N . LEU A 1 393 ? -7.519 -7.307 -14.340 1.00 67.38 393 LEU A N 1
ATOM 2955 C CA . LEU A 1 393 ? -6.506 -6.899 -15.290 1.00 67.38 393 LEU A CA 1
ATOM 2956 C C . LEU A 1 393 ? -6.392 -7.974 -16.363 1.00 67.38 393 LEU A C 1
ATOM 2958 O O . LEU A 1 393 ? -5.625 -8.928 -16.249 1.00 67.38 393 LEU A O 1
ATOM 2962 N N . ASP A 1 394 ? -7.181 -7.816 -17.420 1.00 74.31 394 ASP A N 1
ATOM 2963 C CA . ASP A 1 394 ? -6.870 -8.482 -18.673 1.00 74.31 394 ASP A CA 1
ATOM 2964 C C . ASP A 1 394 ? -5.549 -7.937 -19.249 1.00 74.31 394 ASP A C 1
ATOM 2966 O O . ASP A 1 394 ? -4.949 -6.984 -18.736 1.00 74.31 394 ASP A O 1
ATOM 2970 N N . LYS A 1 395 ? -5.070 -8.548 -20.336 1.00 80.69 395 LYS A N 1
ATOM 2971 C CA . LYS A 1 395 ? -3.828 -8.103 -20.982 1.00 80.69 395 LYS A CA 1
ATOM 2972 C C . LYS A 1 395 ? -3.882 -6.618 -21.343 1.00 80.69 395 LYS A C 1
ATOM 2974 O O . LYS A 1 395 ? -2.924 -5.899 -21.096 1.00 80.69 395 LYS A O 1
ATOM 2979 N N . GLN A 1 396 ? -5.017 -6.121 -21.838 1.00 82.38 396 GLN A N 1
ATOM 2980 C CA . GLN A 1 396 ? -5.122 -4.707 -22.191 1.00 82.38 396 GLN A CA 1
ATOM 2981 C C . GLN A 1 396 ? -4.924 -3.807 -20.973 1.00 82.38 396 GLN A C 1
ATOM 2983 O O . GLN A 1 396 ? -4.140 -2.865 -21.040 1.00 82.38 396 GLN A O 1
ATOM 2988 N N . ALA A 1 397 ? -5.579 -4.105 -19.854 1.00 81.38 397 ALA A N 1
ATOM 2989 C CA . ALA A 1 397 ? -5.442 -3.335 -18.629 1.00 81.38 397 ALA A CA 1
ATOM 2990 C C . ALA A 1 397 ? -4.018 -3.408 -18.048 1.00 81.38 397 ALA A C 1
ATOM 2992 O O . ALA A 1 397 ? -3.498 -2.381 -17.608 1.00 81.38 397 ALA A O 1
ATOM 2993 N N . LEU A 1 398 ? -3.351 -4.571 -18.109 1.00 81.75 398 LEU A N 1
ATOM 2994 C CA . LEU A 1 398 ? -1.922 -4.680 -17.783 1.00 81.75 398 LEU A CA 1
ATOM 2995 C C . LEU A 1 398 ? -1.082 -3.776 -18.684 1.00 81.75 398 LEU A C 1
ATOM 2997 O O . LEU A 1 398 ? -0.270 -3.007 -18.179 1.00 81.75 398 LEU A O 1
ATOM 3001 N N . GLY A 1 399 ? -1.335 -3.787 -19.991 1.00 87.44 399 GLY A N 1
ATOM 3002 C CA . GLY A 1 399 ? -0.624 -2.935 -20.932 1.00 87.44 399 GLY A CA 1
ATOM 3003 C C . GLY A 1 399 ? -0.849 -1.436 -20.691 1.00 87.44 399 GLY A C 1
ATOM 3004 O O . GLY A 1 399 ? 0.098 -0.654 -20.782 1.00 87.44 399 GLY A O 1
ATOM 3005 N N . VAL A 1 400 ? -2.062 -1.020 -20.300 1.00 87.75 400 VAL A N 1
ATOM 3006 C CA . VAL A 1 400 ? -2.340 0.363 -19.870 1.00 87.75 400 VAL A CA 1
ATOM 3007 C C . VAL A 1 400 ? -1.501 0.723 -18.641 1.00 87.75 400 VAL A C 1
ATOM 3009 O O . VAL A 1 400 ? -0.831 1.756 -18.636 1.00 87.75 400 VAL A O 1
ATOM 3012 N N . LEU A 1 401 ? -1.513 -0.122 -17.607 1.00 85.38 401 LEU A N 1
ATOM 3013 C CA . LEU A 1 401 ? -0.779 0.133 -16.366 1.00 85.38 401 LEU A CA 1
ATOM 3014 C C . LEU A 1 401 ? 0.736 0.132 -16.580 1.00 85.38 401 LEU A C 1
ATOM 3016 O O . LEU A 1 401 ? 1.424 0.982 -16.021 1.00 85.38 401 LEU A O 1
ATOM 3020 N N . SER A 1 402 ? 1.258 -0.765 -17.416 1.00 88.38 402 SER A N 1
ATOM 3021 C CA . SER A 1 402 ? 2.677 -0.800 -17.768 1.00 88.38 402 SER A CA 1
ATOM 3022 C C . SER A 1 402 ? 3.095 0.445 -18.553 1.00 88.38 402 SER A C 1
ATOM 3024 O O . SER A 1 402 ? 4.111 1.049 -18.216 1.00 88.38 402 SER A O 1
ATOM 3026 N N . ALA A 1 403 ? 2.306 0.896 -19.537 1.00 92.31 403 ALA A N 1
ATOM 3027 C CA . ALA A 1 403 ? 2.600 2.135 -20.262 1.00 92.31 403 ALA A CA 1
ATOM 3028 C C . ALA A 1 403 ? 2.580 3.348 -19.323 1.00 92.31 403 ALA A C 1
ATOM 3030 O O . ALA A 1 403 ? 3.521 4.141 -19.326 1.00 92.31 403 ALA A O 1
ATOM 3031 N N . ALA A 1 404 ? 1.545 3.470 -18.487 1.00 90.19 404 ALA A N 1
ATOM 3032 C CA . ALA A 1 404 ? 1.431 4.563 -17.527 1.00 90.19 404 ALA A CA 1
ATOM 3033 C C . ALA A 1 404 ? 2.583 4.537 -16.508 1.00 90.19 404 ALA A C 1
ATOM 3035 O O . ALA A 1 404 ? 3.210 5.568 -16.271 1.00 90.19 404 ALA A O 1
ATOM 3036 N N . GLY A 1 405 ? 2.918 3.360 -15.971 1.00 88.44 405 GLY A N 1
ATOM 3037 C CA . GLY A 1 405 ? 4.034 3.159 -15.045 1.00 88.44 405 GLY A CA 1
ATOM 3038 C C . GLY A 1 40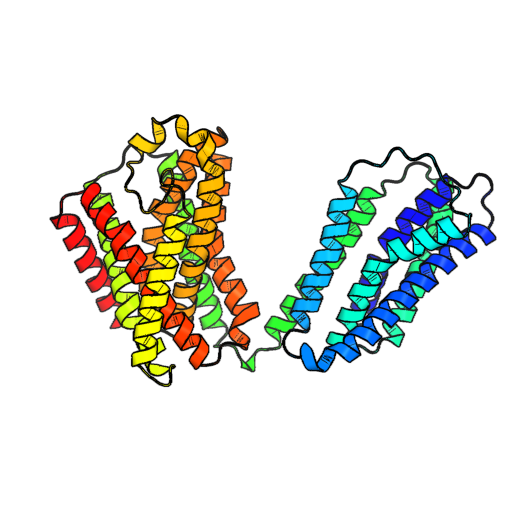5 ? 5.389 3.515 -15.658 1.00 88.44 405 GLY A C 1
ATOM 3039 O O . GLY A 1 405 ? 6.193 4.184 -15.015 1.00 88.44 405 GLY A O 1
ATOM 3040 N N . ALA A 1 406 ? 5.624 3.160 -16.927 1.00 92.12 406 ALA A N 1
ATOM 3041 C CA . ALA A 1 406 ? 6.815 3.593 -17.657 1.00 92.12 406 ALA A CA 1
ATOM 3042 C C . ALA A 1 406 ? 6.888 5.126 -17.763 1.00 92.12 406 ALA A C 1
ATOM 3044 O O . ALA A 1 406 ? 7.951 5.706 -17.552 1.00 92.12 406 ALA A O 1
ATOM 3045 N N . GLY A 1 407 ? 5.760 5.782 -18.050 1.00 92.56 407 GLY A N 1
ATOM 3046 C CA . GLY A 1 407 ? 5.659 7.242 -18.099 1.00 92.56 407 GLY A CA 1
ATOM 3047 C C . GLY A 1 407 ? 5.983 7.915 -16.768 1.00 92.56 407 GLY A C 1
ATOM 3048 O O . GLY A 1 407 ? 6.759 8.869 -16.735 1.00 92.56 407 GLY A O 1
ATOM 3049 N N . ILE A 1 408 ? 5.431 7.378 -15.677 1.00 88.50 408 ILE A N 1
ATOM 3050 C CA . ILE A 1 408 ? 5.680 7.828 -14.301 1.00 88.50 408 ILE A CA 1
ATOM 3051 C C . ILE A 1 408 ? 7.172 7.702 -13.960 1.00 88.50 408 ILE A C 1
ATOM 3053 O O . ILE A 1 408 ? 7.801 8.690 -13.590 1.00 88.50 408 ILE A O 1
ATOM 3057 N N . MET A 1 409 ? 7.782 6.532 -14.191 1.00 90.56 409 MET A N 1
ATOM 3058 C CA . MET A 1 409 ? 9.212 6.307 -13.924 1.00 90.56 409 MET A CA 1
ATOM 3059 C C . MET A 1 409 ? 10.123 7.259 -14.710 1.00 90.56 409 MET A C 1
ATOM 3061 O O . MET A 1 409 ? 11.147 7.705 -14.190 1.00 90.56 409 MET A O 1
ATOM 3065 N N . VAL A 1 410 ? 9.767 7.588 -15.958 1.00 93.75 410 VAL A N 1
ATOM 3066 C CA . VAL A 1 410 ? 10.527 8.560 -16.758 1.00 93.75 410 VAL A CA 1
ATOM 3067 C C . VAL A 1 410 ? 10.353 9.980 -16.223 1.00 93.75 410 VAL A C 1
ATOM 3069 O O . VAL A 1 410 ? 11.340 10.711 -16.173 1.00 93.75 410 VAL A O 1
ATOM 3072 N N . PHE A 1 411 ? 9.151 10.372 -15.792 1.00 90.56 411 PHE A N 1
ATOM 3073 C CA . PHE A 1 411 ? 8.938 11.672 -15.152 1.00 90.56 411 PHE A CA 1
ATOM 3074 C C . PHE A 1 411 ? 9.805 11.821 -13.895 1.00 90.56 411 PHE A C 1
ATOM 3076 O O . PHE A 1 411 ? 10.612 12.744 -13.828 1.00 90.56 411 PHE A O 1
ATOM 3083 N N . ILE A 1 412 ? 9.736 10.865 -12.963 1.00 86.56 412 ILE A N 1
ATOM 3084 C CA . ILE A 1 412 ? 10.514 10.874 -11.709 1.00 86.56 412 ILE A CA 1
ATOM 3085 C C . ILE A 1 412 ? 12.020 10.973 -11.983 1.00 86.56 412 ILE A C 1
ATOM 3087 O O . ILE A 1 412 ? 12.753 11.722 -11.327 1.00 86.56 412 ILE A O 1
ATOM 3091 N N . ALA A 1 413 ? 12.495 10.228 -12.984 1.00 89.56 413 ALA A N 1
ATOM 3092 C CA . ALA A 1 413 ? 13.892 10.246 -13.388 1.00 89.56 413 ALA A CA 1
ATOM 3093 C C . ALA A 1 413 ? 14.342 11.630 -13.891 1.00 89.56 413 ALA A C 1
ATOM 3095 O O . ALA A 1 413 ? 15.471 12.034 -13.600 1.00 89.56 413 ALA A O 1
ATOM 3096 N N . LEU A 1 414 ? 13.485 12.338 -14.636 1.00 91.50 414 LEU A N 1
ATOM 3097 C CA . LEU A 1 414 ? 13.808 13.611 -15.286 1.00 91.50 414 LEU A CA 1
ATOM 3098 C C . LEU A 1 414 ? 13.553 14.845 -14.420 1.00 91.50 414 LEU A C 1
ATOM 3100 O O . LEU A 1 414 ? 14.318 15.798 -14.538 1.00 91.50 414 LEU A O 1
ATOM 3104 N N . ASP A 1 415 ? 12.511 14.836 -13.597 1.00 86.06 415 ASP A N 1
ATOM 3105 C CA . ASP A 1 415 ? 12.090 15.990 -12.797 1.00 86.06 415 ASP A CA 1
ATOM 3106 C C . ASP A 1 415 ? 12.677 15.952 -11.379 1.00 86.06 415 ASP A C 1
ATOM 3108 O O . ASP A 1 415 ? 13.129 16.964 -10.857 1.00 86.06 415 ASP A O 1
ATOM 3112 N N . GLY A 1 416 ? 12.813 14.755 -10.799 1.00 80.25 416 GLY A N 1
ATOM 3113 C CA . GLY A 1 416 ? 13.392 14.583 -9.468 1.00 80.25 416 GLY A CA 1
ATOM 3114 C C . GLY A 1 416 ? 14.874 14.232 -9.480 1.00 80.25 416 GLY A C 1
ATOM 3115 O O . GLY A 1 416 ? 15.743 15.006 -9.076 1.00 80.25 416 GLY A O 1
ATOM 3116 N N . LEU A 1 417 ? 15.185 13.009 -9.915 1.00 85.19 417 LEU A N 1
ATOM 3117 C CA . LEU A 1 417 ? 16.487 12.390 -9.646 1.00 85.19 417 LEU A CA 1
ATOM 3118 C C . LEU A 1 417 ? 17.640 13.033 -10.423 1.00 85.19 417 LEU A C 1
ATOM 3120 O O . LEU A 1 417 ? 18.706 13.276 -9.854 1.00 85.19 417 LEU A O 1
ATOM 3124 N N . LEU A 1 418 ? 17.456 13.304 -11.717 1.00 88.38 418 LEU A N 1
ATOM 3125 C CA . LEU A 1 418 ? 18.518 13.869 -12.550 1.00 88.38 418 LEU A CA 1
ATOM 3126 C C . LEU A 1 418 ? 18.847 15.330 -12.171 1.00 88.38 418 LEU A C 1
ATOM 3128 O O . LEU A 1 418 ? 20.037 15.641 -12.032 1.00 88.38 418 LEU A O 1
ATOM 3132 N N . PRO A 1 419 ? 17.863 16.222 -11.936 1.00 87.00 419 PRO A N 1
ATOM 3133 C CA . PRO A 1 419 ? 18.120 17.558 -11.403 1.00 87.00 419 PRO A CA 1
ATOM 3134 C C . PRO A 1 419 ? 18.790 17.512 -10.030 1.00 87.00 419 PRO A C 1
ATOM 3136 O O . PRO A 1 419 ? 19.802 18.188 -9.828 1.00 87.00 419 PRO A O 1
ATOM 3139 N N . ALA A 1 420 ? 18.330 16.642 -9.126 1.00 83.00 420 ALA A N 1
ATOM 3140 C CA . ALA A 1 420 ? 18.981 16.439 -7.837 1.00 83.00 420 ALA A CA 1
ATOM 3141 C C . ALA A 1 420 ? 20.437 15.987 -7.989 1.00 83.00 420 ALA A C 1
ATOM 3143 O O . ALA A 1 420 ? 21.341 16.559 -7.373 1.00 83.00 420 ALA A O 1
ATOM 3144 N N . ALA A 1 421 ? 20.711 15.027 -8.875 1.00 85.62 421 ALA A N 1
ATOM 3145 C CA . ALA A 1 421 ? 22.068 14.582 -9.163 1.00 85.62 421 ALA A CA 1
ATOM 3146 C C . ALA A 1 421 ? 22.973 15.738 -9.625 1.00 85.62 421 ALA A C 1
ATOM 3148 O O . ALA A 1 421 ? 24.156 15.771 -9.266 1.00 85.62 421 ALA A O 1
ATOM 3149 N N . HIS A 1 422 ? 22.435 16.690 -10.393 1.00 85.75 422 HIS A N 1
ATOM 3150 C CA . HIS A 1 422 ? 23.152 17.892 -10.814 1.00 85.75 422 HIS A CA 1
ATOM 3151 C C . HIS A 1 422 ? 23.377 18.886 -9.676 1.00 85.75 422 HIS A C 1
ATOM 3153 O O . HIS A 1 422 ? 24.498 19.365 -9.534 1.00 85.75 422 HIS A O 1
ATOM 3159 N N . VAL A 1 423 ? 22.364 19.174 -8.858 1.00 82.19 423 VAL A N 1
ATOM 3160 C CA . VAL A 1 423 ? 22.478 20.135 -7.748 1.00 82.19 423 VAL A CA 1
ATOM 3161 C C . VAL A 1 423 ? 23.440 19.629 -6.673 1.00 82.19 423 VAL A C 1
ATOM 3163 O O . VAL A 1 423 ? 24.307 20.371 -6.209 1.00 82.19 423 VAL A O 1
ATOM 3166 N N . PHE A 1 424 ? 23.373 18.341 -6.327 1.00 77.94 424 PHE A N 1
ATOM 3167 C CA . PHE A 1 424 ? 24.264 17.754 -5.330 1.00 77.94 424 PHE A CA 1
ATOM 3168 C C . PHE A 1 424 ? 25.691 17.531 -5.831 1.00 77.94 424 PHE A C 1
ATOM 3170 O O . PHE A 1 424 ? 26.543 17.203 -5.019 1.00 77.94 424 PHE A O 1
ATOM 3177 N N . GLY A 1 425 ? 26.019 17.653 -7.118 1.00 76.56 425 GLY A N 1
ATOM 3178 C CA . GLY A 1 425 ? 27.346 17.275 -7.612 1.00 76.56 425 GLY A CA 1
ATOM 3179 C C . GLY A 1 425 ? 27.845 18.086 -8.792 1.00 76.56 425 GLY A C 1
ATOM 3180 O O . GLY A 1 425 ? 27.376 19.171 -9.094 1.00 76.56 425 GLY A O 1
ATOM 3181 N N . LYS A 1 426 ? 28.873 17.565 -9.467 1.00 75.50 426 LYS A N 1
ATOM 3182 C CA . LYS A 1 426 ? 29.266 18.091 -10.781 1.00 75.50 426 LYS A CA 1
ATOM 3183 C C . LYS A 1 426 ? 28.485 17.327 -11.840 1.00 75.50 426 LYS A C 1
ATOM 3185 O O . LYS A 1 426 ? 28.351 16.114 -11.704 1.00 75.50 426 LYS A O 1
ATOM 3190 N N . TYR A 1 427 ? 28.106 18.008 -12.919 1.00 78.44 427 TYR A N 1
ATOM 3191 C CA . TYR A 1 427 ? 27.419 17.438 -14.086 1.00 78.44 427 TYR A CA 1
ATOM 3192 C C . TYR A 1 427 ? 27.948 16.049 -14.500 1.00 78.44 427 TYR A C 1
ATOM 3194 O O . TYR A 1 427 ? 27.184 15.112 -14.705 1.00 78.44 427 TYR A O 1
ATOM 3202 N N . HIS A 1 428 ? 29.272 15.864 -14.509 1.00 86.19 428 HIS A N 1
ATOM 3203 C CA . HIS A 1 428 ? 29.892 14.587 -14.874 1.00 86.19 428 HIS A CA 1
ATOM 3204 C C . HIS A 1 428 ? 29.566 13.410 -13.941 1.00 86.19 428 HIS A C 1
ATOM 3206 O O . HIS A 1 428 ? 29.506 12.285 -14.422 1.00 86.19 428 HIS A O 1
ATOM 3212 N N . TYR A 1 429 ? 29.358 13.628 -12.638 1.00 86.94 429 TYR A N 1
ATOM 3213 C CA . TYR A 1 429 ? 29.013 12.543 -11.708 1.00 86.94 429 TYR A CA 1
ATOM 3214 C C . TYR A 1 429 ? 27.566 12.085 -11.877 1.00 86.94 429 TYR A C 1
ATOM 3216 O O . TYR A 1 429 ? 27.315 10.885 -11.818 1.00 86.94 429 TYR A O 1
ATOM 3224 N N . ALA A 1 430 ? 26.648 13.015 -12.148 1.00 88.75 430 ALA A N 1
ATOM 3225 C CA . ALA A 1 430 ? 25.256 12.700 -12.454 1.00 88.75 430 ALA A CA 1
ATOM 3226 C C . ALA A 1 430 ? 25.149 11.857 -13.732 1.00 88.75 430 ALA A C 1
ATOM 3228 O O . ALA A 1 430 ? 24.532 10.790 -13.735 1.00 88.75 430 ALA A O 1
ATOM 3229 N N . VAL A 1 431 ? 25.833 12.286 -14.800 1.00 92.06 431 VAL A N 1
ATOM 3230 C CA . VAL A 1 431 ? 25.875 11.548 -16.070 1.00 92.06 431 VAL A CA 1
ATOM 3231 C C . VAL A 1 431 ? 26.559 10.192 -15.896 1.00 92.06 431 VAL A C 1
ATOM 3233 O O . VAL A 1 431 ? 26.024 9.184 -16.347 1.00 92.06 431 VAL A O 1
ATOM 3236 N N . LEU A 1 432 ? 27.703 10.137 -15.203 1.00 93.69 432 LEU A N 1
ATOM 3237 C CA . LEU A 1 432 ? 28.395 8.876 -14.924 1.00 93.69 432 LEU A CA 1
ATOM 3238 C C . LEU A 1 432 ? 27.504 7.913 -14.134 1.00 93.69 432 LEU A C 1
ATOM 3240 O O . LEU A 1 432 ? 27.419 6.746 -14.496 1.00 93.69 432 LEU A O 1
ATOM 3244 N N . GLY A 1 433 ? 26.827 8.396 -13.090 1.00 93.44 433 GLY A N 1
ATOM 3245 C CA . GLY A 1 433 ? 25.869 7.608 -12.319 1.00 93.44 433 GLY A CA 1
ATOM 3246 C C . GLY A 1 433 ? 24.759 7.061 -13.207 1.00 93.44 433 GLY A C 1
ATOM 3247 O O . GLY A 1 433 ? 24.524 5.859 -13.198 1.00 93.44 433 GLY A O 1
ATOM 3248 N N . THR A 1 434 ? 24.160 7.912 -14.043 1.00 95.12 434 THR A N 1
ATOM 3249 C CA . THR A 1 434 ? 23.088 7.526 -14.979 1.00 95.12 434 THR A CA 1
ATOM 3250 C C . THR A 1 434 ? 23.538 6.428 -15.933 1.00 95.12 434 THR A C 1
ATOM 3252 O O . THR A 1 434 ? 22.883 5.393 -16.043 1.00 95.12 434 THR A O 1
ATOM 3255 N N . VAL A 1 435 ? 24.699 6.601 -16.566 1.00 96.06 435 VAL A N 1
ATOM 3256 C CA . VAL A 1 435 ? 25.262 5.593 -17.472 1.00 96.06 435 VAL A CA 1
ATOM 3257 C C . VAL A 1 435 ? 25.572 4.297 -16.724 1.00 96.06 435 VAL A C 1
ATOM 3259 O O . VAL A 1 435 ? 25.233 3.222 -17.212 1.00 96.06 435 VAL A O 1
ATOM 3262 N N . LEU A 1 436 ? 26.169 4.370 -15.531 1.00 95.31 436 LEU A N 1
ATOM 3263 C CA . LEU A 1 436 ? 26.454 3.188 -14.716 1.00 95.31 436 LEU A CA 1
ATOM 3264 C C . LEU A 1 436 ? 25.176 2.460 -14.292 1.00 95.31 436 LEU A C 1
ATOM 3266 O O . LEU A 1 436 ? 25.144 1.237 -14.362 1.00 95.31 436 LEU A O 1
ATOM 3270 N N . GLY A 1 437 ? 24.120 3.179 -13.908 1.00 93.62 437 GLY A N 1
ATOM 3271 C CA . GLY A 1 437 ? 22.819 2.592 -13.588 1.00 93.62 437 GLY A CA 1
ATOM 3272 C C . GLY A 1 437 ? 22.246 1.822 -14.775 1.00 93.62 437 GLY A C 1
ATOM 3273 O O . GLY A 1 437 ? 21.907 0.648 -14.642 1.00 93.62 437 GLY A O 1
ATOM 3274 N N . MET A 1 438 ? 22.240 2.431 -15.965 1.00 94.00 438 MET A N 1
ATOM 3275 C CA . MET A 1 438 ? 21.803 1.749 -17.188 1.00 94.00 438 MET A CA 1
ATOM 3276 C C . MET A 1 438 ? 22.672 0.525 -17.510 1.00 94.00 438 MET A C 1
ATOM 3278 O O . MET A 1 438 ? 22.136 -0.517 -17.873 1.00 94.00 438 MET A O 1
ATOM 3282 N N . LEU A 1 439 ? 23.997 0.619 -17.352 1.00 93.31 439 LEU A N 1
ATOM 3283 C CA . LEU A 1 439 ? 24.915 -0.502 -17.578 1.00 93.31 439 LEU A CA 1
ATOM 3284 C C . LEU A 1 439 ? 24.699 -1.645 -16.584 1.00 93.31 439 LEU A C 1
ATOM 3286 O O . LEU A 1 439 ? 24.756 -2.804 -16.983 1.00 93.31 439 LEU A O 1
ATOM 3290 N N . ILE A 1 440 ? 24.436 -1.339 -15.312 1.00 90.50 440 ILE A N 1
ATOM 3291 C CA . ILE A 1 440 ? 24.123 -2.341 -14.289 1.00 90.50 440 ILE A CA 1
ATOM 3292 C C . ILE A 1 440 ? 22.819 -3.050 -14.648 1.00 90.50 440 ILE A C 1
ATOM 3294 O O . ILE A 1 440 ? 22.794 -4.276 -14.679 1.00 90.50 440 ILE A O 1
ATOM 3298 N N . ALA A 1 441 ? 21.758 -2.308 -14.977 1.00 87.75 441 ALA A N 1
ATOM 3299 C CA . ALA A 1 441 ? 20.491 -2.918 -15.374 1.00 87.75 441 ALA A CA 1
ATOM 3300 C C . ALA A 1 441 ? 20.617 -3.742 -16.664 1.00 87.75 441 ALA A C 1
ATOM 3302 O O . ALA A 1 441 ? 20.046 -4.828 -16.764 1.00 87.75 441 ALA A O 1
ATOM 3303 N N . ALA A 1 442 ? 21.414 -3.269 -17.624 1.00 87.94 442 ALA A N 1
ATOM 3304 C CA . ALA A 1 442 ? 21.728 -4.010 -18.837 1.00 87.94 442 ALA A CA 1
ATOM 3305 C C . ALA A 1 442 ? 22.478 -5.310 -18.531 1.00 87.94 442 ALA A C 1
ATOM 3307 O O . ALA A 1 442 ? 22.074 -6.366 -19.008 1.00 87.94 442 ALA A O 1
ATOM 3308 N N . ALA A 1 443 ? 23.526 -5.256 -17.707 1.00 85.81 443 ALA A N 1
ATOM 3309 C CA . ALA A 1 443 ? 24.292 -6.432 -17.310 1.00 85.81 443 ALA A CA 1
ATOM 3310 C C . ALA A 1 443 ? 23.420 -7.446 -16.560 1.00 85.81 443 ALA A C 1
ATOM 3312 O O . ALA A 1 443 ? 23.482 -8.632 -16.863 1.00 85.81 443 ALA A O 1
ATOM 3313 N N . LEU A 1 444 ? 22.566 -6.974 -15.644 1.00 80.44 444 LEU A N 1
ATOM 3314 C CA . LEU A 1 444 ? 21.591 -7.816 -14.955 1.00 80.44 444 LEU A CA 1
ATOM 3315 C C . LEU A 1 444 ? 20.653 -8.495 -15.956 1.00 80.44 444 LEU A C 1
ATOM 3317 O O . LEU A 1 444 ? 20.438 -9.690 -15.849 1.00 80.44 444 LEU A O 1
ATOM 3321 N N . SER A 1 445 ? 20.154 -7.778 -16.966 1.00 75.69 445 SER A N 1
ATOM 3322 C CA . SER A 1 445 ? 19.193 -8.324 -17.940 1.00 75.69 445 SER A CA 1
ATOM 3323 C C . SER A 1 445 ? 19.718 -9.439 -18.860 1.00 75.69 445 SER A C 1
ATOM 3325 O O . SER A 1 445 ? 18.922 -10.021 -19.594 1.00 75.69 445 SER A O 1
ATOM 3327 N N . VAL A 1 446 ? 21.028 -9.715 -18.856 1.00 75.12 446 VAL A N 1
ATOM 3328 C CA . VAL A 1 446 ? 21.676 -10.748 -19.691 1.00 75.12 446 VAL A CA 1
ATOM 3329 C C . VAL A 1 446 ? 22.147 -11.956 -18.857 1.00 75.12 446 VAL A C 1
ATOM 3331 O O . VAL A 1 446 ? 22.578 -12.958 -19.429 1.00 75.12 446 VAL A O 1
ATOM 3334 N N . LEU A 1 447 ? 22.061 -11.870 -17.525 1.00 67.75 447 LEU A N 1
ATOM 3335 C CA . LEU A 1 447 ? 22.256 -12.987 -16.590 1.00 67.75 447 LEU A CA 1
ATOM 3336 C C . LEU A 1 447 ? 20.956 -13.780 -16.442 1.00 67.75 447 LEU A C 1
ATOM 3338 O O . LEU A 1 447 ? 21.060 -15.019 -16.310 1.00 67.75 447 LEU A O 1
#

Organism: NCBI:txid2697043

Secondary structure (DSSP, 8-state):
--HHHHHHHHHHHHHHHHHHHHHHHHH-TT--HHHHHHHHHHHHHHHHHHHHHHHHHHHHTHHHHTTSHHHHHHHHHHHHHHHHHHHHHSPPP------TTSHHHHHHHHHHTTHHHHHHHHHHHHTT--THHHHHHHHHHHHHHHHHHHHHHHHHS---HHHHHHHHHHHHHHHHHHHHHHHHHH-GGGS--HHHHHHHHHHHHHHHHHHHHHHHHHHH-S---HHHHHHHHHHHHHHHHHHIIIIIHHHHHHHSS-HHHHHHHHHHHHHHHHHHHHHS-STT-TTS---HHHHHH-GGGGGTHHHHHHHHHHHHHHHHHHHHHHHHHS-HHHHHHHHHHHHHHHHHHHHHHHHHHHHHHS-HHHHHHHHHHHHTHHHHHHHHIIIIIGGG--HHHHHHHHHHHHHHHHHIIIIIIHHHHHHTS-HHHHHHHHHHHHHHHHHHTT-

Radius of gyration: 27.79 Å; chains: 1; bounding box: 72×50×70 Å

Sequence (447 aa):
MPLLSILLIALGLAMDAFAVSITSGITIKNLKARHALLVGAAFGLFQAGMPLLGWAIGRWAYDLLSTVDYWIAFGLLLFVGGHMIIQALQPDDEDGPKDPLHLPTLLTLAVATSIDAFAIGISLSMLRVAILTPVLLIGLVTFVLSFAGVYFGRYFGHFNEKKMEVTGGLVLIGLGTKMLIERLIENQELFQSSETVWFAFGLTLAAGMATGIGSLLALFTRKSSTRRASLLFGLSTGLLLWTAFRALLPIAEQDLANPRLATVIFFGGFLISALIDRLVPDFGNPHEPMLIEELKDNPDFRRTGMPAALAIAAHSFPEGLAVFIAALHAPAPVAVAAAAGLALHNIPEGISTALPMFHATGSRSKACVFSSLTGLAEPLGALLVYTLVYRFLDKQALGVLSAAGAGIMVFIALDGLLPAAHVFGKYHYAVLGTVLGMLIAAALSVL

InterPro domains:
  IPR003689 Zinc/iron permease [PF02535] (309-444)
  IPR003810 Putative manganese efflux pump [PF02659] (31-180)
  IPR003810 Putative manganese efflux pump [PTHR35529] (1-182)
  IPR022929 Manganese exporter MntP [MF_01521] (1-183)

Foldseek 3Di:
DDPVLLLLLLLLLLLLLLLVLLVLLQPDPDDDLVQLQVSLQLLLVLLLVLLQQLQVVLLVCCVVCLPCLLVLLLVLLLVQLVVLLVVLPDDDDPDDDDNCSPPVNSNVSSNVSNNSSNSVSSNCNSVVHDSPSSSNSSSVSSSVSSSVSSVNSNPPVDDSSSVSSNVSSVSSNVSSVVSLVVVLVVVPVLDDDPVLLVQLLVLLLLLLQLLLVLLVCLVPDQFDQLLVLLLLLLLLLQLLLLLLVVFLLVLLCVLAPHSVVLVVLLLVLLVVLVVLQVQQPLQLRLQNQDTSNRLQPDLVLLVRQVSNLVSLLVLLLLLLQLLSLSSNPPDNLSSNSSSSSSSSSSSSSSNSNLSSNCSNPVDSVRSSVSSSVSSVSSSVSSVCCSSPPSSVDDSNNSSSSSSSSSSNSNNCSPRGRLVNSVVSYPNVSSNVSSVVSNVSSVVSNVD

pLDDT: mean 82.71, std 10.54, range [39.41, 97.75]